Protein AF-A0A1C6L8G4-F1 (afdb_monomer)

Mean predicted aligned error: 12.44 Å

Sequence (377 aa):
MELLYQTTKTDSKGRNVTTYCNRLTLEVVLDPCINYPIGYAVGTHETPELIAEALRDAAKHSEELFGVMLRANQIQCDHYGIKAMTPLYNVMGDKLTPARVKNAKAKVVEPYFGYLNKTYCKLFNNWSGFGITTDPSKQPNSEALNMLRHSFPDEAGVREQIDRIMQMERQRKVEQFRKLMENLPAERRLPLSREQYLLNFGAETGHKNAIEGSGLRPTLLGVKRDYDCFDVRFRQYAGKRWTVKYDPDNLHEVLAVSEDGTLRFMLTEKYVQPMALADRKEGDAAALQQVQDFNRHLEQHVTERLTLAYEKAQPVIAQDNILNRLLICDSRGQHKLPKAQKRLKAIDVEAVEVKTVEVPLIPQGAAASDKDDYSIF

Nearest PDB structures (foldseek):
  5m7n-assembly1_A  TM=3.535E-01  e=2.031E+00  Brucella abortus str. 2308 A
  6zhi-assembly2_A  TM=2.310E-01  e=2.151E+00  Plasmodium falciparum 3D7
  4r5g-assembly2_B-2  TM=2.504E-01  e=4.814E+00  Escherichia coli K-12
  7n1r-assembly2_B  TM=2.225E-01  e=4.290E+00  Homo sapiens
  7kzi-assembly2_B  TM=1.608E-01  e=3.038E+00  Escherichia coli K-12

Foldseek 3Di:
DQFWAWDWDQDPVRDIDIDTHADKDKDFDFDLPPRQRLFIFIGRDDDLVRNLRRLLSSQVSCCVQPVFGFAAQEDEDEPPVCVVCVVVNVLRYVYYDYDPPPDPVSCSPVVVVVVLCVPQVVVDLRGQFDDPPDDPVRGDDPVSSVVCSVVGHHPVVVVVSVVVSSVVSCVVCVVVVSVVVVVDDPVRGGGRDPQNSLVRNFDWPPDWFAQDPQGTWDQDPNRTFGWHDLDPVSVVVRVFTWIWGHDPVDRQWIWTATPVRPDIDIIGTDDDADPDPVPGDPCNVVSVVVVVVSVVVVVVVVVVVVVVVCVVCVVVVVPDDPLVVVVDADPVRHSCVVVVVVVVVVVVVVVVPPDDDPDDDDDPDDDDDDDDDDPDD

Secondary structure (DSSP, 8-state):
--BEEEEEEE-TTS-EEEEEEEE-EEEEEEETTTTEEEEEEEESS--HHHHHHHHHHHHHHHHHHHSS-EEEEEE---STTHHHHHHHHHHHEEEE-PPPTT-GGG-THHHHHHHHHHHTGGGSTTB--S-TTS-GGGSPPHHHHHHHGGG---HHHHHHHHHHHHHHHHHHHHHHHHHHHHTS-GGG-EE--HHHHHHHH-EEEEEEEEEETTEE--EETTEE--EE-S-HHHHHTTTSEEEEEEETTEEEEEEEEETTS--EEEEEEPP---SSGGGPPTTHHHHHHHHHHHHHHHHHHHHHHHHHHHHHHHHHHS---HHHHH----TTS-SSHHHHHHHHHHHHHHTT------PPPPPS-------------

pLDDT: mean 83.86, std 15.5, range [34.78, 97.0]

Structure (mmCIF, N/CA/C/O backbone):
data_AF-A0A1C6L8G4-F1
#
_entry.id   AF-A0A1C6L8G4-F1
#
loop_
_atom_site.group_PDB
_atom_site.id
_atom_site.type_symbol
_atom_site.label_atom_id
_atom_site.label_alt_id
_atom_site.label_comp_id
_atom_site.label_asym_id
_atom_site.label_entity_id
_atom_site.label_seq_id
_atom_site.pdbx_PDB_ins_code
_atom_site.Cartn_x
_atom_site.Cartn_y
_atom_site.Cartn_z
_atom_site.occupancy
_atom_site.B_iso_or_equiv
_atom_site.auth_seq_id
_atom_site.auth_comp_id
_atom_site.auth_asym_id
_atom_site.auth_atom_id
_atom_site.pdbx_PDB_model_num
ATOM 1 N N . MET A 1 1 ? 14.941 1.603 -16.640 1.00 78.44 1 MET A N 1
ATOM 2 C CA . MET A 1 1 ? 15.177 0.661 -17.765 1.00 78.44 1 MET A CA 1
ATOM 3 C C . MET A 1 1 ? 15.395 1.459 -19.041 1.00 78.44 1 MET A C 1
ATOM 5 O O . MET A 1 1 ? 14.912 2.578 -19.117 1.00 78.44 1 MET A O 1
ATOM 9 N N . GLU A 1 2 ? 16.097 0.909 -20.031 1.00 87.81 2 GLU A N 1
ATOM 10 C CA . GLU A 1 2 ? 16.505 1.656 -21.234 1.00 87.81 2 GLU A CA 1
ATOM 11 C C . GLU A 1 2 ? 15.572 1.432 -22.442 1.00 87.81 2 GLU A C 1
ATOM 13 O O . GLU A 1 2 ? 16.021 1.069 -23.526 1.00 87.81 2 GLU A O 1
ATOM 18 N N . LEU A 1 3 ? 14.257 1.590 -22.249 1.00 91.56 3 LEU A N 1
ATOM 19 C CA . LEU A 1 3 ? 13.237 1.415 -23.295 1.00 91.56 3 LEU A CA 1
ATOM 20 C C . LEU A 1 3 ? 12.575 2.754 -23.642 1.00 91.56 3 LEU A C 1
ATOM 22 O O . LEU A 1 3 ? 12.171 3.499 -22.747 1.00 91.56 3 LEU A O 1
ATOM 26 N N . LEU A 1 4 ? 12.466 3.044 -24.939 1.00 93.50 4 LEU A N 1
ATOM 27 C CA . LEU A 1 4 ? 11.882 4.272 -25.478 1.00 93.50 4 LEU A CA 1
ATOM 28 C C . LEU A 1 4 ? 10.390 4.119 -25.763 1.00 93.50 4 LEU A C 1
ATOM 30 O O . LEU A 1 4 ? 9.950 3.069 -26.231 1.00 93.50 4 LEU A O 1
ATOM 34 N N . TYR A 1 5 ? 9.630 5.193 -25.563 1.00 94.62 5 TYR A N 1
ATOM 35 C CA . TYR A 1 5 ? 8.232 5.273 -25.985 1.00 94.62 5 TYR A CA 1
ATOM 36 C C . TYR A 1 5 ? 7.925 6.551 -26.760 1.00 94.62 5 TYR A C 1
ATOM 38 O O . TYR A 1 5 ? 8.559 7.601 -26.571 1.00 94.62 5 TYR A O 1
ATOM 46 N N . GLN A 1 6 ? 6.910 6.457 -27.617 1.00 94.31 6 GLN A N 1
ATOM 47 C CA . GLN A 1 6 ? 6.362 7.605 -28.320 1.00 94.31 6 GLN A CA 1
ATOM 48 C C . GLN A 1 6 ? 5.243 8.284 -27.525 1.00 94.31 6 GLN A C 1
ATOM 50 O O . GLN A 1 6 ? 4.411 7.629 -26.903 1.00 94.31 6 GLN A O 1
ATOM 55 N N . THR A 1 7 ? 5.201 9.613 -27.5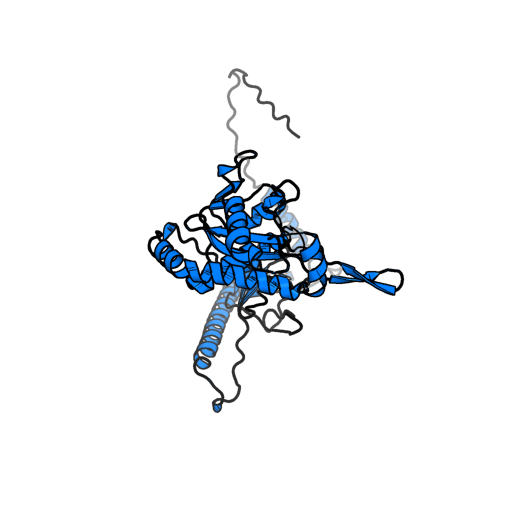54 1.00 93.38 7 THR A N 1
ATOM 56 C CA . THR A 1 7 ? 4.068 10.387 -27.031 1.00 93.38 7 THR A CA 1
ATOM 57 C C . THR A 1 7 ? 3.762 11.540 -27.970 1.00 93.38 7 THR A C 1
ATOM 59 O O . THR A 1 7 ? 4.677 12.193 -28.476 1.00 93.38 7 THR A O 1
ATOM 62 N N . THR A 1 8 ? 2.479 11.795 -28.208 1.00 92.12 8 THR A N 1
ATOM 63 C CA . THR A 1 8 ? 2.015 12.913 -29.031 1.00 92.12 8 THR A CA 1
ATOM 64 C C . THR A 1 8 ? 1.363 13.947 -28.131 1.00 92.12 8 THR A C 1
ATOM 66 O O . THR A 1 8 ? 0.426 13.638 -27.399 1.00 92.12 8 THR A O 1
ATOM 69 N N . LYS A 1 9 ? 1.853 15.185 -28.190 1.00 90.25 9 LYS A N 1
ATOM 70 C CA . LYS A 1 9 ? 1.290 16.316 -27.447 1.00 90.25 9 LYS A CA 1
ATOM 71 C C . LYS A 1 9 ? 0.899 17.428 -28.407 1.00 90.25 9 LYS A C 1
ATOM 73 O O . LYS A 1 9 ? 1.603 17.688 -29.383 1.00 90.25 9 LYS A O 1
ATOM 78 N N . THR A 1 10 ? -0.211 18.095 -28.118 1.00 90.50 10 THR A N 1
ATOM 79 C CA . THR A 1 10 ? -0.619 19.303 -28.835 1.00 90.50 10 THR A CA 1
ATOM 80 C C . THR A 1 10 ? 0.138 20.492 -28.257 1.00 90.50 10 THR A C 1
ATOM 82 O O . THR A 1 10 ? 0.025 20.788 -27.069 1.00 90.50 10 THR A O 1
ATOM 85 N N . ASP A 1 11 ? 0.931 21.166 -29.082 1.00 87.56 11 ASP A N 1
ATOM 86 C CA . ASP A 1 11 ? 1.607 22.403 -28.696 1.00 87.56 11 ASP A CA 1
ATOM 87 C C . ASP A 1 11 ? 0.585 23.547 -28.533 1.00 87.56 11 ASP A C 1
ATOM 89 O O . ASP A 1 11 ? -0.504 23.528 -29.106 1.00 87.56 11 ASP A O 1
ATOM 93 N N . SER A 1 12 ? 0.982 24.593 -27.813 1.00 83.44 12 SER A N 1
ATOM 94 C CA . SER A 1 12 ? 0.310 25.891 -27.655 1.00 83.44 12 SER A CA 1
ATOM 95 C C . SER A 1 12 ? -0.222 26.505 -28.961 1.00 83.44 12 SER A C 1
ATOM 97 O O . SER A 1 12 ? -1.163 27.293 -28.942 1.00 83.44 12 SER A O 1
ATOM 99 N N . LYS A 1 13 ? 0.355 26.125 -30.107 1.00 85.88 13 LYS A N 1
ATOM 100 C CA . LYS A 1 13 ? -0.037 26.555 -31.460 1.00 85.88 13 LYS A CA 1
ATOM 101 C C . LYS A 1 13 ? -1.019 25.604 -32.164 1.00 85.88 13 LYS A C 1
ATOM 103 O O . LYS A 1 13 ? -1.215 25.733 -33.369 1.00 85.88 13 LYS A O 1
ATOM 108 N N . GLY A 1 14 ? -1.582 24.620 -31.459 1.00 86.00 14 GLY A N 1
ATOM 109 C CA . GLY A 1 14 ? -2.542 23.649 -31.999 1.00 86.00 14 GLY A CA 1
ATOM 110 C C . GLY A 1 14 ? -1.933 22.569 -32.903 1.00 86.00 14 GLY A C 1
ATOM 111 O O . GLY A 1 14 ? -2.664 21.890 -33.618 1.00 86.00 14 GLY A O 1
ATOM 112 N N . ARG A 1 15 ? -0.602 22.409 -32.913 1.00 87.81 15 ARG A N 1
ATOM 113 C CA . ARG A 1 15 ? 0.093 21.393 -33.723 1.00 87.81 15 ARG A CA 1
ATOM 114 C C . ARG A 1 15 ? 0.384 20.154 -32.891 1.00 87.81 15 ARG A C 1
ATOM 116 O O . ARG A 1 15 ? 0.888 20.277 -31.779 1.00 87.81 15 ARG A O 1
ATOM 123 N N . ASN A 1 16 ? 0.151 18.978 -33.460 1.00 89.19 16 ASN A N 1
ATOM 124 C CA . ASN A 1 16 ? 0.532 17.714 -32.838 1.00 89.19 16 ASN A CA 1
ATOM 125 C C . ASN A 1 16 ? 2.029 17.461 -33.051 1.00 89.19 16 ASN A C 1
ATOM 127 O O . ASN A 1 16 ? 2.496 17.405 -34.189 1.00 89.19 16 ASN A O 1
ATOM 131 N N . VAL A 1 17 ? 2.773 17.307 -31.959 1.00 89.44 17 VAL A N 1
ATOM 132 C CA . VAL A 1 17 ? 4.204 16.993 -31.959 1.00 89.44 17 VAL A CA 1
ATOM 133 C C . VAL A 1 17 ? 4.398 15.639 -31.285 1.00 89.44 17 VAL A C 1
ATOM 135 O O . VAL A 1 17 ? 4.039 15.472 -30.120 1.00 89.44 17 VAL A O 1
ATOM 138 N N . THR A 1 18 ? 4.971 14.680 -32.015 1.00 90.69 18 THR A N 1
ATOM 139 C CA . THR A 1 18 ? 5.320 13.356 -31.478 1.00 90.69 18 THR A CA 1
ATOM 140 C C . THR A 1 18 ? 6.797 13.308 -31.109 1.00 90.69 18 THR A C 1
ATOM 142 O O . THR A 1 18 ? 7.655 13.577 -31.952 1.00 90.69 18 THR A O 1
ATOM 145 N N . THR A 1 19 ? 7.104 12.942 -29.865 1.00 92.00 19 THR A N 1
ATOM 146 C CA . THR A 1 19 ? 8.472 12.665 -29.409 1.00 92.00 19 THR A CA 1
ATOM 147 C C . THR A 1 19 ? 8.667 11.163 -29.229 1.00 92.00 19 THR A C 1
ATOM 149 O O . THR A 1 19 ? 7.775 10.484 -28.735 1.00 92.00 19 THR A O 1
ATOM 152 N N . TYR A 1 20 ? 9.840 10.652 -29.615 1.00 91.56 20 TYR A N 1
ATOM 153 C CA . TYR A 1 20 ? 10.195 9.218 -29.587 1.00 91.56 20 TYR A CA 1
ATOM 154 C C . TYR A 1 20 ? 11.324 8.898 -28.594 1.00 91.56 20 TYR A C 1
ATOM 156 O O . TYR A 1 20 ? 11.838 7.786 -28.559 1.00 91.56 20 TYR A O 1
ATOM 164 N N . CYS A 1 21 ? 11.772 9.897 -27.832 1.00 89.50 21 CYS A N 1
ATOM 165 C CA . CYS A 1 21 ? 12.944 9.823 -26.959 1.00 89.50 21 CYS A CA 1
ATOM 166 C C . CYS A 1 21 ? 12.587 9.697 -25.469 1.00 89.50 21 CYS A C 1
ATOM 168 O O . CYS A 1 21 ? 13.460 9.832 -24.611 1.00 89.50 21 CYS A O 1
ATOM 170 N N . ASN A 1 22 ? 11.311 9.481 -25.147 1.00 92.00 22 ASN A N 1
ATOM 171 C CA . ASN A 1 22 ? 10.854 9.436 -23.764 1.00 92.00 22 ASN A CA 1
ATOM 172 C C . ASN A 1 22 ? 11.192 8.078 -23.142 1.00 92.00 22 ASN A C 1
ATOM 174 O O . ASN A 1 22 ? 11.131 7.052 -23.818 1.00 92.00 22 ASN A O 1
ATOM 178 N N . ARG A 1 23 ? 11.522 8.076 -21.849 1.00 91.88 23 ARG A N 1
ATOM 179 C CA . ARG A 1 23 ? 11.804 6.868 -21.064 1.00 91.88 23 ARG A CA 1
ATOM 180 C C . ARG A 1 23 ? 10.987 6.879 -19.786 1.00 91.88 23 ARG A C 1
ATOM 182 O O . ARG A 1 23 ? 10.637 7.947 -19.286 1.00 91.88 23 ARG A O 1
ATOM 189 N N . LEU A 1 24 ? 10.697 5.686 -19.288 1.00 93.88 24 LEU A N 1
ATOM 190 C CA . LEU A 1 24 ? 10.081 5.496 -17.984 1.00 93.88 24 LEU A CA 1
ATOM 191 C C . LEU A 1 24 ? 11.145 5.158 -16.941 1.00 93.88 24 LEU A C 1
ATOM 193 O O . LEU A 1 24 ? 12.123 4.448 -17.205 1.00 93.88 24 LEU A O 1
ATOM 197 N N . THR A 1 25 ? 10.914 5.661 -15.741 1.00 92.56 25 THR A N 1
ATOM 198 C CA . THR A 1 25 ? 11.625 5.283 -14.530 1.00 92.56 25 THR A CA 1
ATOM 199 C C . THR A 1 25 ? 10.985 4.025 -13.963 1.00 92.56 25 THR A C 1
ATOM 201 O O . THR A 1 25 ? 9.766 3.882 -13.937 1.00 92.56 25 THR A O 1
ATOM 204 N N . LEU A 1 26 ? 11.827 3.106 -13.509 1.00 93.12 26 LEU A N 1
ATOM 205 C CA . LEU A 1 26 ? 11.418 1.868 -12.868 1.00 93.12 26 LEU A CA 1
ATOM 206 C C . LEU A 1 26 ? 12.084 1.830 -11.498 1.00 93.12 26 LEU A C 1
ATOM 208 O O . LEU A 1 26 ? 13.313 1.772 -11.430 1.00 93.12 26 LEU A O 1
ATOM 212 N N . GLU A 1 27 ? 11.270 1.812 -10.453 1.00 93.44 27 GLU A N 1
ATOM 213 C CA . GLU A 1 27 ? 11.716 1.617 -9.080 1.00 93.44 27 GLU A CA 1
ATOM 214 C C . GLU A 1 27 ? 11.530 0.145 -8.706 1.00 93.44 27 GLU A C 1
ATOM 216 O O . GLU A 1 27 ? 10.497 -0.445 -9.023 1.00 93.44 27 GLU A O 1
ATOM 221 N N . VAL A 1 28 ? 12.525 -0.471 -8.063 1.00 93.81 28 VAL A N 1
ATOM 222 C CA . VAL A 1 28 ? 12.480 -1.898 -7.704 1.00 93.81 28 VAL A CA 1
ATOM 223 C C . VAL A 1 28 ? 12.899 -2.091 -6.256 1.00 93.81 28 VAL A C 1
ATOM 225 O O . VAL A 1 28 ? 13.998 -1.710 -5.856 1.00 93.81 28 VAL A O 1
ATOM 228 N N . VAL A 1 29 ? 12.054 -2.780 -5.497 1.00 94.25 29 VAL A N 1
ATOM 229 C CA . VAL A 1 29 ? 12.396 -3.386 -4.213 1.00 94.25 29 VAL A CA 1
ATOM 230 C C . VAL A 1 29 ? 12.932 -4.784 -4.503 1.00 94.25 29 VAL A C 1
ATOM 232 O O . VAL A 1 29 ? 12.213 -5.662 -4.983 1.00 94.25 29 VAL A O 1
ATOM 235 N N . LEU A 1 30 ? 14.225 -4.978 -4.256 1.00 94.50 30 LEU A N 1
ATOM 236 C CA . LEU A 1 30 ? 14.950 -6.192 -4.615 1.00 94.50 30 LEU A CA 1
ATOM 237 C C . LEU A 1 30 ? 15.352 -6.969 -3.360 1.00 94.50 30 LEU A C 1
ATOM 239 O O . LEU A 1 30 ? 15.999 -6.412 -2.475 1.00 94.50 30 LEU A O 1
ATOM 243 N N . ASP A 1 31 ? 15.055 -8.266 -3.324 1.00 93.69 31 ASP A N 1
ATOM 244 C CA . ASP A 1 31 ? 15.698 -9.187 -2.391 1.00 93.69 31 ASP A CA 1
ATOM 245 C C . ASP A 1 31 ? 17.072 -9.598 -2.956 1.00 93.69 31 ASP A C 1
ATOM 247 O O . ASP A 1 31 ? 17.142 -10.253 -4.007 1.00 93.69 31 ASP A O 1
ATOM 251 N N . PRO A 1 32 ? 18.182 -9.227 -2.295 1.00 90.44 32 PRO A N 1
ATOM 252 C CA . PRO A 1 32 ? 19.522 -9.451 -2.820 1.00 90.44 32 PRO A CA 1
ATOM 253 C C . PRO A 1 32 ? 19.988 -10.912 -2.726 1.00 90.44 32 PRO A C 1
ATOM 255 O O . PRO A 1 32 ? 21.003 -11.242 -3.334 1.00 90.44 32 PRO A O 1
ATOM 258 N N . CYS A 1 33 ? 19.292 -11.797 -1.999 1.00 89.88 33 CYS A N 1
ATOM 259 C CA . CYS A 1 33 ? 19.707 -13.194 -1.833 1.00 89.88 33 CYS A CA 1
ATOM 260 C C . CYS A 1 33 ? 19.746 -13.931 -3.178 1.00 89.88 33 CYS A C 1
ATOM 262 O O . CYS A 1 33 ? 20.684 -14.678 -3.455 1.00 89.88 33 CYS A O 1
ATOM 264 N N . ILE A 1 34 ? 18.752 -13.673 -4.035 1.00 91.69 34 ILE A N 1
ATOM 265 C CA . ILE A 1 34 ? 18.661 -14.248 -5.389 1.00 91.69 34 ILE A CA 1
ATOM 266 C C . ILE A 1 34 ? 18.327 -13.206 -6.466 1.00 91.69 34 ILE A C 1
ATOM 268 O O . ILE A 1 34 ? 17.974 -13.558 -7.594 1.00 91.69 34 ILE A O 1
ATOM 272 N N . ASN A 1 35 ? 18.431 -11.917 -6.130 1.00 93.81 35 ASN A N 1
ATOM 273 C CA . ASN A 1 35 ? 17.952 -10.807 -6.953 1.00 93.81 35 ASN A CA 1
ATOM 274 C C . ASN A 1 35 ? 16.470 -10.991 -7.333 1.00 93.81 35 ASN A C 1
ATOM 276 O O . ASN A 1 35 ? 16.128 -10.952 -8.518 1.00 93.81 35 ASN A O 1
ATOM 280 N N . TYR A 1 36 ? 15.608 -11.275 -6.350 1.00 95.81 36 TYR A N 1
ATOM 281 C CA . TYR A 1 36 ? 14.164 -11.417 -6.569 1.00 95.81 36 TYR A CA 1
ATOM 282 C C . TYR A 1 36 ? 13.491 -10.040 -6.501 1.00 95.81 36 TYR A C 1
ATOM 284 O O . TYR A 1 36 ? 13.591 -9.387 -5.460 1.00 95.81 36 TYR A O 1
ATOM 292 N N . PRO A 1 37 ? 12.815 -9.564 -7.561 1.00 96.44 37 PRO A N 1
ATOM 293 C CA . PRO A 1 37 ? 12.081 -8.302 -7.510 1.00 96.44 37 PRO A CA 1
ATOM 294 C C . PRO A 1 37 ? 10.781 -8.485 -6.714 1.00 96.44 37 PRO A C 1
ATOM 296 O O . PRO A 1 37 ? 9.729 -8.800 -7.277 1.00 96.44 37 PRO A O 1
ATOM 299 N N . ILE A 1 38 ? 10.856 -8.318 -5.389 1.00 96.25 38 ILE A N 1
ATOM 300 C CA . ILE A 1 38 ? 9.705 -8.495 -4.495 1.00 96.25 38 ILE A CA 1
ATOM 301 C C . ILE A 1 38 ? 8.640 -7.427 -4.745 1.00 96.25 38 ILE A C 1
ATOM 303 O O . ILE A 1 38 ? 7.464 -7.760 -4.737 1.00 96.25 38 ILE A O 1
ATOM 307 N N . GLY A 1 39 ? 9.037 -6.197 -5.077 1.00 96.56 39 GLY A N 1
ATOM 308 C CA . GLY A 1 39 ? 8.127 -5.109 -5.443 1.00 96.56 39 GLY A CA 1
ATOM 309 C C . GLY A 1 39 ? 8.702 -4.233 -6.545 1.00 96.56 39 GLY A C 1
ATOM 310 O O . GLY A 1 39 ? 9.924 -4.118 -6.659 1.00 96.56 39 GLY A O 1
ATOM 311 N N . TYR A 1 40 ? 7.856 -3.614 -7.359 1.00 96.81 40 TYR A N 1
ATOM 312 C CA . TYR A 1 40 ? 8.297 -2.615 -8.328 1.00 96.81 40 TYR A CA 1
ATOM 313 C C . TYR A 1 40 ? 7.189 -1.614 -8.667 1.00 96.81 40 TYR A C 1
ATOM 315 O O . TYR A 1 40 ? 6.013 -1.875 -8.438 1.00 96.81 40 TYR A O 1
ATOM 323 N N . ALA A 1 41 ? 7.571 -0.467 -9.225 1.00 96.38 41 ALA A N 1
ATOM 324 C CA . ALA A 1 41 ? 6.636 0.504 -9.782 1.00 96.38 41 ALA A CA 1
ATOM 325 C C . ALA A 1 41 ? 7.244 1.223 -10.988 1.00 96.38 41 ALA A C 1
ATOM 327 O O . ALA A 1 41 ? 8.464 1.397 -11.086 1.00 96.38 41 ALA A O 1
ATOM 328 N N . VAL A 1 42 ? 6.389 1.650 -11.919 1.00 95.88 42 VAL A N 1
ATOM 329 C CA . VAL A 1 42 ? 6.801 2.326 -13.156 1.00 95.88 42 VAL A CA 1
ATOM 330 C C . VAL A 1 42 ? 6.225 3.736 -13.190 1.00 95.88 42 VAL A C 1
ATOM 332 O O . VAL A 1 42 ? 5.016 3.935 -13.092 1.00 95.88 42 VAL A O 1
ATOM 335 N N . GLY A 1 43 ? 7.086 4.730 -13.372 1.00 93.69 43 GLY A N 1
ATOM 336 C CA . GLY A 1 43 ? 6.726 6.143 -13.374 1.00 93.69 43 GLY A CA 1
ATOM 337 C C . GLY A 1 43 ? 7.431 6.913 -14.479 1.00 93.69 43 GLY A C 1
ATOM 338 O O . GLY A 1 43 ? 8.297 6.395 -15.178 1.00 93.69 43 GLY A O 1
ATOM 339 N N . THR A 1 44 ? 7.069 8.180 -14.654 1.00 89.75 44 THR A N 1
ATOM 340 C CA . THR A 1 44 ? 7.730 9.053 -15.639 1.00 89.75 44 THR A CA 1
ATOM 341 C C . THR A 1 44 ? 9.052 9.622 -15.126 1.00 89.75 44 THR A C 1
ATOM 343 O O . THR A 1 44 ? 9.929 9.940 -15.923 1.00 89.75 44 THR A O 1
ATOM 346 N N . HIS A 1 45 ? 9.195 9.758 -13.808 1.00 88.00 45 HIS A N 1
ATOM 347 C CA . HIS A 1 45 ? 10.392 10.239 -13.128 1.00 88.00 45 HIS A CA 1
ATOM 348 C C . HIS A 1 45 ? 10.449 9.670 -11.704 1.00 88.00 45 HIS A C 1
ATOM 350 O O . HIS A 1 45 ? 9.442 9.194 -11.176 1.00 88.00 45 HIS A O 1
ATOM 356 N N . GLU A 1 46 ? 11.633 9.710 -11.094 1.00 85.12 46 GLU A N 1
ATOM 357 C CA . GLU A 1 46 ? 11.840 9.295 -9.703 1.00 85.12 46 GLU A CA 1
ATOM 358 C C . GLU A 1 46 ? 11.098 10.258 -8.770 1.00 85.12 46 GLU A C 1
ATOM 360 O O . GLU A 1 46 ? 11.330 11.467 -8.798 1.00 85.12 46 GLU A O 1
ATOM 365 N N . THR A 1 47 ? 10.179 9.719 -7.970 1.00 89.88 47 THR A N 1
ATOM 366 C CA . THR A 1 47 ? 9.377 10.469 -6.996 1.00 89.88 47 THR A CA 1
ATOM 367 C C . THR A 1 47 ? 9.202 9.645 -5.719 1.00 89.88 47 THR A C 1
ATOM 369 O O . THR A 1 47 ? 9.213 8.413 -5.789 1.00 89.88 47 THR A O 1
ATOM 372 N N . PRO A 1 48 ? 9.036 10.283 -4.544 1.00 89.50 48 PRO A N 1
ATOM 373 C CA . PRO A 1 48 ? 8.686 9.581 -3.307 1.00 89.50 48 PRO A CA 1
ATOM 374 C C . PRO A 1 48 ? 7.448 8.685 -3.455 1.00 89.50 48 PRO A C 1
ATOM 376 O O . PRO A 1 48 ? 7.422 7.572 -2.933 1.00 89.50 48 PRO A O 1
ATOM 379 N N . GLU A 1 49 ? 6.450 9.140 -4.213 1.00 90.12 49 GLU A N 1
ATOM 380 C CA . GLU A 1 49 ? 5.214 8.412 -4.491 1.00 90.12 49 GLU A CA 1
ATOM 381 C C . GLU A 1 49 ? 5.484 7.119 -5.269 1.00 90.12 49 GLU A C 1
ATOM 383 O O . GLU A 1 49 ? 4.940 6.075 -4.916 1.00 90.12 49 GLU A O 1
ATOM 388 N N . LEU A 1 50 ? 6.378 7.158 -6.264 1.00 92.31 50 LEU A N 1
ATOM 389 C CA . LEU A 1 50 ? 6.770 5.971 -7.028 1.00 92.31 50 LEU A CA 1
ATOM 390 C C . LEU A 1 50 ? 7.473 4.928 -6.147 1.00 92.31 50 LEU A C 1
ATOM 392 O O . LEU A 1 50 ? 7.230 3.729 -6.274 1.00 92.31 50 LEU A O 1
ATOM 396 N N . ILE A 1 51 ? 8.322 5.373 -5.217 1.00 91.44 51 ILE A N 1
ATOM 397 C CA . ILE A 1 51 ? 8.979 4.470 -4.262 1.00 91.44 51 ILE A CA 1
ATOM 398 C C . ILE A 1 51 ? 7.950 3.870 -3.297 1.00 91.44 51 ILE A C 1
ATOM 400 O O . ILE A 1 51 ? 8.002 2.676 -2.991 1.00 91.44 51 ILE A O 1
ATOM 404 N N . ALA A 1 52 ? 6.999 4.679 -2.824 1.00 92.75 52 ALA A N 1
ATOM 405 C CA . ALA A 1 52 ? 5.912 4.203 -1.978 1.00 92.75 52 ALA A CA 1
ATOM 406 C C . ALA A 1 52 ? 5.046 3.160 -2.701 1.00 92.75 52 ALA A C 1
ATOM 408 O O . ALA A 1 52 ? 4.673 2.158 -2.095 1.00 92.75 52 ALA A O 1
ATOM 409 N N . GLU A 1 53 ? 4.785 3.348 -3.994 1.00 94.00 53 GLU A N 1
ATOM 410 C CA . GLU A 1 53 ? 4.080 2.381 -4.835 1.00 94.00 53 GLU A CA 1
ATOM 411 C C . GLU A 1 53 ? 4.860 1.064 -4.968 1.00 94.00 53 GLU A C 1
ATOM 413 O O . GLU A 1 53 ? 4.284 -0.002 -4.766 1.00 94.00 53 GLU A O 1
ATOM 418 N N . ALA A 1 54 ? 6.179 1.114 -5.183 1.00 95.06 54 ALA A N 1
ATOM 419 C CA . ALA A 1 54 ? 7.009 -0.091 -5.259 1.00 95.06 54 ALA A CA 1
ATOM 420 C C . ALA A 1 54 ? 7.058 -0.865 -3.926 1.00 95.06 54 ALA A C 1
ATOM 422 O O . ALA A 1 54 ? 7.053 -2.098 -3.909 1.00 95.06 54 ALA A O 1
ATOM 423 N N . LEU A 1 55 ? 7.081 -0.156 -2.792 1.00 95.38 55 LEU A N 1
ATOM 424 C CA . LEU A 1 55 ? 6.985 -0.762 -1.458 1.00 95.38 55 LEU A CA 1
ATOM 425 C C . LEU A 1 55 ? 5.593 -1.346 -1.188 1.00 95.38 55 LEU A C 1
ATOM 427 O O . LEU A 1 55 ? 5.486 -2.407 -0.571 1.00 95.38 55 LEU A O 1
ATOM 431 N N . ARG A 1 56 ? 4.535 -0.680 -1.662 1.00 95.12 56 ARG A N 1
ATOM 432 C CA . ARG A 1 56 ? 3.159 -1.183 -1.588 1.00 95.12 56 ARG A CA 1
ATOM 433 C C . ARG A 1 56 ? 3.014 -2.476 -2.391 1.00 95.12 56 ARG A C 1
ATOM 435 O O . ARG A 1 56 ? 2.452 -3.434 -1.868 1.00 95.12 56 ARG A O 1
ATOM 442 N N . ASP A 1 57 ? 3.555 -2.518 -3.609 1.00 96.31 57 ASP A N 1
ATOM 443 C CA . ASP A 1 57 ? 3.601 -3.726 -4.440 1.00 96.31 57 ASP A CA 1
ATOM 444 C C . ASP A 1 57 ? 4.380 -4.851 -3.742 1.00 96.31 57 ASP A C 1
ATOM 446 O O . ASP A 1 57 ? 3.903 -5.979 -3.693 1.00 96.31 57 ASP A O 1
ATOM 450 N N . ALA A 1 58 ? 5.507 -4.549 -3.082 1.00 96.50 58 ALA A N 1
ATOM 451 C CA . ALA A 1 58 ? 6.245 -5.543 -2.294 1.00 96.50 58 ALA A CA 1
ATOM 452 C C . ALA A 1 58 ? 5.397 -6.159 -1.166 1.00 96.50 58 ALA A C 1
ATOM 454 O O . ALA A 1 58 ? 5.405 -7.379 -0.976 1.00 96.50 58 ALA A O 1
ATOM 455 N N . ALA A 1 59 ? 4.655 -5.328 -0.424 1.00 95.94 59 ALA A N 1
ATOM 456 C CA . ALA A 1 59 ? 3.765 -5.796 0.635 1.00 95.94 59 ALA A CA 1
ATOM 457 C C . ALA A 1 59 ? 2.660 -6.701 0.068 1.00 95.94 59 ALA A C 1
ATOM 459 O O . ALA A 1 59 ? 2.482 -7.821 0.549 1.00 95.94 59 ALA A O 1
ATOM 460 N N . LYS A 1 60 ? 1.971 -6.265 -0.992 1.00 95.31 60 LYS A N 1
ATOM 461 C CA . LYS A 1 60 ? 0.915 -7.054 -1.646 1.00 95.31 60 LYS A CA 1
ATOM 462 C C . LYS A 1 60 ? 1.436 -8.360 -2.219 1.00 95.31 60 LYS A C 1
ATOM 464 O O . L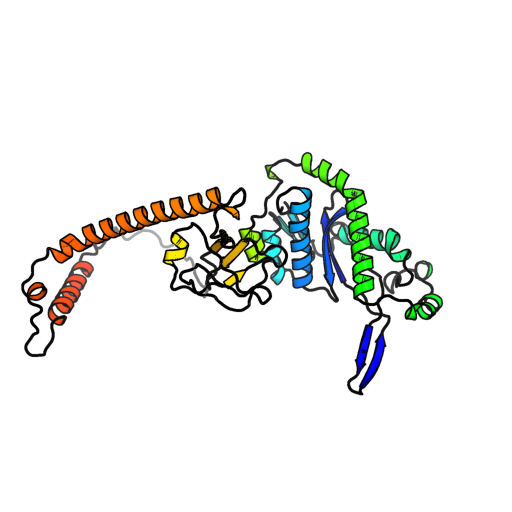YS A 1 60 ? 0.874 -9.417 -1.962 1.00 95.31 60 LYS A O 1
ATOM 469 N N . HIS A 1 61 ? 2.556 -8.312 -2.926 1.00 96.44 61 HIS A N 1
ATOM 470 C CA . HIS A 1 61 ? 3.123 -9.500 -3.536 1.00 96.44 61 HIS A CA 1
ATOM 471 C C . HIS A 1 61 ? 3.563 -10.529 -2.484 1.00 96.44 61 HIS A C 1
ATOM 473 O O . HIS A 1 61 ? 3.438 -11.734 -2.689 1.00 96.44 61 HIS A O 1
ATOM 479 N N . SER A 1 62 ? 4.018 -10.085 -1.308 1.00 96.00 62 SER A N 1
ATOM 480 C CA . SER A 1 62 ? 4.284 -11.005 -0.197 1.00 96.00 62 SER A CA 1
ATOM 481 C C . SER A 1 62 ? 3.014 -11.681 0.344 1.00 96.00 62 SER A C 1
ATOM 483 O O . SER A 1 62 ? 3.051 -12.873 0.651 1.00 96.00 62 SER A O 1
ATOM 485 N N . GLU A 1 63 ? 1.882 -10.972 0.371 1.00 95.62 63 GLU A N 1
ATOM 486 C CA . GLU A 1 63 ? 0.577 -11.542 0.724 1.00 95.62 63 GLU A CA 1
ATOM 487 C C . GLU A 1 63 ? 0.112 -12.568 -0.314 1.00 95.62 63 GLU A C 1
ATOM 489 O O . GLU A 1 63 ? -0.298 -13.664 0.056 1.00 95.62 63 GLU A O 1
ATOM 494 N N . GLU A 1 64 ? 0.274 -12.284 -1.606 1.00 94.81 64 GLU A N 1
ATOM 495 C CA . GLU A 1 64 ? -0.023 -13.237 -2.685 1.00 94.81 64 GLU A CA 1
ATOM 496 C C . GLU A 1 64 ? 0.814 -14.521 -2.584 1.00 94.81 64 GLU A C 1
ATOM 498 O O . GLU A 1 64 ? 0.335 -15.620 -2.872 1.00 94.81 64 GLU A O 1
ATOM 503 N N . LEU A 1 65 ? 2.088 -14.398 -2.198 1.00 95.06 65 LEU A N 1
ATOM 504 C CA . LEU A 1 65 ? 3.008 -15.530 -2.131 1.00 95.06 65 LEU A CA 1
ATOM 505 C C . LEU A 1 65 ? 2.868 -16.359 -0.853 1.00 95.06 65 LEU A C 1
ATOM 507 O O . LEU A 1 65 ? 3.067 -17.574 -0.917 1.00 95.06 65 LEU A O 1
ATOM 511 N N . PHE A 1 66 ? 2.587 -15.716 0.283 1.00 94.38 66 PHE A N 1
ATOM 512 C CA . PHE A 1 66 ? 2.696 -16.323 1.615 1.00 94.38 66 PHE A CA 1
ATOM 513 C C . PHE A 1 66 ? 1.430 -16.192 2.475 1.00 94.38 66 PHE A C 1
ATOM 515 O O . PHE A 1 66 ? 1.412 -16.682 3.602 1.00 94.38 66 PHE A O 1
ATOM 522 N N . GLY A 1 67 ? 0.381 -15.539 1.972 1.00 94.06 67 GLY A N 1
ATOM 523 C CA . GLY A 1 67 ? -0.892 -15.319 2.667 1.00 94.06 67 GLY A CA 1
ATOM 524 C C . GLY A 1 67 ? -0.882 -14.181 3.691 1.00 94.06 67 GLY A C 1
ATOM 525 O O . GLY A 1 67 ? -1.904 -13.926 4.320 1.00 94.06 67 GLY A O 1
ATOM 526 N N . VAL A 1 68 ? 0.256 -13.507 3.885 1.00 94.88 68 VAL A N 1
ATOM 527 C CA . VAL A 1 68 ? 0.402 -12.370 4.802 1.00 94.88 68 VAL A CA 1
ATOM 528 C C . VAL A 1 68 ? 1.322 -11.315 4.201 1.00 94.88 68 VAL A C 1
ATOM 530 O O . VAL A 1 68 ? 2.338 -11.650 3.594 1.00 94.88 68 VAL A O 1
ATOM 533 N N . MET A 1 69 ? 0.999 -10.039 4.409 1.00 96.06 69 MET A N 1
ATOM 534 C CA . MET A 1 69 ? 1.920 -8.953 4.079 1.00 96.06 69 MET A CA 1
ATOM 535 C C . MET A 1 69 ? 3.138 -9.006 5.004 1.00 96.06 69 MET A C 1
ATOM 537 O O . MET A 1 69 ? 3.005 -9.145 6.223 1.00 96.06 69 MET A O 1
ATOM 541 N N . LEU A 1 70 ? 4.329 -8.862 4.436 1.00 95.31 70 LEU A N 1
ATOM 542 C CA . LEU A 1 70 ? 5.595 -8.933 5.151 1.00 95.31 70 LEU A CA 1
ATOM 543 C C . LEU A 1 70 ? 6.383 -7.635 5.020 1.00 95.31 70 LEU A C 1
ATOM 545 O O . LEU A 1 70 ? 6.342 -6.943 4.003 1.00 95.31 70 LEU A O 1
ATOM 549 N N . ARG A 1 71 ? 7.153 -7.346 6.065 1.00 94.25 71 ARG A N 1
ATOM 550 C CA . ARG A 1 71 ? 8.182 -6.307 6.081 1.00 94.25 71 ARG A CA 1
ATOM 551 C C . ARG A 1 71 ? 9.568 -6.957 6.097 1.00 94.25 71 ARG A C 1
ATOM 553 O O . ARG A 1 71 ? 9.723 -8.121 6.469 1.00 94.25 71 ARG A O 1
ATOM 560 N N . ALA A 1 72 ? 10.589 -6.204 5.715 1.00 93.44 72 ALA A N 1
ATOM 561 C CA . ALA A 1 72 ? 11.963 -6.683 5.695 1.00 93.44 72 ALA A CA 1
ATOM 562 C C . ALA A 1 72 ? 12.635 -6.563 7.074 1.00 93.44 72 ALA A C 1
ATOM 564 O O . ALA A 1 72 ? 12.322 -5.687 7.877 1.00 93.44 72 ALA A O 1
ATOM 565 N N . ASN A 1 73 ? 13.644 -7.396 7.328 1.00 92.44 73 ASN A N 1
ATOM 566 C CA . ASN A 1 73 ? 14.515 -7.227 8.501 1.00 92.44 73 ASN A CA 1
ATOM 567 C C . ASN A 1 73 ? 15.427 -6.000 8.361 1.00 92.44 73 ASN A C 1
ATOM 569 O O . ASN A 1 73 ? 15.860 -5.405 9.343 1.00 92.44 73 ASN A O 1
ATOM 573 N N . GLN A 1 74 ? 15.753 -5.635 7.123 1.00 91.06 74 GLN A N 1
ATOM 574 C CA . GLN A 1 74 ? 16.610 -4.505 6.818 1.00 91.06 74 GLN A CA 1
ATOM 575 C C . GLN A 1 74 ? 16.209 -3.917 5.470 1.00 91.06 74 GLN A C 1
ATOM 577 O O . GLN A 1 74 ? 16.092 -4.648 4.488 1.00 91.06 74 GLN A O 1
ATOM 582 N N . ILE A 1 75 ? 16.050 -2.598 5.424 1.00 91.12 75 ILE A N 1
ATOM 583 C CA . ILE A 1 75 ? 15.935 -1.842 4.183 1.00 91.12 75 ILE A CA 1
ATOM 584 C C . ILE A 1 75 ? 17.223 -1.063 3.974 1.00 91.12 75 ILE A C 1
ATOM 586 O O . ILE A 1 75 ? 17.674 -0.299 4.832 1.00 91.12 75 ILE A O 1
ATOM 590 N N . GLN A 1 76 ? 17.798 -1.253 2.793 1.00 88.00 76 GLN A N 1
ATOM 591 C CA . GLN A 1 76 ? 18.872 -0.423 2.290 1.00 88.00 76 GLN A CA 1
ATOM 592 C C . GLN A 1 76 ? 18.329 0.441 1.156 1.00 88.00 76 GLN A C 1
ATOM 594 O O . GLN A 1 76 ? 17.836 -0.075 0.159 1.00 88.00 76 GLN A O 1
ATOM 599 N N . CYS A 1 77 ? 18.448 1.755 1.310 1.00 83.50 77 CYS A N 1
ATOM 600 C CA . CYS A 1 77 ? 18.010 2.732 0.321 1.00 83.50 77 CYS A CA 1
ATOM 601 C C . CYS A 1 77 ? 19.169 3.656 -0.074 1.00 83.50 77 CYS A C 1
ATOM 603 O O . CYS A 1 77 ? 20.153 3.802 0.667 1.00 83.50 77 CYS A O 1
ATOM 605 N N . ASP A 1 78 ? 19.057 4.289 -1.243 1.00 73.62 78 ASP A N 1
ATOM 606 C CA . ASP A 1 78 ? 19.921 5.423 -1.576 1.00 73.62 78 ASP A CA 1
ATOM 607 C C . ASP A 1 78 ? 19.466 6.682 -0.805 1.00 73.62 78 ASP A C 1
ATOM 609 O O . ASP A 1 78 ? 18.435 6.698 -0.131 1.00 73.62 78 ASP A O 1
ATOM 613 N N . HIS A 1 79 ? 20.257 7.748 -0.869 1.00 71.44 79 HIS A N 1
ATOM 614 C CA . HIS A 1 79 ? 20.000 9.010 -0.173 1.00 71.44 79 HIS A CA 1
ATOM 615 C C . HIS A 1 79 ? 18.902 9.867 -0.829 1.00 71.44 79 HIS A C 1
ATOM 617 O O . HIS A 1 79 ? 18.546 10.921 -0.292 1.00 71.44 79 HIS A O 1
ATOM 623 N N . TYR A 1 80 ? 18.362 9.447 -1.976 1.00 70.50 80 TYR A N 1
ATOM 624 C CA . TYR A 1 80 ? 17.306 10.175 -2.671 1.00 70.50 80 TYR A CA 1
ATOM 625 C C . TYR A 1 80 ? 16.026 10.227 -1.827 1.00 70.50 80 TYR A C 1
ATOM 627 O O . TYR A 1 80 ? 15.545 9.207 -1.338 1.00 70.50 80 TYR A O 1
ATOM 635 N N . GLY A 1 81 ? 15.493 11.434 -1.609 1.00 66.31 81 GLY A N 1
ATOM 636 C CA . GLY A 1 81 ? 14.237 11.630 -0.878 1.00 66.31 81 GLY A CA 1
ATOM 637 C C . GLY A 1 81 ? 14.239 11.123 0.573 1.00 66.31 81 GLY A C 1
ATOM 638 O O . GLY A 1 81 ? 13.169 10.991 1.164 1.00 66.31 81 GLY A O 1
ATOM 639 N N . ILE A 1 82 ? 15.412 10.855 1.170 1.00 76.75 82 ILE A N 1
ATOM 640 C CA . ILE A 1 82 ? 15.526 10.090 2.423 1.00 76.75 82 ILE A CA 1
ATOM 641 C C . ILE A 1 82 ? 14.674 10.662 3.558 1.00 76.75 82 ILE A C 1
ATOM 643 O O . ILE A 1 82 ? 14.022 9.906 4.265 1.00 76.75 82 ILE A O 1
ATOM 647 N N . LYS A 1 83 ? 14.597 11.991 3.704 1.00 80.19 83 LYS A N 1
ATOM 648 C CA . LYS A 1 83 ? 13.800 12.640 4.760 1.00 80.19 83 LYS A CA 1
ATOM 649 C C . LYS A 1 83 ? 12.302 12.351 4.633 1.00 80.19 83 LYS A C 1
ATOM 651 O O . LYS A 1 83 ? 11.665 12.067 5.639 1.00 80.19 83 LYS A O 1
ATOM 656 N N . ALA A 1 84 ? 11.764 12.412 3.416 1.00 82.38 84 ALA A N 1
ATOM 657 C CA . ALA A 1 84 ? 10.353 12.136 3.154 1.00 82.38 84 ALA A CA 1
ATOM 658 C C . ALA A 1 84 ? 10.039 10.639 3.294 1.00 82.38 84 ALA A C 1
ATOM 660 O O . ALA A 1 84 ? 8.983 10.275 3.799 1.00 82.38 84 ALA A O 1
ATOM 661 N N . MET A 1 85 ? 10.983 9.777 2.904 1.00 85.69 85 MET A N 1
ATOM 662 C CA . MET A 1 85 ? 10.773 8.329 2.838 1.00 85.69 85 MET A CA 1
ATOM 663 C C . MET A 1 85 ? 11.145 7.567 4.114 1.00 85.69 85 MET A C 1
ATOM 665 O O . MET A 1 85 ? 10.688 6.443 4.301 1.00 85.69 85 MET A O 1
ATOM 669 N N . THR A 1 86 ? 11.936 8.157 5.017 1.00 86.19 86 THR A N 1
ATOM 670 C CA . THR A 1 86 ? 12.380 7.508 6.269 1.00 86.19 86 THR A CA 1
ATOM 671 C C . THR A 1 86 ? 11.218 6.932 7.088 1.00 86.19 86 THR A C 1
ATOM 673 O O . THR A 1 86 ? 11.339 5.784 7.517 1.00 86.19 86 THR A O 1
ATOM 676 N N . PRO A 1 87 ? 10.080 7.636 7.283 1.00 89.75 87 PRO A N 1
ATOM 677 C CA . PRO A 1 87 ? 8.939 7.065 7.995 1.00 89.75 87 PRO A CA 1
ATOM 678 C C . PRO A 1 87 ? 8.421 5.783 7.335 1.00 89.75 87 PRO A C 1
ATOM 680 O O . PRO A 1 87 ? 8.185 4.794 8.022 1.00 89.75 87 PRO A O 1
ATOM 683 N N . LEU A 1 88 ? 8.316 5.773 6.004 1.00 89.81 88 LEU A N 1
ATOM 684 C CA . LEU A 1 88 ? 7.808 4.629 5.254 1.00 89.81 88 LEU A CA 1
ATOM 685 C C . LEU A 1 88 ? 8.788 3.450 5.276 1.00 89.81 88 LEU A C 1
ATOM 687 O O . LEU A 1 88 ? 8.381 2.305 5.466 1.00 89.81 88 LEU A O 1
ATOM 691 N N . TYR A 1 89 ? 10.088 3.724 5.159 1.00 91.38 89 TYR A N 1
ATOM 692 C CA . TYR A 1 89 ? 11.115 2.692 5.276 1.00 91.38 89 TYR A CA 1
ATOM 693 C C . TYR A 1 89 ? 11.156 2.065 6.670 1.00 91.38 89 TYR A C 1
ATOM 695 O O . TYR A 1 89 ? 11.319 0.856 6.772 1.00 91.38 89 TYR A O 1
ATOM 703 N N . ASN A 1 90 ? 10.953 2.843 7.735 1.00 91.06 90 ASN A N 1
ATOM 704 C CA . ASN A 1 90 ? 10.888 2.309 9.100 1.00 91.06 90 ASN A CA 1
ATOM 705 C C . ASN A 1 90 ? 9.644 1.436 9.339 1.00 91.06 90 ASN A C 1
ATOM 707 O O . ASN A 1 90 ? 9.643 0.581 10.219 1.00 91.06 90 ASN A O 1
ATOM 711 N N . VAL A 1 91 ? 8.569 1.641 8.574 1.00 91.94 91 VAL A N 1
ATOM 712 C CA . VAL A 1 91 ? 7.397 0.752 8.614 1.00 91.94 91 VAL A CA 1
ATOM 713 C C . VAL A 1 91 ? 7.697 -0.556 7.882 1.00 91.94 91 VAL A C 1
ATOM 715 O O . VAL A 1 91 ? 7.377 -1.635 8.383 1.00 91.94 91 VAL A O 1
ATOM 718 N N . MET A 1 92 ? 8.334 -0.460 6.714 1.00 93.25 92 MET A N 1
ATOM 719 C CA . MET A 1 92 ? 8.639 -1.599 5.845 1.00 93.25 92 MET A CA 1
ATOM 720 C C . MET A 1 92 ? 9.915 -2.361 6.224 1.00 93.25 92 MET A C 1
ATOM 722 O O . MET A 1 92 ? 10.180 -3.416 5.650 1.00 93.25 92 MET A O 1
ATOM 726 N N . GLY A 1 93 ? 10.703 -1.865 7.176 1.00 91.50 93 GLY A N 1
ATOM 727 C CA . GLY A 1 93 ? 11.963 -2.458 7.603 1.00 91.50 93 GLY A CA 1
ATOM 728 C C . GLY A 1 93 ? 12.167 -2.340 9.109 1.00 91.50 93 GLY A C 1
ATOM 729 O O . GLY A 1 93 ? 11.992 -1.259 9.657 1.00 91.50 93 GLY A O 1
ATOM 730 N N . ASP A 1 94 ? 12.597 -3.418 9.771 1.00 90.31 94 ASP A N 1
ATOM 731 C CA . ASP A 1 94 ? 13.020 -3.355 11.185 1.00 90.31 94 ASP A CA 1
ATOM 732 C C . ASP A 1 94 ? 14.249 -2.449 11.365 1.00 90.31 94 ASP A C 1
ATOM 734 O O . ASP A 1 94 ? 14.348 -1.669 12.311 1.00 90.31 94 ASP A O 1
ATOM 738 N N . LYS A 1 95 ? 15.180 -2.503 10.405 1.00 89.25 95 LYS A N 1
ATOM 739 C CA . LYS A 1 95 ? 16.381 -1.663 10.381 1.00 89.25 95 LYS A CA 1
ATOM 740 C C . LYS A 1 95 ? 16.473 -0.879 9.086 1.00 89.25 95 LYS A C 1
ATOM 742 O O . LYS A 1 95 ? 16.412 -1.452 8.000 1.00 89.25 95 LYS A O 1
ATOM 747 N N . LEU A 1 96 ? 16.724 0.420 9.199 1.00 86.38 96 LEU A N 1
ATOM 748 C CA . LEU A 1 96 ? 17.058 1.271 8.065 1.00 86.38 96 LEU A CA 1
ATOM 749 C C . LEU A 1 96 ? 18.567 1.505 8.022 1.00 86.38 96 LEU A C 1
ATOM 751 O O . LEU A 1 96 ? 19.152 2.064 8.948 1.00 86.38 96 LEU A O 1
ATOM 755 N N . THR A 1 97 ? 19.202 1.104 6.925 1.00 82.06 97 THR A N 1
ATOM 756 C CA . THR A 1 97 ? 20.629 1.346 6.695 1.00 82.06 97 THR A CA 1
ATOM 757 C C . THR A 1 97 ? 20.822 2.099 5.385 1.00 82.06 97 THR A C 1
ATOM 759 O O . THR A 1 97 ? 20.848 1.476 4.322 1.00 82.06 97 THR A O 1
ATOM 762 N N . PRO A 1 98 ? 20.973 3.431 5.422 1.00 75.69 98 PRO A N 1
ATOM 763 C CA . PRO A 1 98 ? 21.272 4.205 4.224 1.00 75.69 98 PRO A CA 1
ATOM 764 C C . PRO A 1 98 ? 22.610 3.764 3.620 1.00 75.69 98 PRO A C 1
ATOM 766 O O . PRO A 1 98 ? 23.598 3.577 4.338 1.00 75.69 98 PRO A O 1
ATOM 769 N N . ALA A 1 99 ? 22.667 3.592 2.299 1.00 68.06 99 ALA A N 1
ATOM 770 C CA . ALA A 1 99 ? 23.896 3.174 1.629 1.00 68.06 99 ALA A CA 1
ATOM 771 C C . ALA A 1 99 ? 24.999 4.229 1.817 1.00 68.06 99 ALA A C 1
ATOM 773 O O . ALA A 1 99 ? 24.824 5.384 1.435 1.00 68.06 99 ALA A O 1
ATOM 774 N N . ARG A 1 100 ? 26.158 3.855 2.380 1.00 63.59 100 ARG A N 1
ATOM 775 C CA . ARG A 1 100 ? 27.259 4.807 2.612 1.00 63.59 100 ARG A CA 1
ATOM 776 C C . ARG A 1 100 ? 27.672 5.479 1.299 1.00 63.59 100 ARG A C 1
ATOM 778 O O . ARG A 1 100 ? 28.007 4.796 0.327 1.00 63.59 100 ARG A O 1
ATOM 785 N N . VAL A 1 101 ? 27.709 6.813 1.300 1.00 54.84 101 VAL A N 1
ATOM 786 C CA . VAL A 1 101 ? 28.180 7.613 0.161 1.00 54.84 101 VAL A CA 1
ATOM 787 C C . VAL A 1 101 ? 29.576 7.110 -0.248 1.00 54.84 101 VAL A C 1
ATOM 789 O O . VAL A 1 101 ? 30.460 6.996 0.600 1.00 54.84 101 VAL A O 1
ATOM 792 N N . LYS A 1 102 ? 29.763 6.791 -1.538 1.00 54.75 102 LYS A N 1
ATOM 793 C CA . LYS A 1 102 ? 30.985 6.218 -2.158 1.00 54.75 102 LYS A CA 1
ATOM 794 C C . LYS A 1 102 ? 31.246 4.708 -1.978 1.00 54.75 102 LYS A C 1
ATOM 796 O O . LYS A 1 102 ? 32.315 4.252 -2.376 1.00 54.75 102 LYS A O 1
ATOM 801 N N . ASN A 1 103 ? 30.310 3.899 -1.467 1.00 56.62 103 ASN A N 1
ATOM 802 C CA . ASN A 1 103 ? 30.463 2.434 -1.471 1.00 56.62 103 ASN A CA 1
ATOM 803 C C . ASN A 1 103 ? 29.712 1.767 -2.640 1.00 56.62 103 ASN A C 1
ATOM 805 O O . ASN A 1 103 ? 28.569 1.342 -2.492 1.00 56.62 103 ASN A O 1
ATOM 809 N N . ALA A 1 104 ? 30.370 1.633 -3.796 1.00 51.56 104 ALA A N 1
ATOM 810 C CA . ALA A 1 104 ? 29.776 1.025 -4.994 1.00 51.56 104 ALA A CA 1
ATOM 811 C C . ALA A 1 104 ? 29.360 -0.449 -4.798 1.00 51.56 104 ALA A C 1
ATOM 813 O O . ALA A 1 104 ? 28.370 -0.887 -5.373 1.00 51.56 104 ALA A O 1
ATOM 814 N N . LYS A 1 105 ? 30.050 -1.210 -3.930 1.00 50.34 105 LYS A N 1
ATOM 815 C CA . LYS A 1 105 ? 29.685 -2.610 -3.627 1.00 50.34 105 LYS A CA 1
ATOM 816 C C . LYS A 1 105 ? 28.377 -2.738 -2.844 1.00 50.34 105 LYS A C 1
ATOM 818 O O . LYS A 1 105 ? 27.786 -3.809 -2.837 1.00 50.34 105 LYS A O 1
ATOM 823 N N . ALA A 1 106 ? 27.935 -1.667 -2.184 1.00 56.09 106 ALA A N 1
ATOM 824 C CA . ALA A 1 106 ? 26.682 -1.668 -1.441 1.00 56.09 106 ALA A CA 1
ATOM 825 C C . ALA A 1 106 ? 25.457 -1.581 -2.372 1.00 56.09 106 ALA A C 1
ATOM 827 O O . ALA A 1 106 ? 24.353 -1.911 -1.952 1.00 56.09 106 ALA A O 1
ATOM 828 N N . LYS A 1 107 ? 25.623 -1.152 -3.630 1.00 68.44 107 LYS A N 1
ATOM 829 C CA . LYS A 1 107 ? 24.519 -0.915 -4.568 1.00 68.44 107 LYS A CA 1
ATOM 830 C C . LYS A 1 107 ? 24.225 -2.152 -5.423 1.00 68.44 107 LYS A C 1
ATOM 832 O O . LYS A 1 107 ? 24.517 -2.177 -6.612 1.00 68.44 107 LYS A O 1
ATOM 837 N N . VAL A 1 108 ? 23.618 -3.181 -4.823 1.00 79.81 108 VAL A N 1
ATOM 838 C CA . VAL A 1 108 ? 23.227 -4.439 -5.510 1.00 79.81 108 VAL A CA 1
ATOM 839 C C . VAL A 1 108 ? 22.269 -4.194 -6.691 1.00 79.81 108 VAL A C 1
ATOM 841 O O . VAL A 1 108 ? 22.256 -4.942 -7.668 1.00 79.81 108 VAL A O 1
ATOM 844 N N . VAL A 1 109 ? 21.515 -3.096 -6.634 1.00 81.81 109 VAL A N 1
ATOM 845 C CA . VAL A 1 109 ? 20.514 -2.702 -7.633 1.00 81.81 109 VAL A CA 1
ATOM 846 C C . VAL A 1 109 ? 21.135 -2.305 -8.986 1.00 81.81 109 VAL A C 1
ATOM 848 O O . VAL A 1 109 ? 20.572 -2.617 -10.035 1.00 81.81 109 VAL A O 1
ATOM 851 N N . GLU A 1 110 ? 22.316 -1.676 -9.010 1.00 81.75 110 GLU A N 1
ATOM 852 C CA . GLU A 1 110 ? 22.954 -1.235 -10.265 1.00 81.75 110 GLU A CA 1
ATOM 853 C C . GLU A 1 110 ? 23.344 -2.423 -11.180 1.00 81.75 110 GLU A C 1
ATOM 855 O O . GLU A 1 110 ? 22.943 -2.435 -12.353 1.00 81.75 110 GLU A O 1
ATOM 860 N N . PRO A 1 111 ? 24.043 -3.474 -10.687 1.00 87.94 111 PRO A N 1
ATOM 861 C CA . PRO A 1 111 ? 24.257 -4.705 -11.449 1.00 87.94 111 PRO A CA 1
ATOM 862 C C . PRO A 1 111 ? 22.962 -5.367 -11.926 1.00 87.94 111 PRO A C 1
ATOM 864 O O . PRO A 1 111 ? 22.929 -5.897 -13.039 1.00 87.94 111 PRO A O 1
ATOM 867 N N . TYR A 1 112 ? 21.899 -5.319 -11.117 1.00 90.81 112 TYR A N 1
ATOM 868 C CA . TYR A 1 112 ? 20.603 -5.898 -11.463 1.00 90.81 112 TYR A CA 1
ATOM 869 C C . TYR A 1 112 ? 19.967 -5.198 -12.673 1.00 90.81 112 TYR A C 1
ATOM 871 O O . TYR A 1 112 ? 19.597 -5.863 -13.641 1.00 90.81 112 TYR A O 1
ATOM 879 N N . PHE A 1 113 ? 19.943 -3.862 -12.715 1.00 90.00 113 PHE A N 1
ATOM 880 C CA . PHE A 1 113 ? 19.484 -3.140 -13.909 1.00 90.00 113 PHE A CA 1
ATOM 881 C C . PHE A 1 113 ? 20.371 -3.399 -15.133 1.00 90.00 113 PHE A C 1
ATOM 883 O O . PHE A 1 113 ? 19.874 -3.510 -16.258 1.00 90.00 113 PHE A O 1
ATOM 890 N N . GLY A 1 114 ? 21.682 -3.559 -14.935 1.00 89.56 114 GLY A N 1
ATOM 891 C CA . GLY A 1 114 ? 22.598 -3.990 -15.991 1.00 89.56 114 GLY A CA 1
ATOM 892 C C . GLY A 1 114 ? 22.244 -5.370 -16.563 1.00 89.56 114 GLY A C 1
ATOM 893 O O . GLY A 1 114 ? 22.275 -5.555 -17.783 1.00 89.56 114 GLY A O 1
ATOM 894 N N . TYR A 1 115 ? 21.881 -6.324 -15.701 1.00 91.81 115 TYR A N 1
ATOM 895 C CA . TYR A 1 115 ? 21.403 -7.653 -16.086 1.00 91.81 115 TYR A CA 1
ATOM 896 C C . TYR A 1 115 ? 20.085 -7.583 -16.864 1.00 91.81 115 TYR A C 1
ATOM 898 O O . TYR A 1 115 ? 19.991 -8.170 -17.944 1.00 91.81 115 TYR A O 1
ATOM 906 N N . LEU A 1 116 ? 19.109 -6.817 -16.371 1.00 92.50 116 LEU A N 1
ATOM 907 C CA . LEU A 1 116 ? 17.812 -6.648 -17.025 1.00 92.50 116 LEU A CA 1
ATOM 908 C C . LEU A 1 116 ? 17.956 -6.069 -18.435 1.00 92.50 116 LEU A C 1
ATOM 910 O O . LEU A 1 116 ? 17.389 -6.599 -19.391 1.00 92.50 116 LEU A O 1
ATOM 914 N N . ASN A 1 117 ? 18.786 -5.033 -18.583 1.00 90.00 117 ASN A N 1
ATOM 915 C CA . ASN A 1 117 ? 19.038 -4.424 -19.883 1.00 90.00 117 ASN A CA 1
ATOM 916 C C . ASN A 1 117 ? 19.685 -5.408 -20.866 1.00 90.00 117 ASN A C 1
ATOM 918 O O . ASN A 1 117 ? 19.280 -5.470 -22.023 1.00 90.00 117 ASN A O 1
ATOM 922 N N . LYS A 1 118 ? 20.673 -6.194 -20.419 1.00 90.75 118 LYS A N 1
ATOM 923 C CA . LYS A 1 118 ? 21.384 -7.157 -21.277 1.00 90.75 118 LYS A CA 1
ATOM 924 C C . LYS A 1 118 ? 20.533 -8.361 -21.671 1.00 90.75 118 LYS A C 1
ATOM 926 O O . LYS A 1 118 ? 20.684 -8.836 -22.791 1.00 90.75 118 LYS A O 1
ATOM 931 N N . THR A 1 119 ? 19.704 -8.850 -20.755 1.00 91.94 119 THR A N 1
ATOM 932 C CA . THR A 1 119 ? 18.948 -10.098 -20.921 1.00 91.94 119 THR A CA 1
ATOM 933 C C . THR A 1 119 ? 17.622 -9.868 -21.632 1.00 91.94 119 THR A C 1
ATOM 935 O O . THR A 1 119 ? 17.234 -10.684 -22.461 1.00 91.94 119 THR A O 1
ATOM 938 N N . TYR A 1 120 ? 16.942 -8.759 -21.322 1.00 92.81 120 TYR A N 1
ATOM 939 C CA . TYR A 1 120 ? 15.592 -8.491 -21.808 1.00 92.81 120 TYR A CA 1
ATOM 940 C C . TYR A 1 120 ? 15.533 -7.269 -22.717 1.00 92.81 120 TYR A C 1
ATOM 942 O O . TYR A 1 120 ? 15.129 -7.402 -23.867 1.00 92.81 120 TYR A O 1
ATOM 950 N N . CYS A 1 121 ? 15.960 -6.090 -22.243 1.00 89.94 121 CYS A N 1
ATOM 951 C CA . CYS A 1 121 ? 15.717 -4.841 -22.978 1.00 89.94 121 CYS A CA 1
ATOM 952 C C . CYS A 1 121 ? 16.331 -4.857 -24.383 1.00 89.94 121 CYS A C 1
ATOM 954 O O . CYS A 1 121 ? 15.679 -4.441 -25.329 1.00 89.94 121 CYS A O 1
ATOM 956 N N . LYS A 1 122 ? 17.539 -5.417 -24.536 1.00 88.94 122 LYS A N 1
ATOM 957 C CA . LYS A 1 122 ? 18.228 -5.565 -25.831 1.00 88.94 122 LYS A CA 1
ATOM 958 C C . LYS A 1 122 ? 17.444 -6.310 -26.914 1.00 88.94 122 LYS A C 1
ATOM 960 O O . LYS A 1 122 ? 17.792 -6.182 -28.082 1.00 88.94 122 LYS A O 1
ATOM 965 N N . LEU A 1 123 ? 16.448 -7.111 -26.539 1.00 89.56 123 LEU A N 1
ATOM 966 C CA . LEU A 1 123 ? 15.626 -7.876 -27.478 1.00 89.56 123 LEU A CA 1
ATOM 967 C C . LEU A 1 123 ? 14.504 -7.033 -28.098 1.00 89.56 123 LEU A C 1
ATOM 969 O O . LEU A 1 123 ? 13.881 -7.470 -29.062 1.00 89.56 123 LEU A O 1
ATOM 973 N N . PHE A 1 124 ? 14.232 -5.845 -27.555 1.00 91.00 124 PHE A N 1
ATOM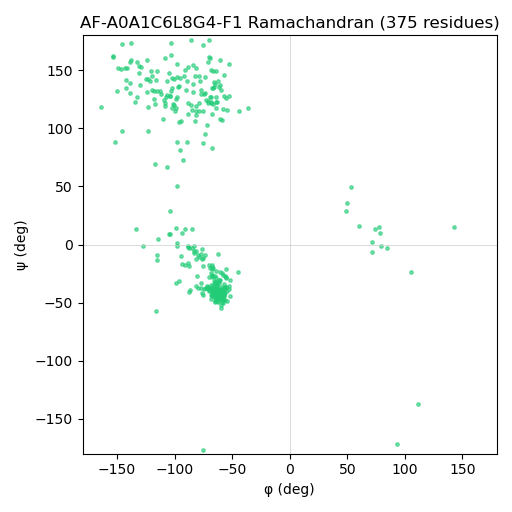 974 C CA . PHE A 1 124 ? 13.170 -4.975 -28.038 1.00 91.00 124 PHE A CA 1
ATOM 975 C C . PHE A 1 124 ? 13.691 -3.921 -29.021 1.00 91.00 124 PHE A C 1
ATOM 977 O O . PHE A 1 124 ? 14.754 -3.329 -28.835 1.00 91.00 124 PHE A O 1
ATOM 984 N N . ASN A 1 125 ? 12.881 -3.624 -30.039 1.00 89.88 125 ASN A N 1
ATOM 985 C CA . ASN A 1 125 ? 13.216 -2.666 -31.101 1.00 89.88 125 ASN A CA 1
ATOM 986 C C . ASN A 1 125 ? 13.301 -1.206 -30.619 1.00 89.88 125 ASN A C 1
ATOM 988 O O . ASN A 1 125 ? 13.863 -0.363 -31.313 1.00 89.88 125 ASN A O 1
ATOM 992 N N . ASN A 1 126 ? 12.741 -0.902 -29.446 1.00 92.75 126 ASN A N 1
ATOM 993 C CA . ASN A 1 126 ? 12.745 0.417 -28.812 1.00 92.75 126 ASN A CA 1
ATOM 994 C C . ASN A 1 126 ? 13.830 0.570 -27.731 1.00 92.75 126 ASN A C 1
ATOM 996 O O . ASN A 1 126 ? 13.775 1.504 -26.933 1.00 92.75 126 ASN A O 1
ATOM 1000 N N . TRP A 1 127 ? 14.813 -0.330 -27.668 1.00 92.19 127 TRP A N 1
ATOM 1001 C CA . TRP A 1 127 ? 15.925 -0.212 -26.726 1.00 92.19 127 TRP A CA 1
ATOM 1002 C C . TRP A 1 127 ? 16.870 0.934 -27.108 1.00 92.19 127 TRP A C 1
ATOM 1004 O O . TRP A 1 127 ? 17.426 0.947 -28.204 1.00 92.19 127 TRP A O 1
ATOM 1014 N N . SER A 1 128 ? 17.092 1.887 -26.197 1.00 86.31 128 SER A N 1
ATOM 1015 C CA . SER A 1 128 ? 17.927 3.074 -26.457 1.00 86.31 128 SER A CA 1
ATOM 1016 C C . SER A 1 128 ? 19.428 2.827 -26.379 1.00 86.31 128 SER A C 1
ATOM 1018 O O . SER A 1 128 ? 20.204 3.711 -26.735 1.00 86.31 128 SER A O 1
ATOM 1020 N N . GLY A 1 129 ? 19.852 1.662 -25.889 1.00 83.81 129 GLY A N 1
ATOM 1021 C CA . GLY A 1 129 ? 21.248 1.435 -25.541 1.00 83.81 129 GLY A CA 1
ATOM 1022 C C . GLY A 1 129 ? 21.562 1.734 -24.080 1.00 83.81 129 GLY A C 1
ATOM 1023 O O . GLY A 1 129 ? 20.671 1.945 -23.262 1.00 83.81 129 GLY A O 1
ATOM 1024 N N . PHE A 1 130 ? 22.845 1.708 -23.735 1.00 81.56 130 PHE A N 1
ATOM 1025 C CA . PHE A 1 130 ? 23.322 2.132 -22.416 1.00 81.56 130 PHE A CA 1
ATOM 1026 C C . PHE A 1 130 ? 23.555 3.653 -22.397 1.00 81.56 130 PHE A C 1
ATOM 1028 O O . PHE A 1 130 ? 23.457 4.315 -23.427 1.00 81.56 130 PHE A O 1
ATOM 1035 N N . GLY A 1 131 ? 23.916 4.225 -21.243 1.00 71.56 131 GLY A N 1
ATOM 1036 C CA . GLY A 1 131 ? 24.193 5.663 -21.121 1.00 71.56 131 GLY A CA 1
ATOM 1037 C C . GLY A 1 131 ? 25.218 6.192 -22.139 1.00 71.56 131 GLY A C 1
ATOM 1038 O O . GLY A 1 131 ? 26.074 5.445 -22.613 1.00 71.56 131 GLY A O 1
ATOM 1039 N N . ILE A 1 132 ? 25.151 7.495 -22.437 1.00 62.50 132 ILE A N 1
ATOM 1040 C CA . ILE A 1 132 ? 25.899 8.188 -23.513 1.00 62.50 132 ILE A CA 1
ATOM 1041 C C . ILE A 1 132 ? 27.427 8.006 -23.400 1.00 62.50 132 ILE A C 1
ATOM 1043 O O . ILE A 1 132 ? 28.134 8.021 -24.401 1.00 62.50 132 ILE A O 1
ATOM 1047 N N . THR A 1 133 ? 27.943 7.794 -22.189 1.00 62.06 133 THR A N 1
ATOM 1048 C CA . THR A 1 133 ? 29.370 7.569 -21.902 1.00 62.06 133 THR A CA 1
ATOM 1049 C C . THR A 1 133 ? 29.828 6.119 -22.095 1.00 62.06 133 THR A C 1
ATOM 1051 O O . THR A 1 133 ? 31.001 5.812 -21.887 1.00 62.06 133 THR A O 1
ATOM 1054 N N . THR A 1 134 ? 28.925 5.210 -22.467 1.00 71.19 134 THR A N 1
ATOM 1055 C CA . THR A 1 134 ? 29.238 3.791 -22.677 1.00 71.19 134 THR A CA 1
ATOM 1056 C C . THR A 1 134 ? 29.836 3.573 -24.065 1.00 71.19 134 THR A C 1
ATOM 1058 O O . THR A 1 134 ? 29.416 4.208 -25.027 1.00 71.19 134 THR A O 1
ATOM 1061 N N . ASP A 1 135 ? 30.779 2.632 -24.152 1.00 73.25 135 ASP A N 1
ATOM 1062 C CA . ASP A 1 135 ? 31.439 2.168 -25.378 1.00 73.25 135 ASP A CA 1
ATOM 1063 C C . ASP A 1 135 ? 30.487 2.124 -26.599 1.00 73.25 135 ASP A C 1
ATOM 1065 O O . ASP A 1 135 ? 29.521 1.347 -26.579 1.00 73.25 135 ASP A O 1
ATOM 1069 N N . PRO A 1 136 ? 30.756 2.919 -27.658 1.00 72.88 136 PRO A N 1
ATOM 1070 C CA . PRO A 1 136 ? 29.907 3.018 -28.845 1.00 72.88 136 PRO A CA 1
ATOM 1071 C C . PRO A 1 136 ? 29.621 1.678 -29.528 1.00 72.88 136 PRO A C 1
ATOM 1073 O O . PRO A 1 136 ? 28.554 1.504 -30.107 1.00 72.88 136 PRO A O 1
ATOM 1076 N N . SER A 1 137 ? 30.529 0.702 -29.423 1.00 72.12 137 SER A N 1
ATOM 1077 C CA . SER A 1 137 ? 30.346 -0.630 -30.019 1.00 72.12 137 SER A CA 1
ATOM 1078 C C . SER A 1 137 ? 29.228 -1.451 -29.364 1.00 72.12 137 SER A C 1
ATOM 1080 O O . SER A 1 137 ? 28.722 -2.407 -29.950 1.00 72.12 137 SER A O 1
ATOM 1082 N N . LYS A 1 138 ? 28.832 -1.093 -28.136 1.00 75.12 138 LYS A N 1
ATOM 1083 C CA . LYS A 1 138 ? 27.785 -1.772 -27.354 1.00 75.12 138 LYS A CA 1
ATOM 1084 C C . LYS A 1 138 ? 26.430 -1.074 -27.452 1.00 75.12 138 LYS A C 1
ATOM 1086 O O . LYS A 1 138 ? 25.487 -1.521 -26.792 1.00 75.12 138 LYS A O 1
ATOM 1091 N N . GLN A 1 139 ? 26.355 0.005 -28.227 1.00 79.06 139 GLN A N 1
ATOM 1092 C CA . GLN A 1 139 ? 25.154 0.798 -28.446 1.00 79.06 139 GLN A CA 1
ATOM 1093 C C . GLN A 1 139 ? 24.376 0.288 -29.667 1.00 79.06 139 GLN A C 1
ATOM 1095 O O . GLN A 1 139 ? 24.974 -0.259 -30.596 1.00 79.06 139 GLN A O 1
ATOM 1100 N N . PRO A 1 140 ? 23.043 0.444 -29.691 1.00 81.06 140 PRO A N 1
ATOM 1101 C CA . PRO A 1 140 ? 22.262 0.192 -30.890 1.00 81.06 140 PRO A CA 1
ATOM 1102 C C . PRO A 1 140 ? 22.655 1.183 -31.992 1.00 81.06 140 PRO A C 1
ATOM 1104 O O . PRO A 1 140 ? 23.021 2.328 -31.719 1.00 81.06 140 PRO A O 1
ATOM 1107 N N . ASN A 1 141 ? 22.555 0.753 -33.251 1.00 84.56 141 ASN A N 1
ATOM 1108 C CA . ASN A 1 141 ? 22.783 1.639 -34.390 1.00 84.56 141 ASN A CA 1
ATOM 1109 C C . ASN A 1 141 ? 21.716 2.750 -34.394 1.00 84.56 141 ASN A C 1
ATOM 1111 O O . ASN A 1 141 ? 20.524 2.471 -34.539 1.00 84.56 141 ASN A O 1
ATOM 1115 N N . SER A 1 142 ? 22.153 4.002 -34.252 1.00 84.44 142 SER A N 1
ATOM 1116 C CA . SER A 1 142 ? 21.282 5.176 -34.167 1.00 84.44 142 SER A CA 1
ATOM 1117 C C . SER 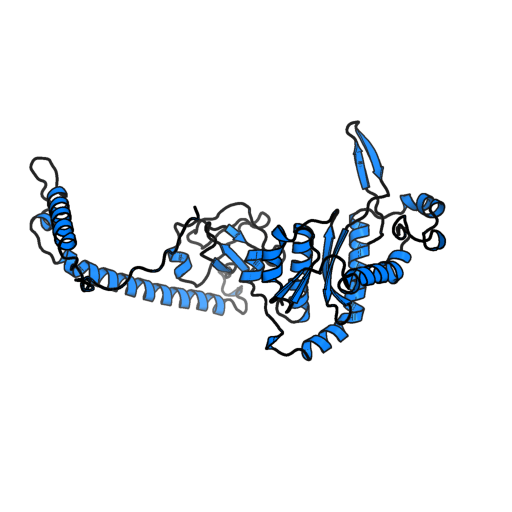A 1 142 ? 20.473 5.425 -35.442 1.00 84.44 142 SER A C 1
ATOM 1119 O O . SER A 1 142 ? 19.325 5.857 -35.347 1.00 84.44 142 SER A O 1
ATOM 1121 N N . GLU A 1 143 ? 21.012 5.116 -36.626 1.00 86.62 143 GLU A N 1
ATOM 1122 C CA . GLU A 1 143 ? 20.285 5.247 -37.894 1.00 86.62 143 GLU A CA 1
ATOM 1123 C C . GLU A 1 143 ? 19.145 4.230 -37.981 1.00 86.62 143 GLU A C 1
ATOM 1125 O O . GLU A 1 143 ? 18.004 4.597 -38.270 1.00 86.62 143 GLU A O 1
ATOM 1130 N N . ALA A 1 144 ? 19.428 2.968 -37.643 1.00 85.81 144 ALA A N 1
ATOM 1131 C CA . ALA A 1 144 ? 18.424 1.906 -37.611 1.00 85.81 144 ALA A CA 1
ATOM 1132 C C . ALA A 1 144 ? 17.334 2.193 -36.564 1.00 85.81 144 ALA A C 1
ATOM 1134 O O . ALA A 1 144 ? 16.143 2.063 -36.850 1.00 85.81 144 ALA A O 1
ATOM 1135 N N . LEU A 1 145 ? 17.730 2.657 -35.374 1.00 87.88 145 LEU A N 1
ATOM 1136 C CA . LEU A 1 145 ? 16.813 3.063 -34.311 1.00 87.88 145 LEU A CA 1
ATOM 1137 C C . LEU A 1 145 ? 15.898 4.212 -34.773 1.00 87.88 145 LEU A C 1
ATOM 1139 O O . LEU A 1 145 ? 14.686 4.178 -34.562 1.00 87.88 145 LEU A O 1
ATOM 1143 N N . ASN A 1 146 ? 16.460 5.211 -35.461 1.00 88.44 146 ASN A N 1
ATOM 1144 C CA . ASN A 1 146 ? 15.693 6.328 -36.001 1.00 88.44 146 ASN A CA 1
ATOM 1145 C C . ASN A 1 146 ? 14.717 5.870 -37.097 1.00 88.44 146 ASN A C 1
ATOM 1147 O O . ASN A 1 146 ? 13.587 6.352 -37.133 1.00 88.44 146 ASN A O 1
ATOM 1151 N N . MET A 1 147 ? 15.093 4.923 -37.963 1.00 90.25 147 MET A N 1
ATOM 1152 C CA . MET A 1 147 ? 14.173 4.335 -38.949 1.00 90.25 147 MET A CA 1
ATOM 1153 C C . MET A 1 147 ? 12.994 3.612 -38.282 1.00 90.25 147 MET A C 1
ATOM 1155 O O . MET A 1 147 ? 11.860 3.745 -38.739 1.00 90.25 147 MET A O 1
ATOM 1159 N N . LEU A 1 148 ? 13.246 2.906 -37.176 1.00 89.69 148 LEU A N 1
ATOM 1160 C CA . LEU A 1 148 ? 12.238 2.147 -36.429 1.00 89.69 148 LEU A CA 1
ATOM 1161 C C . LEU A 1 148 ? 11.382 2.994 -35.476 1.00 89.69 148 LEU A C 1
ATOM 1163 O O . LEU A 1 148 ? 10.421 2.466 -34.920 1.00 89.69 148 LEU A O 1
ATOM 1167 N N . ARG A 1 149 ? 11.665 4.293 -35.300 1.00 91.06 149 ARG A N 1
ATOM 1168 C CA . ARG A 1 149 ? 11.003 5.150 -34.294 1.00 91.06 149 ARG A CA 1
ATOM 1169 C C . ARG A 1 149 ? 9.472 5.129 -34.345 1.00 91.06 149 ARG A C 1
ATOM 1171 O O . ARG A 1 149 ? 8.823 5.157 -33.310 1.00 91.06 149 ARG A O 1
ATOM 1178 N N . HIS A 1 150 ? 8.890 5.025 -35.541 1.00 91.19 150 HIS A N 1
ATOM 1179 C CA . HIS A 1 150 ? 7.432 4.995 -35.735 1.00 91.19 150 HIS A CA 1
ATOM 1180 C C . HIS A 1 150 ? 6.787 3.696 -35.240 1.00 91.19 150 HIS A C 1
ATOM 1182 O O . HIS A 1 150 ? 5.582 3.655 -35.027 1.00 91.19 150 HIS A O 1
ATOM 1188 N N . SER A 1 151 ? 7.586 2.642 -35.051 1.00 91.50 151 SER A N 1
ATOM 1189 C CA . SER A 1 151 ? 7.147 1.369 -34.471 1.00 91.50 151 SER A CA 1
ATOM 1190 C C . SER A 1 151 ? 7.252 1.335 -32.945 1.00 91.50 151 SER A C 1
ATOM 1192 O O . SER A 1 151 ? 6.911 0.320 -32.338 1.00 91.50 151 SER A O 1
ATOM 1194 N N . PHE A 1 152 ? 7.752 2.404 -32.312 1.00 93.62 152 PHE A N 1
ATOM 1195 C CA . PHE A 1 152 ? 7.879 2.423 -30.861 1.00 93.62 152 PHE A CA 1
ATOM 1196 C C . PHE A 1 152 ? 6.497 2.362 -30.208 1.00 93.62 152 PHE A C 1
ATOM 1198 O O . PHE A 1 152 ? 5.576 3.039 -30.663 1.00 93.62 152 PHE A O 1
ATOM 1205 N N . PRO A 1 153 ? 6.334 1.573 -29.142 1.00 95.19 153 PRO A N 1
ATOM 1206 C CA . PRO A 1 153 ? 5.110 1.594 -28.351 1.00 95.19 153 PRO A CA 1
ATOM 1207 C C . PRO A 1 153 ? 4.862 2.978 -27.735 1.00 95.19 153 PRO A C 1
ATOM 1209 O O . PRO A 1 153 ? 5.777 3.795 -27.586 1.00 95.19 153 PRO A O 1
ATOM 1212 N N . ASP A 1 154 ? 3.610 3.235 -27.375 1.00 95.19 154 ASP A N 1
ATOM 1213 C CA . ASP A 1 154 ? 3.227 4.368 -26.538 1.00 95.19 154 ASP A CA 1
ATOM 1214 C C . ASP A 1 154 ? 3.588 4.113 -25.059 1.00 95.19 154 ASP A C 1
ATOM 1216 O O . ASP A 1 154 ? 4.217 3.108 -24.712 1.00 95.19 154 ASP A O 1
ATOM 1220 N N . GLU A 1 155 ? 3.232 5.045 -24.169 1.00 94.31 155 GLU A N 1
ATOM 1221 C CA . GLU A 1 155 ? 3.546 4.911 -22.740 1.00 94.31 155 GLU A CA 1
ATOM 1222 C C . GLU A 1 155 ? 2.966 3.616 -22.144 1.00 94.31 155 GLU A C 1
ATOM 1224 O O . GLU A 1 155 ? 3.667 2.902 -21.425 1.00 94.31 155 GLU A O 1
ATOM 1229 N N . ALA A 1 156 ? 1.711 3.291 -22.469 1.00 95.00 156 ALA A N 1
ATOM 1230 C CA . ALA A 1 156 ? 1.045 2.086 -21.984 1.00 95.00 156 ALA A CA 1
ATOM 1231 C C . ALA A 1 156 ? 1.739 0.815 -22.495 1.00 95.00 156 ALA A C 1
ATOM 1233 O O . ALA A 1 156 ? 1.994 -0.102 -21.715 1.00 95.00 156 ALA A O 1
ATOM 1234 N N . GLY A 1 157 ? 2.127 0.785 -23.772 1.00 95.12 157 GLY A N 1
ATOM 1235 C CA . GLY A 1 157 ? 2.848 -0.341 -24.354 1.00 95.12 157 GLY A CA 1
ATOM 1236 C C . GLY A 1 157 ? 4.223 -0.571 -23.721 1.00 95.12 157 GLY A C 1
ATOM 1237 O O . GLY A 1 157 ? 4.597 -1.719 -23.488 1.00 95.12 157 GLY A O 1
ATOM 1238 N N . VAL A 1 158 ? 4.978 0.483 -23.379 1.00 95.06 158 VAL A N 1
ATOM 1239 C CA . VAL A 1 158 ? 6.255 0.302 -22.652 1.00 95.06 158 VAL A CA 1
ATOM 1240 C C . VAL A 1 158 ? 6.040 -0.139 -21.212 1.00 95.06 158 VAL A C 1
ATOM 1242 O O . VAL A 1 158 ? 6.811 -0.968 -20.730 1.00 95.06 158 VAL A O 1
ATOM 1245 N N . ARG A 1 159 ? 5.002 0.354 -20.525 1.00 96.00 159 ARG A N 1
ATOM 1246 C CA . ARG A 1 159 ? 4.639 -0.153 -19.190 1.00 96.00 159 ARG A CA 1
ATOM 1247 C C . ARG A 1 159 ? 4.389 -1.655 -19.237 1.00 96.00 159 ARG A C 1
ATOM 1249 O O . ARG A 1 159 ? 5.025 -2.391 -18.491 1.00 96.00 159 ARG A O 1
ATOM 1256 N N . GLU A 1 160 ? 3.605 -2.113 -20.209 1.00 95.88 160 GLU A N 1
ATOM 1257 C CA . GLU A 1 160 ? 3.338 -3.538 -20.399 1.00 95.88 160 GLU A CA 1
ATOM 1258 C C . GLU A 1 160 ? 4.615 -4.339 -20.716 1.00 95.88 160 GLU A C 1
ATOM 1260 O O . GLU A 1 160 ? 4.808 -5.441 -20.201 1.00 95.88 160 GLU A O 1
ATOM 1265 N N . GLN A 1 161 ? 5.529 -3.798 -21.532 1.00 95.44 161 GLN A N 1
ATOM 1266 C CA . GLN A 1 161 ? 6.835 -4.428 -21.768 1.00 95.44 161 GLN A CA 1
ATOM 1267 C C . GLN A 1 161 ? 7.625 -4.598 -20.463 1.00 95.44 161 GLN A C 1
ATOM 1269 O O . GLN A 1 161 ? 8.174 -5.674 -20.223 1.00 95.44 161 GLN A O 1
ATOM 1274 N N . ILE A 1 162 ? 7.680 -3.564 -19.619 1.00 95.56 162 ILE A N 1
ATOM 1275 C CA . ILE A 1 162 ? 8.383 -3.603 -18.330 1.00 95.56 162 ILE A CA 1
ATOM 1276 C C . ILE A 1 162 ? 7.717 -4.610 -17.383 1.00 95.56 162 ILE A C 1
ATOM 1278 O O . ILE A 1 162 ? 8.421 -5.433 -16.791 1.00 95.56 162 ILE A O 1
ATOM 1282 N N . ASP A 1 163 ? 6.386 -4.605 -17.296 1.00 95.75 163 ASP A N 1
ATOM 1283 C CA . ASP A 1 163 ? 5.612 -5.545 -16.480 1.00 95.75 163 ASP A CA 1
ATOM 1284 C C . ASP A 1 163 ? 5.883 -6.992 -16.886 1.00 95.75 163 ASP A C 1
ATOM 1286 O O . ASP A 1 163 ? 6.180 -7.837 -16.040 1.00 95.75 163 ASP A O 1
ATOM 1290 N N . ARG A 1 164 ? 5.882 -7.282 -18.192 1.00 95.81 164 ARG A N 1
ATOM 1291 C CA . ARG A 1 164 ? 6.222 -8.613 -18.712 1.00 95.81 164 ARG A CA 1
ATOM 1292 C C . ARG A 1 164 ? 7.630 -9.036 -18.298 1.00 95.81 164 ARG A C 1
ATOM 1294 O O . ARG A 1 164 ? 7.828 -10.190 -17.922 1.00 95.81 164 ARG A O 1
ATOM 1301 N N . ILE A 1 165 ? 8.610 -8.129 -18.335 1.00 95.81 165 ILE A N 1
ATOM 1302 C CA . ILE A 1 165 ? 9.978 -8.437 -17.889 1.00 95.81 165 ILE A CA 1
ATOM 1303 C C . ILE A 1 165 ? 10.002 -8.777 -16.394 1.00 95.81 165 ILE A C 1
ATOM 1305 O O . ILE A 1 165 ? 10.609 -9.778 -16.011 1.00 95.81 165 ILE A O 1
ATOM 1309 N N . MET A 1 166 ? 9.322 -7.991 -15.555 1.00 96.44 166 MET A N 1
ATOM 1310 C CA . MET A 1 166 ? 9.262 -8.241 -14.110 1.00 96.44 166 MET A CA 1
ATOM 1311 C C . MET A 1 166 ? 8.559 -9.552 -13.776 1.00 96.44 166 MET A C 1
ATOM 1313 O O . MET A 1 166 ? 9.050 -10.323 -12.953 1.00 96.44 166 MET A O 1
ATOM 1317 N N . GLN A 1 167 ? 7.452 -9.851 -14.452 1.00 95.69 167 GLN A N 1
ATOM 1318 C CA . GLN A 1 167 ? 6.739 -11.112 -14.281 1.00 95.69 167 GLN A CA 1
ATOM 1319 C C . GLN A 1 167 ? 7.602 -12.308 -14.688 1.00 95.69 167 GLN A C 1
ATOM 1321 O O . GLN A 1 167 ? 7.660 -13.283 -13.943 1.00 95.69 167 GLN A O 1
ATOM 1326 N N . MET A 1 168 ? 8.329 -12.231 -15.810 1.00 95.56 168 MET A N 1
ATOM 1327 C CA . MET A 1 168 ? 9.269 -13.285 -16.210 1.00 95.56 168 MET A CA 1
ATOM 1328 C C . MET A 1 168 ? 10.373 -13.496 -15.164 1.00 95.56 168 MET A C 1
ATOM 1330 O O . MET A 1 168 ? 10.707 -14.638 -14.847 1.00 95.56 168 MET A O 1
ATOM 1334 N N . GLU A 1 169 ? 10.924 -12.419 -14.596 1.00 95.94 169 GLU A N 1
ATOM 1335 C CA . GLU A 1 169 ? 11.915 -12.506 -13.517 1.00 95.94 169 GLU A CA 1
ATOM 1336 C C . GLU A 1 169 ? 11.350 -13.162 -12.255 1.00 95.94 169 GLU A C 1
ATOM 1338 O O . GLU A 1 169 ? 11.986 -14.063 -11.698 1.00 95.94 169 GLU A O 1
ATOM 1343 N N . ARG A 1 170 ? 10.149 -12.752 -11.825 1.00 96.69 170 ARG A N 1
ATOM 1344 C CA . ARG A 1 170 ? 9.449 -13.357 -10.684 1.00 96.69 170 ARG A CA 1
ATOM 1345 C C . ARG A 1 170 ? 9.202 -14.841 -10.939 1.00 96.69 170 ARG A C 1
ATOM 1347 O O . ARG A 1 170 ? 9.629 -15.670 -10.143 1.00 96.69 170 ARG A O 1
ATOM 1354 N N . GLN A 1 171 ? 8.610 -15.198 -12.077 1.00 96.31 171 GLN A N 1
ATOM 1355 C CA . GLN A 1 171 ? 8.297 -16.584 -12.443 1.00 96.31 171 GLN A CA 1
ATOM 1356 C C . GLN A 1 171 ? 9.530 -17.493 -12.437 1.00 96.31 171 GLN A C 1
ATOM 1358 O O . GLN A 1 171 ? 9.468 -18.604 -11.921 1.00 96.31 171 GLN A O 1
ATOM 1363 N N . ARG A 1 172 ? 10.673 -17.020 -12.949 1.00 95.94 172 ARG A N 1
ATOM 1364 C CA . ARG A 1 172 ? 11.920 -17.805 -12.972 1.00 95.94 172 ARG A CA 1
ATOM 1365 C C . ARG A 1 172 ? 12.479 -18.106 -11.581 1.00 95.94 172 ARG A C 1
ATOM 1367 O O . ARG A 1 172 ? 13.208 -19.081 -11.425 1.00 95.94 172 ARG A O 1
ATOM 1374 N N . LYS A 1 173 ? 12.192 -17.259 -10.592 1.00 96.56 173 LYS A N 1
ATOM 1375 C CA . LYS A 1 173 ? 12.835 -17.286 -9.269 1.00 96.56 173 LYS A CA 1
ATOM 1376 C C . LYS A 1 173 ? 11.878 -17.615 -8.121 1.00 96.56 173 LYS A C 1
ATOM 1378 O O . LYS A 1 173 ? 12.352 -17.929 -7.032 1.00 96.56 173 LYS A O 1
ATOM 1383 N N . VAL A 1 174 ? 10.562 -17.572 -8.337 1.00 95.94 174 VAL A N 1
ATOM 1384 C CA . VAL A 1 174 ? 9.541 -17.687 -7.278 1.00 95.94 174 VAL A CA 1
ATOM 1385 C C . VAL A 1 174 ? 9.645 -18.995 -6.497 1.00 95.94 174 VAL A C 1
ATOM 1387 O O . VAL A 1 174 ? 9.534 -18.988 -5.275 1.00 95.94 174 VAL A O 1
ATOM 1390 N N . GLU A 1 175 ? 9.927 -20.115 -7.162 1.00 96.19 175 GLU A N 1
ATOM 1391 C CA . GLU A 1 175 ? 10.076 -21.409 -6.486 1.00 96.19 175 GLU A CA 1
ATOM 1392 C C . GLU A 1 175 ? 11.289 -21.429 -5.554 1.00 96.19 175 GLU A C 1
ATOM 1394 O O . GLU A 1 175 ? 11.211 -21.908 -4.422 1.00 96.19 175 GLU A O 1
ATOM 1399 N N . GLN A 1 176 ? 12.416 -20.881 -6.013 1.00 96.31 176 GLN A N 1
ATOM 1400 C CA . GLN A 1 176 ? 13.619 -20.753 -5.197 1.00 96.31 176 GLN A CA 1
ATOM 1401 C C . GLN A 1 176 ? 13.387 -19.781 -4.036 1.00 96.31 176 GLN A C 1
ATOM 1403 O O . GLN A 1 176 ? 13.800 -20.061 -2.912 1.00 96.31 176 GLN A O 1
ATOM 1408 N N . PHE A 1 177 ? 12.692 -18.671 -4.292 1.00 95.69 177 PHE A N 1
ATOM 1409 C CA . PHE A 1 177 ? 12.345 -17.684 -3.277 1.00 95.69 177 PHE A CA 1
ATOM 1410 C C . PHE A 1 177 ? 11.471 -18.286 -2.170 1.00 95.69 177 PHE A C 1
ATOM 1412 O O . PHE A 1 177 ? 11.785 -18.136 -0.991 1.00 95.69 177 PHE A O 1
ATOM 1419 N N . ARG A 1 178 ? 10.434 -19.054 -2.534 1.00 95.38 178 ARG A N 1
ATOM 1420 C CA . ARG A 1 178 ? 9.571 -19.766 -1.576 1.00 95.38 178 ARG A CA 1
ATOM 1421 C C . ARG A 1 178 ? 10.363 -20.728 -0.691 1.00 95.38 178 ARG A C 1
ATOM 1423 O O . ARG A 1 178 ? 10.228 -20.670 0.526 1.00 95.38 178 ARG A O 1
ATOM 1430 N N . LYS A 1 179 ? 11.264 -21.527 -1.274 1.00 95.25 179 LYS A N 1
ATOM 1431 C CA . LYS A 1 179 ? 12.142 -22.440 -0.513 1.00 95.25 179 LYS A CA 1
ATOM 1432 C C . LYS A 1 179 ? 13.048 -21.699 0.474 1.00 95.25 179 LYS A C 1
ATOM 1434 O O . LYS A 1 179 ? 13.251 -22.153 1.597 1.00 95.25 179 LYS A O 1
ATOM 1439 N N . LEU A 1 180 ? 13.613 -20.560 0.072 1.00 93.50 180 LEU A N 1
ATOM 1440 C CA . LEU A 1 180 ? 14.428 -19.735 0.971 1.00 93.50 180 LEU A CA 1
ATOM 1441 C C . LEU A 1 180 ? 13.592 -19.162 2.119 1.00 93.50 180 LEU A C 1
ATOM 1443 O O . LEU A 1 180 ? 14.057 -19.133 3.257 1.00 93.50 180 LEU A O 1
ATOM 1447 N N . MET A 1 181 ? 12.351 -18.770 1.833 1.00 91.69 181 MET A N 1
ATOM 1448 C CA . MET A 1 181 ? 11.428 -18.250 2.834 1.00 91.69 181 MET A CA 1
ATOM 1449 C C . MET A 1 181 ? 10.999 -19.318 3.849 1.00 91.69 181 MET A C 1
ATOM 1451 O O . MET A 1 181 ? 10.942 -19.044 5.048 1.00 91.69 181 MET A O 1
ATOM 1455 N N . GLU A 1 182 ? 10.761 -20.553 3.403 1.00 91.88 182 GLU A N 1
ATOM 1456 C CA . GLU A 1 182 ? 10.461 -21.694 4.280 1.00 91.88 182 GLU A CA 1
ATOM 1457 C C . GLU A 1 182 ? 11.598 -21.984 5.268 1.00 91.88 182 GLU A C 1
ATOM 1459 O O . GLU A 1 182 ? 11.340 -22.272 6.437 1.00 91.88 182 GLU A O 1
ATOM 1464 N N . ASN A 1 183 ? 12.850 -21.822 4.834 1.00 91.88 183 ASN A N 1
ATOM 1465 C CA . ASN A 1 183 ? 14.032 -21.993 5.683 1.00 91.88 183 ASN A CA 1
ATOM 1466 C C . ASN A 1 183 ? 14.283 -20.809 6.634 1.00 91.88 183 ASN A C 1
ATOM 1468 O O . ASN A 1 183 ? 15.112 -20.909 7.541 1.00 91.88 183 ASN A O 1
ATOM 1472 N N . LEU A 1 184 ? 13.604 -19.675 6.439 1.00 91.44 184 LEU A N 1
ATOM 1473 C CA . LEU A 1 184 ? 13.787 -18.494 7.275 1.00 91.44 184 LEU A CA 1
ATOM 1474 C C . LEU A 1 184 ? 13.111 -18.698 8.646 1.00 91.44 184 LEU A C 1
ATOM 1476 O O . LEU A 1 184 ? 11.920 -19.027 8.672 1.00 91.44 184 LEU A O 1
ATOM 1480 N N . PRO A 1 185 ? 13.806 -18.456 9.778 1.00 92.94 185 PRO A N 1
ATOM 1481 C CA . PRO A 1 185 ? 13.214 -18.551 11.113 1.00 92.94 185 PRO A CA 1
ATOM 1482 C C . PRO A 1 185 ? 11.991 -17.643 11.279 1.00 92.94 185 PRO A C 1
ATOM 1484 O O . PRO A 1 185 ? 11.976 -16.529 10.756 1.00 92.94 185 PRO A O 1
ATOM 1487 N N . ALA A 1 186 ? 11.000 -18.084 12.060 1.00 90.12 186 ALA A N 1
ATOM 1488 C CA . ALA A 1 186 ? 9.749 -17.347 12.269 1.00 90.12 186 ALA A CA 1
ATOM 1489 C C . ALA A 1 186 ? 9.967 -15.924 12.819 1.00 90.12 186 ALA A C 1
ATOM 1491 O O . ALA A 1 186 ? 9.308 -14.992 12.375 1.00 90.12 186 ALA A O 1
ATOM 1492 N N . GLU A 1 187 ? 10.955 -15.735 13.697 1.00 91.06 187 GLU A N 1
ATOM 1493 C CA . GLU A 1 187 ? 11.336 -14.426 14.260 1.00 91.06 187 GLU A CA 1
ATOM 1494 C C . GLU A 1 187 ? 11.753 -13.398 13.197 1.00 91.06 187 GLU A C 1
ATOM 1496 O O . GLU A 1 187 ? 11.674 -12.196 13.420 1.00 91.06 187 GLU A O 1
ATOM 1501 N N . ARG A 1 188 ? 12.207 -13.872 12.031 1.00 90.38 188 ARG A N 1
ATOM 1502 C CA . ARG A 1 188 ? 12.644 -13.045 10.900 1.00 90.38 188 ARG A CA 1
ATOM 1503 C C . ARG A 1 188 ? 11.562 -12.868 9.837 1.00 90.38 188 ARG A C 1
ATOM 1505 O O . ARG A 1 188 ? 11.812 -12.203 8.833 1.00 90.38 188 ARG A O 1
ATOM 1512 N N . ARG A 1 189 ? 10.386 -13.476 10.025 1.00 91.94 189 ARG A N 1
ATOM 1513 C CA . ARG A 1 189 ? 9.205 -13.305 9.171 1.00 91.94 189 ARG A CA 1
ATOM 1514 C C . ARG A 1 189 ? 8.329 -12.237 9.797 1.00 91.94 189 ARG A C 1
ATOM 1516 O O . ARG A 1 189 ? 7.397 -12.537 10.531 1.00 91.94 189 ARG A O 1
ATOM 1523 N N . LEU A 1 190 ? 8.682 -10.985 9.556 1.00 94.56 190 LEU A N 1
ATOM 1524 C CA . LEU A 1 190 ? 8.035 -9.856 10.204 1.00 94.56 190 LEU A CA 1
ATOM 1525 C C . LEU A 1 190 ? 6.713 -9.528 9.485 1.00 94.56 190 LEU A C 1
ATOM 1527 O O . LEU A 1 190 ? 6.757 -9.045 8.351 1.00 94.56 190 LEU A O 1
ATOM 1531 N N . PRO A 1 191 ? 5.534 -9.752 10.096 1.00 95.56 191 PRO A N 1
ATOM 1532 C CA . PRO A 1 191 ? 4.269 -9.415 9.460 1.00 95.56 191 PRO A CA 1
ATOM 1533 C C . PRO A 1 191 ? 4.049 -7.898 9.448 1.00 95.56 191 PRO A C 1
ATOM 1535 O O . PRO A 1 191 ? 4.401 -7.178 10.392 1.00 95.56 191 PRO A O 1
ATOM 1538 N N . LEU A 1 192 ? 3.435 -7.402 8.381 1.00 95.62 192 LEU A N 1
ATOM 1539 C CA . LEU A 1 192 ? 2.883 -6.058 8.286 1.00 95.62 192 LEU A CA 1
ATOM 1540 C C . LEU A 1 192 ? 1.375 -6.153 8.527 1.00 95.62 192 LEU A C 1
ATOM 1542 O O . LEU A 1 192 ? 0.656 -6.782 7.754 1.00 95.62 192 LEU A O 1
ATOM 1546 N N . SER A 1 193 ? 0.885 -5.555 9.616 1.00 94.88 193 SER A N 1
ATOM 1547 C CA . SER A 1 193 ? -0.549 -5.604 9.909 1.00 94.88 193 SER A CA 1
ATOM 1548 C C . SER A 1 193 ? -1.339 -4.787 8.890 1.00 94.88 193 SER A C 1
ATOM 1550 O O . SER A 1 193 ? -0.863 -3.764 8.390 1.00 94.88 193 SER A O 1
ATOM 1552 N N . ARG A 1 194 ? -2.585 -5.196 8.624 1.00 94.31 194 ARG A N 1
ATOM 1553 C CA . ARG A 1 194 ? -3.481 -4.470 7.715 1.00 94.31 194 ARG A CA 1
ATOM 1554 C C . ARG A 1 194 ? -3.682 -3.014 8.133 1.00 94.31 194 ARG A C 1
ATOM 1556 O O . ARG A 1 194 ? -3.678 -2.132 7.282 1.00 94.31 194 ARG A O 1
ATOM 1563 N N . GLU A 1 195 ? -3.780 -2.756 9.437 1.00 95.00 195 GLU A N 1
ATOM 1564 C CA . GLU A 1 195 ? -3.852 -1.399 9.985 1.00 95.00 195 GLU A CA 1
ATOM 1565 C C . GLU A 1 195 ? -2.617 -0.569 9.606 1.00 95.00 195 GLU A C 1
ATOM 1567 O O . GLU A 1 195 ? -2.754 0.540 9.093 1.00 95.00 195 GLU A O 1
ATOM 1572 N N . GLN A 1 196 ? -1.406 -1.101 9.815 1.00 94.38 196 GLN A N 1
ATOM 1573 C CA . GLN A 1 196 ? -0.168 -0.403 9.456 1.00 94.38 196 GLN A CA 1
ATOM 1574 C C . GLN A 1 196 ? -0.065 -0.194 7.947 1.00 94.38 196 GLN A C 1
ATOM 1576 O O . GLN A 1 196 ? 0.347 0.877 7.506 1.00 94.38 196 GLN A O 1
ATOM 1581 N N . TYR A 1 197 ? -0.471 -1.183 7.157 1.00 95.56 197 TYR A N 1
ATOM 1582 C CA . TYR A 1 197 ? -0.522 -1.062 5.711 1.00 95.56 197 TYR A CA 1
ATOM 1583 C C . TYR A 1 197 ? -1.464 0.072 5.273 1.00 95.56 197 TYR A C 1
ATOM 1585 O O . TYR A 1 197 ? -1.025 0.996 4.592 1.00 95.56 197 TYR A O 1
ATOM 1593 N N . LEU A 1 198 ? -2.725 0.073 5.720 1.00 95.62 198 LEU A N 1
ATOM 1594 C CA . LEU A 1 198 ? -3.699 1.107 5.353 1.00 95.62 198 LEU A CA 1
ATOM 1595 C C . LEU A 1 198 ? -3.285 2.489 5.856 1.00 95.62 198 LEU A C 1
ATOM 1597 O O . LEU A 1 198 ? -3.480 3.473 5.152 1.00 95.62 198 LEU A O 1
ATOM 1601 N N . LEU A 1 199 ? -2.680 2.581 7.041 1.00 94.75 199 LEU A N 1
ATOM 1602 C CA . LEU A 1 199 ? -2.210 3.850 7.589 1.00 94.75 199 LEU A CA 1
ATOM 1603 C C . LEU A 1 199 ? -1.191 4.540 6.673 1.00 94.75 199 LEU A C 1
ATOM 1605 O O . LEU A 1 199 ? -1.250 5.761 6.508 1.00 94.75 199 LEU A O 1
ATOM 1609 N N . ASN A 1 200 ? -0.273 3.762 6.098 1.00 92.88 200 ASN A N 1
ATOM 1610 C CA . ASN A 1 200 ? 0.874 4.281 5.356 1.00 92.88 200 ASN A CA 1
ATOM 1611 C C . ASN A 1 200 ? 0.676 4.277 3.833 1.00 92.88 200 ASN A C 1
ATOM 1613 O O . ASN A 1 200 ? 1.173 5.176 3.165 1.00 92.88 200 ASN A O 1
ATOM 1617 N N . PHE A 1 201 ? -0.061 3.303 3.293 1.00 93.38 201 PHE A N 1
ATOM 1618 C CA . PHE A 1 201 ? -0.269 3.113 1.851 1.00 93.38 201 PHE A CA 1
ATOM 1619 C C . PHE A 1 201 ? -1.721 3.305 1.400 1.00 93.38 201 PHE A C 1
ATOM 1621 O O . PHE A 1 201 ? -1.993 3.295 0.199 1.00 93.38 201 PHE A O 1
ATOM 1628 N N . GLY A 1 202 ? -2.665 3.434 2.335 1.00 93.31 202 GLY A N 1
ATOM 1629 C CA . GLY A 1 202 ? -4.077 3.587 2.012 1.00 93.31 202 GLY A CA 1
ATOM 1630 C C . GLY A 1 202 ? -4.357 4.906 1.298 1.00 93.31 202 GLY A C 1
ATOM 1631 O O . GLY A 1 202 ? -3.889 5.967 1.713 1.00 93.31 202 GLY A O 1
ATOM 1632 N N . ALA A 1 203 ? -5.160 4.829 0.241 1.00 93.00 203 ALA A N 1
ATOM 1633 C CA . ALA A 1 203 ? -5.703 5.992 -0.436 1.00 93.00 203 ALA A CA 1
ATOM 1634 C C . ALA A 1 203 ? -6.683 6.728 0.485 1.00 93.00 203 ALA A C 1
ATOM 1636 O O . ALA A 1 203 ? -7.370 6.118 1.307 1.00 93.00 203 ALA A O 1
ATOM 1637 N N . GLU A 1 204 ? -6.773 8.044 0.317 1.00 92.50 204 GLU A N 1
ATOM 1638 C CA . GLU A 1 204 ? -7.665 8.899 1.093 1.00 92.50 204 GLU A CA 1
ATOM 1639 C C . GLU A 1 204 ? -8.732 9.523 0.196 1.00 92.50 204 GLU A C 1
ATOM 1641 O O . GLU A 1 204 ? -8.511 9.806 -0.979 1.00 92.50 204 GLU A O 1
ATOM 1646 N N . THR A 1 205 ? -9.910 9.775 0.763 1.00 84.06 205 THR A N 1
ATOM 1647 C CA . THR A 1 205 ? -10.999 10.479 0.069 1.00 84.06 205 THR A CA 1
ATOM 1648 C C . THR A 1 205 ? -10.822 12.000 0.056 1.00 84.06 205 THR A C 1
ATOM 1650 O O . THR A 1 205 ? -11.625 12.694 -0.555 1.00 84.06 205 THR A O 1
ATOM 1653 N N . GLY A 1 206 ? -9.849 12.545 0.799 1.00 85.88 206 GLY A N 1
ATOM 1654 C CA . GLY A 1 206 ? -9.638 13.993 0.968 1.00 85.88 206 GLY A CA 1
ATOM 1655 C C . GLY A 1 206 ? -10.693 14.711 1.828 1.00 85.88 206 GLY A C 1
ATOM 1656 O O . GLY A 1 206 ? -10.549 15.888 2.156 1.00 85.88 206 GLY A O 1
ATOM 1657 N N . HIS A 1 207 ? -11.752 14.011 2.234 1.00 87.56 207 HIS A N 1
ATOM 1658 C CA . HIS A 1 207 ? -12.822 14.532 3.082 1.00 87.56 207 HIS A CA 1
ATOM 1659 C C . HIS A 1 207 ? -12.930 13.750 4.387 1.00 87.56 207 HIS A C 1
ATOM 1661 O O . HIS A 1 207 ? -12.757 12.532 4.411 1.00 87.56 207 HIS A O 1
ATOM 1667 N N . LYS A 1 208 ? -13.277 14.459 5.466 1.00 92.00 208 LYS A N 1
ATOM 1668 C CA . LYS A 1 208 ? -13.516 13.856 6.779 1.00 92.00 208 LYS A CA 1
ATOM 1669 C C . LYS A 1 208 ? -14.983 13.463 6.945 1.00 92.00 208 LYS A C 1
ATOM 1671 O O . LYS A 1 208 ? -15.869 14.298 6.734 1.00 92.00 208 LYS A O 1
ATOM 1676 N N . ASN A 1 209 ? -15.221 12.251 7.427 1.00 92.88 209 ASN A N 1
ATOM 1677 C CA . ASN A 1 209 ? -16.545 11.674 7.651 1.00 92.88 209 ASN A CA 1
ATOM 1678 C C . ASN A 1 209 ? -16.904 11.715 9.143 1.00 92.88 209 ASN A C 1
ATOM 1680 O O . ASN A 1 209 ? -16.034 11.562 9.998 1.00 92.88 209 ASN A O 1
ATOM 1684 N N . ALA A 1 210 ? -18.172 11.956 9.463 1.00 92.88 210 ALA A N 1
ATOM 1685 C CA . ALA A 1 210 ? -18.687 11.841 10.826 1.00 92.88 210 ALA A CA 1
ATOM 1686 C C . ALA A 1 210 ? -19.361 10.476 11.001 1.00 92.88 210 ALA A C 1
ATOM 1688 O O . ALA A 1 210 ? -19.804 9.881 10.018 1.00 92.88 210 ALA A O 1
ATOM 1689 N N . ILE A 1 211 ? -19.428 9.986 12.238 1.00 92.81 211 ILE A N 1
ATOM 1690 C CA . ILE A 1 211 ? -20.170 8.759 12.539 1.00 92.81 211 ILE A CA 1
ATOM 1691 C C . ILE A 1 211 ? -21.671 9.045 12.377 1.00 92.81 211 ILE A C 1
ATOM 1693 O O . ILE A 1 211 ? -22.200 9.996 12.952 1.00 92.81 211 ILE A O 1
ATOM 1697 N N . GLU A 1 212 ? -22.341 8.216 11.586 1.00 89.38 212 GLU A N 1
ATOM 1698 C CA . GLU A 1 212 ? -23.789 8.172 11.388 1.00 89.38 212 GLU A CA 1
ATOM 1699 C C . GLU A 1 212 ? -24.395 6.991 12.169 1.00 89.38 212 GLU A C 1
ATOM 1701 O O . GLU A 1 212 ? -23.690 6.134 12.703 1.00 89.38 212 GLU A O 1
ATOM 1706 N N . GLY A 1 213 ? -25.729 6.893 12.208 1.00 83.25 213 GLY A N 1
ATOM 1707 C CA . GLY A 1 213 ? -26.412 5.768 12.862 1.00 83.25 213 GLY A CA 1
ATOM 1708 C C . GLY A 1 213 ? -26.082 4.394 12.259 1.00 83.25 213 GLY A C 1
ATOM 1709 O O . GLY A 1 213 ? -26.202 3.385 12.949 1.00 83.25 213 GLY A O 1
ATOM 1710 N N . SER A 1 214 ? -25.649 4.337 10.993 1.00 83.31 214 SER A N 1
ATOM 1711 C CA . SER A 1 214 ? -25.213 3.102 10.328 1.00 83.31 214 SER A CA 1
ATOM 1712 C C . SER A 1 214 ? -23.730 2.767 10.521 1.00 83.31 214 SER A C 1
ATOM 1714 O O . SER A 1 214 ? -23.319 1.710 10.047 1.00 83.31 214 SER A O 1
ATOM 1716 N N . GLY A 1 215 ? -22.958 3.620 11.203 1.00 89.81 215 GLY A N 1
ATOM 1717 C CA . GLY A 1 215 ? -21.501 3.537 11.289 1.00 89.81 215 GLY A CA 1
ATOM 1718 C C . GLY A 1 215 ? -20.840 4.695 10.541 1.00 89.81 215 GLY A C 1
ATOM 1719 O O . GLY A 1 215 ? -21.269 5.841 10.648 1.00 89.81 215 GLY A O 1
ATOM 1720 N N . LEU A 1 216 ? -19.785 4.420 9.782 1.00 93.69 216 LEU A N 1
ATOM 1721 C CA . LEU A 1 216 ? -19.101 5.402 8.946 1.00 93.69 216 LEU A CA 1
ATOM 1722 C C . LEU A 1 216 ? -19.474 5.190 7.475 1.00 93.69 216 LEU A C 1
ATOM 1724 O O . LEU A 1 216 ? -19.309 4.090 6.952 1.00 93.69 216 LEU A O 1
ATOM 1728 N N . ARG A 1 217 ? -19.927 6.249 6.793 1.00 94.25 217 ARG A N 1
ATOM 1729 C CA . ARG A 1 217 ? -20.388 6.180 5.395 1.00 94.25 217 ARG A CA 1
ATOM 1730 C C . ARG A 1 217 ? -19.547 7.032 4.426 1.00 94.25 217 ARG A C 1
ATOM 1732 O O . ARG A 1 217 ? -20.018 8.058 3.930 1.00 94.25 217 ARG A O 1
ATOM 1739 N N . PRO A 1 218 ? -18.286 6.659 4.149 1.00 93.88 218 PRO A N 1
ATOM 1740 C CA . PRO A 1 218 ? -17.463 7.349 3.165 1.00 93.88 218 PRO A CA 1
ATOM 1741 C C . PRO A 1 218 ? -17.938 7.090 1.726 1.00 93.88 218 PRO A C 1
ATOM 1743 O O . PRO A 1 218 ? -18.568 6.079 1.413 1.00 93.88 218 PRO A O 1
ATOM 1746 N N . THR A 1 219 ? -17.586 8.009 0.824 1.00 93.81 219 THR A N 1
ATOM 1747 C CA . THR A 1 219 ? -17.721 7.811 -0.629 1.00 93.81 219 THR A CA 1
ATOM 1748 C C . THR A 1 219 ? -16.380 7.340 -1.180 1.00 93.81 219 THR A C 1
ATOM 1750 O O . THR A 1 219 ? -15.449 8.136 -1.277 1.00 93.81 219 THR A O 1
ATOM 1753 N N . LEU A 1 220 ? -16.270 6.053 -1.508 1.00 91.88 220 LEU A N 1
ATOM 1754 C CA . LEU A 1 220 ? -15.051 5.438 -2.040 1.00 91.88 220 LEU A CA 1
ATOM 1755 C C . LEU A 1 220 ? -15.242 5.157 -3.529 1.00 91.88 220 LEU A C 1
ATOM 1757 O O . LEU A 1 220 ? -16.240 4.548 -3.909 1.00 91.88 220 LEU A O 1
ATOM 1761 N N . LEU A 1 221 ? -14.306 5.604 -4.371 1.00 90.19 221 LEU A N 1
ATOM 1762 C CA . LEU A 1 221 ? -14.357 5.401 -5.830 1.00 90.19 221 LEU A CA 1
ATOM 1763 C C . LEU A 1 221 ? -15.713 5.803 -6.462 1.00 90.19 221 LEU A C 1
ATOM 1765 O O . LEU A 1 221 ? -16.208 5.153 -7.376 1.00 90.19 221 LEU A 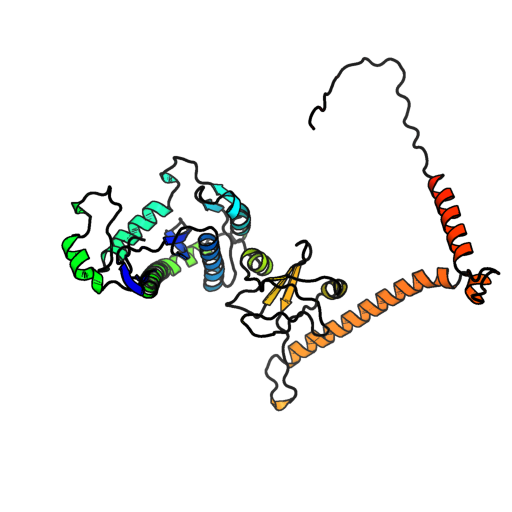O 1
ATOM 1769 N N . GLY A 1 222 ? -16.346 6.861 -5.939 1.00 89.75 222 GLY A N 1
ATOM 1770 C CA . GLY A 1 222 ? -17.648 7.362 -6.405 1.00 89.75 222 GLY A CA 1
ATOM 1771 C C . GLY A 1 222 ? -18.883 6.663 -5.817 1.00 89.75 222 GLY A C 1
ATOM 1772 O O . GLY A 1 222 ? -20.000 7.100 -6.086 1.00 89.75 222 GLY A O 1
ATOM 1773 N N . VAL A 1 223 ? -18.716 5.633 -4.981 1.00 93.00 223 VAL A N 1
ATOM 1774 C CA . VAL A 1 223 ? -19.818 4.862 -4.381 1.00 93.00 223 VAL A CA 1
ATOM 1775 C C . VAL A 1 223 ? -19.835 5.036 -2.862 1.00 93.00 223 VAL A C 1
ATOM 1777 O O . VAL A 1 223 ? -18.809 4.911 -2.193 1.00 93.00 223 VAL A O 1
ATOM 1780 N N . LYS A 1 224 ? -21.013 5.319 -2.292 1.00 92.75 224 LYS A N 1
ATOM 1781 C CA . LYS A 1 224 ? -21.206 5.348 -0.834 1.00 92.75 224 LYS A CA 1
ATOM 1782 C C . LYS A 1 224 ? -21.298 3.929 -0.292 1.00 92.75 224 LYS A C 1
ATOM 1784 O O . LYS A 1 224 ? -22.092 3.138 -0.794 1.00 92.75 224 LYS A O 1
ATOM 1789 N N . ARG A 1 225 ? -20.517 3.635 0.742 1.00 93.62 225 ARG A N 1
ATOM 1790 C CA . ARG A 1 225 ? -20.477 2.327 1.409 1.00 93.62 225 ARG A CA 1
ATOM 1791 C C . ARG A 1 225 ? -20.579 2.512 2.915 1.00 93.62 225 ARG A C 1
ATOM 1793 O O . ARG A 1 225 ? -20.121 3.528 3.428 1.00 93.62 225 ARG A O 1
ATOM 1800 N N . ASP A 1 226 ? -21.198 1.556 3.594 1.00 94.44 226 ASP A N 1
ATOM 1801 C CA . ASP A 1 226 ? -21.372 1.560 5.047 1.00 94.44 226 ASP A CA 1
ATOM 1802 C C . ASP A 1 226 ? -20.302 0.687 5.704 1.00 94.44 226 ASP A C 1
ATOM 1804 O O . ASP A 1 226 ? -20.170 -0.486 5.360 1.00 94.44 226 ASP A O 1
ATOM 1808 N N . TYR A 1 227 ? -19.576 1.244 6.670 1.00 95.19 227 TYR A N 1
ATOM 1809 C CA . TYR A 1 227 ? -18.556 0.541 7.445 1.00 95.19 227 TYR A CA 1
ATOM 1810 C C . TYR A 1 227 ? -18.836 0.653 8.937 1.00 95.19 227 TYR A C 1
ATOM 1812 O O . TYR A 1 227 ? -19.237 1.713 9.418 1.00 95.19 227 TYR A O 1
ATOM 1820 N N . ASP A 1 228 ? -18.576 -0.410 9.690 1.00 93.06 228 ASP A N 1
ATOM 1821 C CA . ASP A 1 228 ? -18.693 -0.390 11.148 1.00 93.06 228 ASP A CA 1
ATOM 1822 C C . ASP A 1 228 ? -17.626 -1.281 11.797 1.00 93.06 228 ASP A C 1
ATOM 1824 O O . ASP A 1 228 ? -16.880 -1.994 11.126 1.00 93.06 228 ASP A O 1
ATOM 1828 N N . CYS A 1 229 ? -17.532 -1.219 13.121 1.00 92.06 229 CYS A N 1
ATOM 1829 C CA . CYS A 1 229 ? -16.762 -2.161 13.913 1.00 92.06 229 CYS A CA 1
ATOM 1830 C C . CYS A 1 229 ? -17.517 -2.556 15.185 1.00 92.06 229 CYS A C 1
ATOM 1832 O O . CYS A 1 229 ? -18.360 -1.823 15.716 1.00 92.06 229 CYS A O 1
ATOM 1834 N N . PHE A 1 230 ? -17.152 -3.720 15.713 1.00 89.81 230 PHE A N 1
ATOM 1835 C CA . PHE A 1 230 ? -17.648 -4.224 16.991 1.00 89.81 230 PHE A CA 1
ATOM 1836 C C . PHE A 1 230 ? -16.852 -3.681 18.195 1.00 89.81 230 PHE A C 1
ATOM 1838 O O . PHE A 1 230 ? -16.991 -4.180 19.307 1.00 89.81 230 PHE A O 1
ATOM 1845 N N . ASP A 1 231 ? -16.020 -2.648 18.012 1.00 89.75 231 ASP A N 1
ATOM 1846 C CA . ASP A 1 231 ? -15.375 -1.957 19.131 1.00 89.75 231 ASP A CA 1
ATOM 1847 C C . ASP A 1 231 ? -16.309 -0.870 19.689 1.00 89.75 231 ASP A C 1
ATOM 1849 O O . ASP A 1 231 ? -16.632 0.125 19.034 1.00 89.75 231 ASP A O 1
ATOM 1853 N N . VAL A 1 232 ? -16.735 -1.040 20.942 1.00 86.81 232 VAL A N 1
ATOM 1854 C CA . VAL A 1 232 ? -17.614 -0.089 21.641 1.00 86.81 232 VAL A CA 1
ATOM 1855 C C . VAL A 1 232 ? -16.965 1.296 21.764 1.00 86.81 232 VAL A C 1
ATOM 1857 O O . VAL A 1 232 ? -17.669 2.309 21.740 1.00 86.81 232 VAL A O 1
ATOM 1860 N N . ARG A 1 233 ? -15.629 1.373 21.846 1.00 89.69 233 ARG A N 1
ATOM 1861 C CA . ARG A 1 233 ? -14.893 2.641 21.970 1.00 89.69 233 ARG A CA 1
ATOM 1862 C C . ARG A 1 233 ? -15.118 3.542 20.766 1.00 89.69 233 ARG A C 1
ATOM 1864 O O . ARG A 1 233 ? -15.203 4.753 20.944 1.00 89.69 233 ARG A O 1
ATOM 1871 N N . PHE A 1 234 ? -15.290 2.982 19.568 1.00 91.31 234 PHE A N 1
ATOM 1872 C CA . PHE A 1 234 ? -15.540 3.772 18.362 1.00 91.31 234 PHE A CA 1
ATOM 1873 C C . PHE A 1 234 ? -16.784 4.664 18.516 1.00 91.31 234 PHE A C 1
ATOM 1875 O O . PHE A 1 234 ? -16.742 5.861 18.229 1.00 91.31 234 PHE A O 1
ATOM 1882 N N . ARG A 1 235 ? -17.858 4.123 19.111 1.00 87.56 235 ARG A N 1
ATOM 1883 C CA . ARG A 1 235 ? -19.116 4.846 19.381 1.00 87.56 235 ARG A CA 1
ATOM 1884 C C . ARG A 1 235 ? -18.962 5.954 20.427 1.00 87.56 235 ARG A C 1
ATOM 1886 O O . ARG A 1 235 ? -19.695 6.939 20.387 1.00 87.56 235 ARG A O 1
ATOM 1893 N N . GLN A 1 236 ? -17.994 5.840 21.338 1.00 87.88 236 GLN A N 1
ATOM 1894 C CA . GLN A 1 236 ? -17.719 6.878 22.341 1.00 87.88 236 GLN A CA 1
ATOM 1895 C C . GLN A 1 236 ? -17.163 8.164 21.709 1.00 87.88 236 GLN A C 1
ATOM 1897 O O . GLN A 1 236 ? -17.287 9.240 22.292 1.00 87.88 236 GLN A O 1
ATOM 1902 N N . TYR A 1 237 ? -16.602 8.070 20.500 1.00 90.44 237 TYR A N 1
ATOM 1903 C CA . TYR A 1 237 ? -16.021 9.186 19.759 1.00 90.44 237 TYR A CA 1
ATOM 1904 C C . TYR A 1 237 ? -16.917 9.681 18.609 1.00 90.44 237 TYR A C 1
ATOM 1906 O O . TYR A 1 237 ? -16.415 10.241 17.636 1.00 90.44 237 TYR A O 1
ATOM 1914 N N . ALA A 1 238 ? -18.244 9.544 18.729 1.00 85.94 238 ALA A N 1
ATOM 1915 C CA . ALA A 1 238 ? -19.217 9.993 17.720 1.00 85.94 238 ALA A CA 1
ATOM 1916 C C . ALA A 1 238 ? -19.106 11.483 17.339 1.00 85.94 238 ALA A C 1
ATOM 1918 O O . ALA A 1 238 ? -19.411 11.855 16.211 1.00 85.94 238 ALA A O 1
ATOM 1919 N N . GLY A 1 239 ? -18.626 12.336 18.252 1.00 87.19 239 GLY A N 1
ATOM 1920 C CA . GLY A 1 239 ? -18.397 13.760 17.981 1.00 87.19 239 GLY A CA 1
ATOM 1921 C C . GLY A 1 239 ? -17.136 14.074 17.164 1.00 87.19 239 GLY A C 1
ATOM 1922 O O . GLY A 1 239 ? -16.938 15.228 16.787 1.00 87.19 239 GLY A O 1
ATOM 1923 N N . LYS A 1 240 ? -16.260 13.091 16.904 1.00 92.06 240 LYS A N 1
ATOM 1924 C CA . LYS A 1 240 ? -15.040 13.281 16.106 1.00 92.06 240 LYS A CA 1
ATOM 1925 C C . LYS A 1 240 ? -15.307 13.064 14.615 1.00 92.06 240 LYS A C 1
ATOM 1927 O O . LYS A 1 240 ? -16.187 12.303 14.218 1.00 92.06 240 LYS A O 1
ATOM 1932 N N . ARG A 1 241 ? -14.493 13.722 13.785 1.00 93.38 241 ARG A N 1
ATOM 1933 C CA . ARG A 1 241 ? -14.442 13.494 12.337 1.00 93.38 241 ARG A CA 1
ATOM 1934 C C . ARG A 1 241 ? -13.245 12.613 11.990 1.00 93.38 241 ARG A C 1
ATOM 1936 O O . ARG A 1 241 ? -12.171 12.773 12.569 1.00 93.38 241 ARG A O 1
ATOM 1943 N N . TRP A 1 242 ? -13.441 11.726 11.025 1.00 95.19 242 TRP A N 1
ATOM 1944 C CA . TRP A 1 242 ? -12.518 10.653 10.672 1.00 95.19 242 TRP A CA 1
ATOM 1945 C C . TRP A 1 242 ? -12.049 10.784 9.228 1.00 95.19 242 TRP A C 1
ATOM 1947 O O . TRP A 1 242 ? -12.862 10.954 8.315 1.00 95.19 242 TRP A O 1
ATOM 1957 N N . THR A 1 243 ? -10.744 10.665 9.018 1.00 95.94 243 THR A N 1
ATOM 1958 C CA . THR A 1 243 ? -10.163 10.420 7.697 1.00 95.94 243 THR A CA 1
ATOM 1959 C C . THR A 1 243 ? -10.213 8.922 7.430 1.00 95.94 243 THR A C 1
ATOM 1961 O O . THR A 1 243 ? -9.825 8.129 8.287 1.00 95.94 243 THR A O 1
ATOM 1964 N N . VAL A 1 244 ? -10.709 8.531 6.257 1.00 95.81 244 VAL A N 1
ATOM 1965 C CA . VAL A 1 244 ? -10.800 7.121 5.861 1.00 95.81 244 VAL A CA 1
ATOM 1966 C C . VAL A 1 244 ? -9.657 6.796 4.918 1.00 95.81 244 VAL A C 1
ATOM 1968 O O . VAL A 1 244 ? -9.547 7.406 3.854 1.00 95.81 244 VAL A O 1
ATOM 1971 N N . LYS A 1 245 ? -8.839 5.822 5.317 1.00 96.06 245 LYS A N 1
ATOM 1972 C CA . LYS A 1 245 ? -7.787 5.230 4.495 1.00 96.06 245 LYS A CA 1
ATOM 1973 C C . LYS A 1 245 ? -8.245 3.862 4.001 1.00 96.06 245 LYS A C 1
ATOM 1975 O O . LYS A 1 245 ? -8.674 3.032 4.803 1.00 96.06 245 LYS A O 1
ATOM 1980 N N . TYR A 1 246 ? -8.174 3.631 2.696 1.00 95.56 246 TYR A N 1
ATOM 1981 C CA . TYR A 1 246 ? -8.670 2.409 2.055 1.00 95.56 246 TYR A CA 1
ATOM 1982 C C . TYR A 1 246 ? -7.697 1.894 0.992 1.00 95.56 246 TYR A C 1
ATOM 1984 O O . TYR A 1 246 ? -6.869 2.643 0.479 1.00 95.56 246 TYR A O 1
ATOM 1992 N N . ASP A 1 247 ? -7.796 0.612 0.649 1.00 94.00 247 ASP A N 1
ATOM 1993 C CA . ASP A 1 247 ? -7.057 0.030 -0.471 1.00 94.00 247 ASP A CA 1
ATOM 1994 C C . ASP A 1 247 ? -7.979 -0.038 -1.697 1.00 94.00 247 ASP A C 1
ATOM 1996 O O . ASP A 1 247 ? -8.990 -0.735 -1.634 1.00 94.00 247 ASP A O 1
ATOM 2000 N N . PRO A 1 248 ? -7.676 0.656 -2.809 1.00 92.00 248 PRO A N 1
ATOM 2001 C CA . PRO A 1 248 ? -8.478 0.589 -4.032 1.00 92.00 248 PRO A CA 1
ATOM 2002 C C . PRO A 1 248 ? -8.759 -0.831 -4.540 1.00 92.00 248 PRO A C 1
ATOM 2004 O O . PRO A 1 248 ? -9.821 -1.062 -5.112 1.00 92.00 248 PRO A O 1
ATOM 2007 N N . ASP A 1 249 ? -7.847 -1.774 -4.289 1.00 90.12 249 ASP A N 1
ATOM 2008 C CA . ASP A 1 249 ? -7.972 -3.160 -4.756 1.00 90.12 249 ASP A CA 1
ATOM 2009 C C . ASP A 1 249 ? -8.741 -4.054 -3.767 1.00 90.12 249 ASP A C 1
ATOM 2011 O O . ASP A 1 249 ? -9.193 -5.139 -4.123 1.00 90.12 249 ASP A O 1
ATOM 2015 N N . ASN A 1 250 ? -8.915 -3.605 -2.519 1.00 91.25 250 ASN A N 1
ATOM 2016 C CA . ASN A 1 250 ? -9.684 -4.312 -1.499 1.00 91.25 250 ASN A CA 1
ATOM 2017 C C . ASN A 1 250 ? -10.407 -3.316 -0.582 1.00 91.25 250 ASN A C 1
ATOM 2019 O O . ASN A 1 250 ? -9.8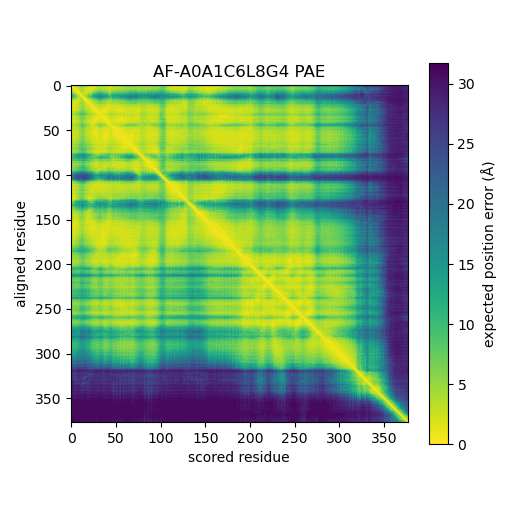42 -2.807 0.390 1.00 91.25 250 ASN A O 1
ATOM 2023 N N . LEU A 1 251 ? -11.686 -3.094 -0.890 1.00 93.44 251 LEU A N 1
ATOM 2024 C CA . LEU A 1 251 ? -12.573 -2.182 -0.167 1.00 93.44 251 LEU A CA 1
ATOM 2025 C C . LEU A 1 251 ? -13.244 -2.820 1.056 1.00 93.44 251 LEU A C 1
ATOM 2027 O O . LEU A 1 251 ? -13.976 -2.136 1.753 1.00 93.44 251 LEU A O 1
ATOM 2031 N N . HIS A 1 252 ? -13.030 -4.108 1.328 1.00 92.75 252 HIS A N 1
ATOM 2032 C CA . HIS A 1 252 ? -13.761 -4.815 2.383 1.00 92.75 252 HIS A CA 1
ATOM 2033 C C . HIS A 1 252 ? -13.411 -4.300 3.791 1.00 92.75 252 HIS A C 1
ATOM 2035 O O . HIS A 1 252 ? -14.217 -4.381 4.720 1.00 92.75 252 HIS A O 1
ATOM 2041 N N . GLU A 1 253 ? -12.203 -3.764 3.952 1.00 94.69 253 GLU A N 1
ATOM 2042 C CA . GLU A 1 253 ? -11.705 -3.205 5.203 1.00 94.69 253 GLU A CA 1
ATOM 2043 C C . GLU A 1 253 ? -11.123 -1.817 4.970 1.00 94.69 253 GLU A C 1
ATOM 2045 O O . GLU A 1 253 ? -10.367 -1.586 4.020 1.00 94.69 253 GLU A O 1
ATOM 2050 N N . VAL A 1 254 ? -11.433 -0.900 5.881 1.00 96.12 254 VAL A N 1
ATOM 2051 C CA . VAL A 1 254 ? -10.928 0.472 5.866 1.00 96.12 254 VAL A CA 1
ATOM 2052 C C . VAL A 1 254 ? -10.420 0.870 7.241 1.00 96.12 254 VAL A C 1
ATOM 2054 O O . VAL A 1 254 ? -10.833 0.330 8.265 1.00 96.12 254 VAL A O 1
ATOM 2057 N N . LEU A 1 255 ? -9.531 1.855 7.270 1.00 97.00 255 LEU A N 1
ATOM 2058 C CA . LEU A 1 255 ? -8.995 2.411 8.501 1.00 97.00 255 LEU A CA 1
ATOM 2059 C C . LEU A 1 255 ? -9.561 3.813 8.722 1.00 97.00 255 LEU A C 1
ATOM 2061 O O . LEU A 1 255 ? -9.328 4.722 7.924 1.00 97.00 255 LEU A O 1
ATOM 2065 N N . ALA A 1 256 ? -10.271 4.000 9.832 1.00 96.00 256 ALA A N 1
ATOM 2066 C CA . ALA A 1 256 ? -10.680 5.313 10.306 1.00 96.00 256 ALA A CA 1
ATOM 2067 C C . ALA A 1 256 ? -9.588 5.900 11.208 1.00 96.00 256 ALA A C 1
ATOM 2069 O O . ALA A 1 256 ? -9.238 5.315 12.233 1.00 96.00 256 ALA A O 1
ATOM 2070 N N . VAL A 1 257 ? -9.068 7.070 10.838 1.00 96.25 257 VAL A N 1
ATOM 2071 C CA . VAL A 1 257 ? -8.013 7.787 11.567 1.00 96.25 257 VAL A CA 1
ATOM 2072 C C . VAL A 1 257 ? -8.549 9.131 12.048 1.00 96.25 257 VAL A C 1
ATOM 2074 O O . VAL A 1 257 ? -9.184 9.861 11.282 1.00 96.25 257 VAL A O 1
ATOM 2077 N N . SER A 1 258 ? -8.330 9.461 13.322 1.00 94.38 258 SER A N 1
ATOM 2078 C CA . SER A 1 258 ? -8.712 10.770 13.853 1.00 94.38 258 SER A CA 1
ATOM 2079 C C . SER A 1 258 ? -7.832 11.886 13.288 1.00 94.38 258 SER A C 1
ATOM 2081 O O . SER A 1 258 ? -6.735 11.646 12.794 1.00 94.38 258 SER A O 1
ATOM 2083 N N . GLU A 1 259 ? -8.298 13.129 13.382 1.00 88.94 259 GLU A N 1
ATOM 2084 C CA . GLU A 1 259 ? -7.558 14.306 12.902 1.00 88.94 259 GLU A CA 1
ATOM 2085 C C . GLU A 1 259 ? -6.150 14.444 13.500 1.00 88.94 259 GLU A C 1
ATOM 2087 O O . GLU A 1 259 ? -5.212 14.824 12.811 1.00 88.94 259 GLU A O 1
ATOM 2092 N N . ASP A 1 260 ? -6.008 14.090 14.771 1.00 87.69 260 ASP A N 1
ATOM 2093 C CA . ASP A 1 260 ? -4.761 14.072 15.527 1.00 87.69 260 ASP A CA 1
ATOM 2094 C C . ASP A 1 260 ? -3.927 12.791 15.311 1.00 87.69 260 ASP A C 1
ATOM 2096 O O . ASP A 1 260 ? -2.813 12.685 15.816 1.00 87.69 260 ASP A O 1
ATOM 2100 N N . GLY A 1 261 ? -4.446 11.799 14.578 1.00 86.25 261 GLY A N 1
ATOM 2101 C CA . GLY A 1 261 ? -3.752 10.544 14.259 1.00 86.25 261 GLY A CA 1
ATOM 2102 C C . GLY A 1 261 ? -3.567 9.569 15.431 1.00 86.25 261 GLY A C 1
ATOM 2103 O O . GLY A 1 261 ? -2.962 8.504 15.247 1.00 86.25 261 GLY A O 1
ATOM 2104 N N . THR A 1 262 ? -4.081 9.926 16.613 1.00 90.50 262 THR A N 1
ATOM 2105 C CA . THR A 1 262 ? -3.959 9.181 17.876 1.00 90.50 262 THR A CA 1
ATOM 2106 C C . THR A 1 262 ? -4.932 8.011 17.958 1.00 90.50 262 THR A C 1
ATOM 2108 O O . THR A 1 262 ? -4.577 6.951 18.469 1.00 90.50 262 THR A O 1
ATOM 2111 N N . LEU A 1 263 ? -6.151 8.187 17.440 1.00 94.06 263 LEU A N 1
ATOM 2112 C CA . LEU A 1 263 ? -7.188 7.165 17.439 1.00 94.06 263 LEU A CA 1
ATOM 2113 C C . LEU A 1 263 ? -7.292 6.542 16.055 1.00 94.06 263 LEU A C 1
ATOM 2115 O O . LEU A 1 263 ? -7.362 7.241 15.039 1.00 94.06 263 LEU A O 1
ATOM 2119 N N . ARG A 1 264 ? -7.316 5.212 16.041 1.00 95.50 264 ARG A N 1
ATOM 2120 C CA . ARG A 1 264 ? -7.355 4.388 14.839 1.00 95.50 264 ARG A CA 1
ATOM 2121 C C . ARG A 1 264 ? -8.311 3.235 15.076 1.00 95.50 264 ARG A C 1
ATOM 2123 O O . ARG A 1 264 ? -8.223 2.571 16.106 1.00 95.50 264 ARG A O 1
ATOM 2130 N N . PHE A 1 265 ? -9.225 3.028 14.139 1.00 95.88 265 PHE A N 1
ATOM 2131 C CA . PHE A 1 265 ? -10.191 1.939 14.192 1.00 95.88 265 PHE A CA 1
ATOM 2132 C C . PHE A 1 265 ? -10.266 1.260 12.829 1.00 95.88 265 PHE A C 1
ATOM 2134 O O . PHE A 1 265 ? -10.550 1.911 11.821 1.00 95.88 265 PHE A O 1
ATOM 2141 N N . MET A 1 266 ? -10.006 -0.046 12.811 1.00 96.69 266 MET A N 1
ATOM 2142 C CA . MET A 1 266 ? -10.281 -0.892 11.654 1.00 96.69 266 MET A CA 1
ATOM 2143 C C . MET A 1 266 ? -11.789 -1.098 11.548 1.00 96.69 266 MET A C 1
ATOM 2145 O O . MET A 1 266 ? -12.420 -1.544 12.508 1.00 96.69 266 MET A O 1
ATOM 2149 N N . LEU A 1 267 ? -12.357 -0.754 10.397 1.00 95.50 267 LEU A N 1
ATOM 2150 C CA . LEU A 1 267 ? -13.773 -0.918 10.100 1.00 95.50 267 LEU A CA 1
ATOM 2151 C C . LEU A 1 267 ? -13.939 -1.911 8.952 1.00 95.50 267 LEU A C 1
ATOM 2153 O O . LEU A 1 267 ? -13.173 -1.893 7.987 1.00 95.50 267 LEU A O 1
ATOM 2157 N N . THR A 1 268 ? -14.965 -2.744 9.043 1.00 95.00 268 THR A N 1
ATOM 2158 C CA . THR A 1 268 ? -15.336 -3.708 8.007 1.00 95.00 268 THR A CA 1
ATOM 2159 C C . THR A 1 268 ? -16.574 -3.224 7.268 1.00 95.00 268 THR A C 1
ATOM 2161 O O . THR A 1 268 ? -17.428 -2.536 7.837 1.00 95.00 268 THR A O 1
ATOM 2164 N N . GLU A 1 269 ? -16.660 -3.540 5.975 1.00 94.44 269 GLU A N 1
ATOM 2165 C CA . GLU A 1 269 ? -17.860 -3.258 5.193 1.00 94.44 269 GLU A CA 1
ATOM 2166 C C . GLU A 1 269 ? -19.053 -3.981 5.820 1.00 94.44 269 GLU A C 1
ATOM 2168 O O . GLU A 1 269 ? -18.991 -5.160 6.185 1.00 94.44 269 GLU A O 1
ATOM 2173 N N . LYS A 1 270 ? -20.154 -3.251 5.981 1.00 90.50 270 LYS A N 1
ATOM 2174 C CA . LYS A 1 270 ? -21.349 -3.781 6.614 1.00 90.50 270 LYS A CA 1
ATOM 2175 C C . LYS A 1 270 ? -21.977 -4.848 5.727 1.00 90.50 270 LYS A C 1
ATOM 2177 O O . LYS A 1 270 ? -22.408 -4.576 4.608 1.00 90.50 270 LYS A O 1
ATOM 2182 N N . TYR A 1 271 ? -22.116 -6.046 6.282 1.00 87.19 271 TYR A N 1
ATOM 2183 C CA . TYR A 1 271 ? -22.789 -7.138 5.599 1.00 87.19 271 TYR A CA 1
ATOM 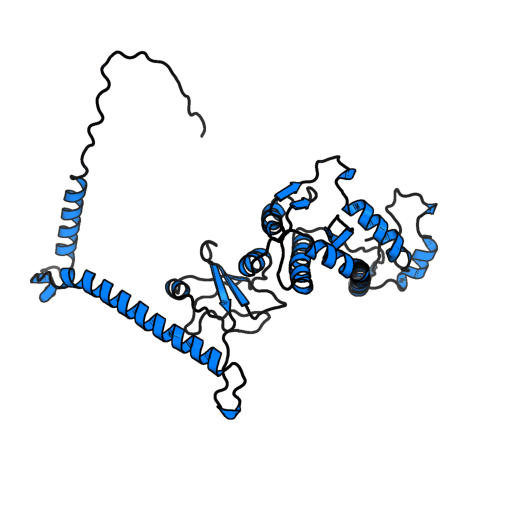2184 C C . TYR A 1 271 ? -24.293 -6.861 5.450 1.00 87.19 271 TYR A C 1
ATOM 2186 O O . TYR A 1 271 ? -25.004 -6.650 6.439 1.00 87.19 271 TYR A O 1
ATOM 2194 N N . VAL A 1 272 ? -24.786 -6.868 4.210 1.00 85.62 272 VAL A N 1
ATOM 2195 C CA . VAL A 1 272 ? -26.206 -6.674 3.893 1.00 85.62 272 VAL A CA 1
ATOM 2196 C C . VAL A 1 272 ? -26.868 -8.038 3.763 1.00 85.62 272 VAL A C 1
ATOM 2198 O O . VAL A 1 272 ? -26.672 -8.743 2.777 1.00 85.62 272 VAL A O 1
ATOM 2201 N N . GLN A 1 273 ? -27.669 -8.404 4.761 1.00 83.56 273 GLN A N 1
ATOM 2202 C CA . GLN A 1 273 ? -28.413 -9.660 4.732 1.00 83.56 273 GLN A CA 1
ATOM 2203 C C . GLN A 1 273 ? -29.646 -9.553 3.830 1.00 83.56 273 GLN A C 1
ATOM 2205 O O . GLN A 1 273 ? -30.348 -8.533 3.872 1.00 83.56 273 GLN A O 1
ATOM 2210 N N . PRO A 1 274 ? -29.966 -10.608 3.063 1.00 85.75 274 PRO A N 1
ATOM 2211 C CA . PRO A 1 274 ? -31.216 -10.665 2.331 1.00 85.75 274 PRO A CA 1
ATOM 2212 C C . PRO A 1 274 ? -32.396 -10.728 3.306 1.00 85.75 274 PRO A C 1
ATOM 2214 O O . PRO A 1 274 ? -32.366 -11.412 4.333 1.00 85.75 274 PRO A O 1
ATOM 2217 N N . MET A 1 275 ? -33.463 -10.005 2.967 1.00 85.94 275 MET A N 1
ATOM 2218 C CA . MET A 1 275 ? -34.686 -9.988 3.769 1.00 85.94 275 MET A CA 1
ATOM 2219 C C . MET A 1 275 ? -35.432 -11.326 3.686 1.00 85.94 275 MET A C 1
ATOM 2221 O O . MET A 1 275 ? -35.976 -11.797 4.684 1.00 85.94 275 MET A O 1
ATOM 2225 N N . ALA A 1 276 ? -35.458 -11.942 2.502 1.00 87.81 276 ALA A N 1
ATOM 2226 C CA . ALA A 1 276 ? -36.116 -13.220 2.293 1.00 87.81 276 ALA A CA 1
ATOM 2227 C C . ALA A 1 276 ? -35.260 -14.366 2.843 1.00 87.81 276 ALA A C 1
ATOM 2229 O O . ALA A 1 276 ? -34.072 -14.474 2.545 1.00 87.81 276 ALA A O 1
ATOM 2230 N N . LEU A 1 277 ? -35.885 -15.271 3.602 1.00 86.19 277 LEU A N 1
ATOM 2231 C CA . LEU A 1 277 ? -35.218 -16.477 4.105 1.00 86.19 277 LEU A CA 1
ATOM 2232 C C . LEU A 1 277 ? -34.729 -17.387 2.972 1.00 86.19 277 LEU A C 1
ATOM 2234 O O . LEU A 1 277 ? -33.715 -18.054 3.135 1.00 86.19 277 LEU A O 1
ATOM 2238 N N . ALA A 1 278 ? -35.443 -17.400 1.842 1.00 88.62 278 ALA A N 1
ATOM 2239 C CA . ALA A 1 278 ? -35.108 -18.210 0.674 1.00 88.62 278 ALA A CA 1
ATOM 2240 C C . ALA A 1 278 ? -33.815 -17.759 -0.024 1.00 88.62 278 ALA A C 1
ATOM 2242 O O . ALA A 1 278 ? -33.122 -18.586 -0.605 1.00 88.62 278 ALA A O 1
ATOM 2243 N N . ASP A 1 279 ? -33.478 -16.471 0.074 1.00 89.75 279 ASP A N 1
ATOM 2244 C CA . ASP A 1 279 ? -32.282 -15.899 -0.552 1.00 89.75 279 ASP A CA 1
ATOM 2245 C C . ASP A 1 279 ? -31.049 -15.990 0.358 1.00 89.75 279 ASP A C 1
ATOM 2247 O O . ASP A 1 279 ? -29.962 -15.548 -0.026 1.00 89.75 279 ASP A O 1
ATOM 2251 N N . ARG A 1 280 ? -31.207 -16.538 1.574 1.00 87.25 280 ARG A N 1
ATOM 2252 C CA . ARG A 1 280 ? -30.111 -16.647 2.532 1.00 87.25 280 ARG A CA 1
ATOM 2253 C C . ARG A 1 280 ? -29.043 -17.606 2.041 1.00 87.25 280 ARG A C 1
ATOM 2255 O O . ARG A 1 280 ? -29.328 -18.725 1.618 1.00 87.25 280 ARG A O 1
ATOM 2262 N N . LYS A 1 281 ? -27.798 -17.169 2.169 1.00 88.88 281 LYS A N 1
ATOM 2263 C CA . LYS A 1 281 ? -26.611 -17.954 1.852 1.00 88.88 281 LYS A CA 1
ATOM 2264 C C . LYS A 1 281 ? -25.952 -18.472 3.120 1.00 88.88 281 LYS A C 1
ATOM 2266 O O . LYS A 1 281 ? -26.194 -18.003 4.236 1.00 88.88 281 LYS A O 1
ATOM 2271 N N . GLU A 1 282 ? -25.099 -19.467 2.928 1.00 84.81 282 GLU A N 1
ATOM 2272 C CA . GLU A 1 282 ? -24.208 -19.946 3.973 1.00 84.81 282 GLU A CA 1
ATOM 2273 C C . GLU A 1 282 ? -23.361 -18.773 4.503 1.00 84.81 282 GLU A C 1
ATOM 2275 O O . GLU A 1 282 ? -22.760 -18.036 3.726 1.00 84.81 282 GLU A O 1
ATOM 2280 N N . GLY A 1 283 ? -23.383 -18.557 5.822 1.00 85.44 283 GLY A N 1
ATOM 2281 C CA . GLY A 1 283 ? -22.733 -17.417 6.485 1.00 85.44 283 GLY A CA 1
ATOM 2282 C C . GLY A 1 283 ? -23.678 -16.308 6.967 1.00 85.44 283 GLY A C 1
ATOM 2283 O O . GLY A 1 283 ? -23.359 -15.645 7.955 1.00 85.44 283 GLY A O 1
ATOM 2284 N N . ASP A 1 284 ? -24.879 -16.161 6.393 1.00 87.88 284 ASP A N 1
ATOM 2285 C CA . ASP A 1 284 ? -25.826 -15.096 6.783 1.00 87.88 284 ASP A CA 1
ATOM 2286 C C . ASP A 1 284 ? -26.256 -15.201 8.247 1.00 87.88 284 ASP A C 1
ATOM 2288 O O . ASP A 1 284 ? -26.295 -14.212 8.981 1.00 87.88 284 ASP A O 1
ATOM 2292 N N . ALA A 1 285 ? -26.555 -16.426 8.685 1.00 86.88 285 ALA A N 1
ATOM 2293 C CA . ALA A 1 285 ? -26.939 -16.699 10.063 1.00 86.88 285 ALA A CA 1
ATOM 2294 C C . ALA A 1 285 ? -25.800 -16.378 11.044 1.00 86.88 285 ALA A C 1
ATOM 2296 O O . ALA A 1 285 ? -26.055 -15.831 12.114 1.00 86.88 285 ALA A O 1
ATOM 2297 N N . ALA A 1 286 ? -24.549 -16.658 10.665 1.00 88.31 286 ALA A N 1
ATOM 2298 C CA . ALA A 1 286 ? -23.383 -16.358 11.490 1.00 88.31 286 ALA A CA 1
ATOM 2299 C C . ALA A 1 286 ? -23.149 -14.843 11.600 1.00 88.31 286 ALA A C 1
ATOM 2301 O O . ALA A 1 286 ? -22.935 -14.336 12.699 1.00 88.31 286 ALA A O 1
ATOM 2302 N N . ALA A 1 287 ? -23.270 -14.104 10.492 1.00 86.94 287 ALA A N 1
ATOM 2303 C CA . ALA A 1 287 ? -23.179 -12.644 10.497 1.00 86.94 287 ALA A CA 1
ATOM 2304 C C . ALA A 1 287 ? -24.287 -12.007 11.356 1.00 86.94 287 ALA A C 1
ATOM 2306 O O . ALA A 1 287 ? -24.032 -11.077 12.121 1.00 86.94 287 ALA A O 1
ATOM 2307 N N . LEU A 1 288 ? -25.517 -12.529 11.280 1.00 88.12 288 LEU A N 1
ATOM 2308 C CA . LEU A 1 288 ? -26.616 -12.082 12.138 1.00 88.12 288 LEU A CA 1
ATOM 2309 C C . LEU A 1 288 ? -26.327 -12.344 13.616 1.00 88.12 288 LEU A C 1
ATOM 2311 O O . LEU A 1 288 ? -26.552 -11.463 14.445 1.00 88.12 288 LEU A O 1
ATOM 2315 N N . GLN A 1 289 ? -25.817 -13.533 13.931 1.00 90.25 289 GLN A N 1
ATOM 2316 C CA . GLN A 1 289 ? -25.485 -13.927 15.293 1.00 90.25 289 GLN A CA 1
ATOM 2317 C C . GLN A 1 289 ? -24.415 -13.007 15.896 1.00 90.25 289 GLN A C 1
ATOM 2319 O O . GLN A 1 289 ? -24.598 -12.515 17.005 1.00 90.25 289 GLN A O 1
ATOM 2324 N N . GLN A 1 290 ? -23.364 -12.675 15.138 1.00 89.81 290 GLN A N 1
ATOM 2325 C CA . GLN A 1 290 ? -22.330 -11.726 15.573 1.00 89.81 290 GLN A CA 1
ATOM 2326 C C . GLN A 1 290 ? -22.914 -10.355 15.939 1.00 89.81 290 GLN A C 1
ATOM 2328 O O . GLN A 1 290 ? -22.569 -9.788 16.976 1.00 89.81 290 GLN A O 1
ATOM 2333 N N . VAL A 1 291 ? -23.837 -9.835 15.123 1.00 88.88 291 VAL A N 1
ATOM 2334 C CA . VAL A 1 291 ? -24.516 -8.561 15.404 1.00 88.88 291 VAL A CA 1
ATOM 2335 C C . VAL A 1 291 ? -25.378 -8.660 16.665 1.00 88.88 291 VAL A C 1
ATOM 2337 O O . VAL A 1 291 ? -25.371 -7.743 17.485 1.00 88.88 291 VAL A O 1
ATOM 2340 N N . GLN A 1 292 ? -26.110 -9.762 16.847 1.00 91.00 292 GLN A N 1
ATOM 2341 C CA . GLN A 1 292 ? -26.935 -9.976 18.039 1.00 91.00 292 GLN A CA 1
ATOM 2342 C C . GLN A 1 292 ? -26.095 -10.069 19.314 1.00 91.00 292 GLN A C 1
ATOM 2344 O O . GLN A 1 292 ? -26.441 -9.450 20.321 1.00 91.00 292 GLN A O 1
ATOM 2349 N N . ASP A 1 293 ? -24.988 -10.807 19.271 1.00 91.69 293 ASP A N 1
ATOM 2350 C CA . ASP A 1 293 ? -24.096 -10.965 20.417 1.00 91.69 293 ASP A CA 1
ATOM 2351 C C . ASP A 1 293 ? -23.414 -9.641 20.774 1.00 91.69 293 ASP A C 1
ATOM 2353 O O . ASP A 1 293 ? -23.356 -9.277 21.951 1.00 91.69 293 ASP A O 1
ATOM 2357 N N . PHE A 1 294 ? -22.997 -8.864 19.770 1.00 89.12 294 PHE A N 1
ATOM 2358 C CA . PHE A 1 294 ? -22.480 -7.517 19.993 1.00 89.12 294 PHE A CA 1
ATOM 2359 C C . PHE A 1 294 ? -23.524 -6.591 20.629 1.00 89.12 294 PHE A C 1
ATOM 2361 O O . PHE A 1 294 ? -23.215 -5.901 21.600 1.00 89.12 294 PHE A O 1
ATOM 2368 N N . ASN A 1 295 ? -24.764 -6.592 20.131 1.00 89.62 295 ASN A N 1
ATOM 2369 C CA . ASN A 1 295 ? -25.836 -5.768 20.694 1.00 89.62 295 ASN A CA 1
ATOM 2370 C C . ASN A 1 295 ? -26.133 -6.146 22.151 1.00 89.62 295 ASN A C 1
ATOM 2372 O O . ASN A 1 295 ? -26.243 -5.260 22.993 1.00 89.62 295 ASN A O 1
ATOM 2376 N N . ARG A 1 296 ? -26.173 -7.446 22.473 1.00 91.81 296 ARG A N 1
ATOM 2377 C CA . ARG A 1 296 ? -26.360 -7.929 23.850 1.00 91.81 296 ARG A CA 1
ATOM 2378 C C . ARG A 1 296 ? -25.242 -7.441 24.774 1.00 91.81 296 ARG A C 1
ATOM 2380 O O . ARG A 1 296 ? -25.511 -6.975 25.879 1.00 91.81 296 ARG A O 1
ATOM 2387 N N . HIS A 1 297 ? -23.993 -7.518 24.320 1.00 89.56 297 HIS A N 1
ATOM 2388 C CA . HIS A 1 297 ? -22.849 -7.015 25.080 1.00 89.56 297 HIS A CA 1
ATOM 2389 C C . HIS A 1 297 ? -22.894 -5.486 25.243 1.00 89.56 297 HIS A C 1
ATOM 2391 O O . HIS A 1 297 ? -22.587 -4.954 26.309 1.00 89.56 297 HIS A O 1
ATOM 2397 N N . LEU A 1 298 ? -23.311 -4.760 24.204 1.00 88.06 298 LEU A N 1
ATOM 2398 C CA . LEU A 1 298 ? -23.466 -3.309 24.256 1.00 88.06 298 LEU A CA 1
ATOM 2399 C C . LEU A 1 298 ? -24.547 -2.889 25.261 1.00 88.06 298 LEU A C 1
ATOM 2401 O O . LEU A 1 298 ? -24.321 -1.959 26.032 1.00 88.06 298 LEU A O 1
ATOM 2405 N N . GLU A 1 299 ? -25.690 -3.575 25.282 1.00 90.62 299 GLU A N 1
ATOM 2406 C CA . GLU A 1 299 ? -26.757 -3.349 26.264 1.00 90.62 299 GLU A CA 1
ATOM 2407 C C . GLU A 1 299 ? -26.244 -3.531 27.695 1.00 90.62 299 GLU A C 1
ATOM 2409 O O . GLU A 1 299 ? -26.445 -2.652 28.533 1.00 90.62 299 GLU A O 1
ATOM 2414 N N . GLN A 1 300 ? -25.515 -4.620 27.960 1.00 90.06 300 GLN A N 1
ATOM 2415 C CA . GLN A 1 300 ? -24.886 -4.865 29.261 1.00 90.06 300 GLN A CA 1
ATOM 2416 C C . GLN A 1 300 ? -23.932 -3.728 29.647 1.00 90.06 300 GLN A C 1
ATOM 2418 O O . GLN A 1 300 ? -24.082 -3.137 30.717 1.00 90.06 300 GLN A O 1
ATOM 2423 N N . HIS A 1 301 ? -23.022 -3.348 28.746 1.00 88.06 301 HIS A N 1
ATOM 2424 C CA . HIS A 1 301 ? -22.067 -2.266 28.983 1.00 88.06 301 HIS A CA 1
ATOM 2425 C C . HIS A 1 301 ? -22.753 -0.921 29.285 1.00 88.06 301 HIS A C 1
ATOM 2427 O O . HIS A 1 301 ? -22.322 -0.167 30.162 1.00 88.06 301 HIS A O 1
ATOM 2433 N N . VAL A 1 302 ? -23.833 -0.597 28.567 1.00 87.69 302 VAL A N 1
ATOM 2434 C CA . VAL A 1 302 ? -24.610 0.629 28.800 1.00 87.69 302 VAL A CA 1
ATOM 2435 C C . VAL A 1 302 ? -25.319 0.574 30.152 1.00 87.69 302 VAL A C 1
ATOM 2437 O O . VAL A 1 302 ? -25.263 1.557 30.894 1.00 87.69 302 VAL A O 1
ATOM 2440 N N . THR A 1 303 ? -25.935 -0.555 30.506 1.00 91.38 303 THR A N 1
ATOM 2441 C CA . THR A 1 303 ? -26.612 -0.737 31.798 1.00 91.38 303 THR A CA 1
ATOM 2442 C C . THR A 1 303 ? -25.634 -0.625 32.970 1.00 91.38 303 THR A C 1
ATOM 2444 O O . THR A 1 303 ? -25.924 0.077 33.941 1.00 91.38 303 THR A O 1
ATOM 2447 N N . GLU A 1 304 ? -24.445 -1.222 32.880 1.00 91.06 304 GLU A N 1
ATOM 2448 C CA . GLU A 1 304 ? -23.386 -1.070 33.890 1.00 91.06 304 GLU A CA 1
ATOM 2449 C C . GLU A 1 304 ? -22.971 0.396 34.050 1.00 91.06 304 GLU A C 1
ATOM 2451 O O . GLU A 1 304 ? -22.896 0.926 35.162 1.00 91.06 304 GLU A O 1
ATOM 2456 N N . ARG A 1 305 ? -22.768 1.098 32.930 1.00 88.00 305 ARG A N 1
ATOM 2457 C CA . ARG A 1 305 ? -22.386 2.512 32.947 1.00 88.00 305 ARG A CA 1
ATOM 2458 C C . ARG A 1 305 ? -23.479 3.400 33.547 1.00 88.00 305 ARG A C 1
ATOM 2460 O O . ARG A 1 305 ? -23.160 4.341 34.275 1.00 88.00 305 ARG A O 1
ATOM 2467 N N . LEU A 1 306 ? -24.748 3.109 33.258 1.00 89.75 306 LEU A N 1
ATOM 2468 C CA . LEU A 1 306 ? -25.895 3.788 33.864 1.00 89.75 306 LEU A CA 1
ATOM 2469 C C . LEU A 1 306 ? -25.974 3.525 35.367 1.00 89.75 306 LEU A C 1
ATOM 2471 O O . LEU A 1 306 ? -26.225 4.460 36.121 1.00 89.75 306 LEU A O 1
ATOM 2475 N N . THR A 1 307 ? -25.698 2.297 35.803 1.00 91.81 307 THR A N 1
ATOM 2476 C CA . THR A 1 307 ? -25.684 1.925 37.224 1.00 91.81 307 THR A CA 1
ATOM 2477 C C . THR A 1 307 ? -24.609 2.708 37.976 1.00 91.81 307 THR A C 1
ATOM 2479 O O . THR A 1 307 ? -24.916 3.386 38.950 1.00 91.81 307 THR A O 1
ATOM 2482 N N . LEU A 1 308 ? -23.378 2.754 37.454 1.00 89.88 308 LEU A N 1
ATOM 2483 C CA . LEU A 1 308 ? -22.292 3.559 38.029 1.00 89.88 308 LEU A CA 1
ATOM 2484 C C . LEU A 1 308 ? -22.616 5.059 38.057 1.00 89.88 308 LEU A C 1
ATOM 2486 O O . LEU A 1 308 ? -22.266 5.772 39.000 1.00 89.88 308 LEU A O 1
ATOM 2490 N N . ALA A 1 309 ? -23.254 5.571 37.002 1.00 87.75 309 ALA A N 1
ATOM 2491 C CA . ALA A 1 309 ? -23.694 6.961 36.964 1.00 87.75 309 ALA A CA 1
ATOM 2492 C C . ALA A 1 309 ? -24.775 7.227 38.021 1.00 87.75 309 ALA A C 1
ATOM 2494 O O . ALA A 1 309 ? -24.733 8.266 38.679 1.00 87.75 309 ALA A O 1
ATOM 2495 N N . TYR A 1 310 ? -25.699 6.284 38.211 1.00 87.69 310 TYR A N 1
ATOM 2496 C CA . TYR A 1 310 ? -26.740 6.355 39.225 1.00 87.69 310 TYR A CA 1
ATOM 2497 C C . TYR A 1 310 ? -26.149 6.327 40.634 1.00 87.69 310 TYR A C 1
ATOM 2499 O O . TYR A 1 310 ? -26.440 7.229 41.408 1.00 87.69 310 TYR A O 1
ATOM 2507 N N . GLU A 1 311 ? -25.248 5.394 40.945 1.00 89.19 311 GLU A N 1
ATOM 2508 C CA . GLU A 1 311 ? -24.561 5.311 42.243 1.00 89.19 311 GLU A CA 1
ATOM 2509 C C . GLU A 1 311 ? -23.805 6.599 42.589 1.00 89.19 311 GLU A C 1
ATOM 2511 O O . GLU A 1 311 ? -23.828 7.051 43.731 1.00 89.19 311 GLU A O 1
ATOM 2516 N N . LYS A 1 312 ? -23.171 7.242 41.599 1.00 86.88 312 LYS A N 1
ATOM 2517 C CA . LYS A 1 312 ? -22.504 8.542 41.786 1.00 86.88 312 LYS A CA 1
ATOM 2518 C C . LYS A 1 312 ? -23.489 9.698 41.940 1.00 86.88 312 LYS A C 1
ATOM 2520 O O . LYS A 1 312 ? -23.226 10.634 42.695 1.00 86.88 312 LYS A O 1
ATOM 2525 N N . ALA A 1 313 ? -24.601 9.671 41.210 1.00 82.44 313 ALA A N 1
ATOM 2526 C CA . ALA A 1 313 ? -25.610 10.724 41.248 1.00 82.44 313 ALA A CA 1
ATOM 2527 C C . ALA A 1 313 ? -26.493 10.637 42.500 1.00 82.44 313 ALA A C 1
ATOM 2529 O O . ALA A 1 313 ? -26.897 11.670 43.027 1.00 82.44 313 ALA A O 1
ATOM 2530 N N . GLN A 1 314 ? -26.763 9.436 43.006 1.00 82.62 314 GLN A N 1
ATOM 2531 C CA . GLN A 1 314 ? -27.640 9.172 44.140 1.00 82.62 314 GLN A CA 1
ATOM 2532 C C . GLN A 1 314 ? -27.274 9.967 45.402 1.00 82.62 314 GLN A C 1
ATOM 2534 O O . GLN A 1 314 ? -28.171 10.627 45.922 1.00 82.62 314 GLN A O 1
ATOM 2539 N N . PRO A 1 315 ? -26.014 10.027 45.883 1.00 78.94 315 PRO A N 1
ATOM 2540 C CA . PRO A 1 315 ? -25.670 10.862 47.033 1.00 78.94 315 PRO A CA 1
ATOM 2541 C C . PRO A 1 315 ? -25.838 12.360 46.745 1.00 78.94 315 PRO A C 1
ATOM 2543 O O . PRO A 1 315 ? -26.196 13.112 47.643 1.00 78.94 315 PRO A O 1
ATOM 2546 N N . VAL A 1 316 ? -25.635 12.813 45.501 1.00 74.00 316 VAL A N 1
ATOM 2547 C CA . VAL A 1 316 ? -25.835 14.221 45.103 1.00 74.00 316 VAL A CA 1
ATOM 2548 C C . VAL A 1 316 ? -27.322 14.581 45.045 1.00 74.00 316 VAL A C 1
ATOM 2550 O O . VAL A 1 316 ? -27.705 15.688 45.416 1.00 74.00 316 VAL A O 1
ATOM 2553 N N . ILE A 1 317 ? -28.164 13.653 44.588 1.00 70.88 317 ILE A N 1
ATOM 2554 C CA . ILE A 1 317 ? -29.622 13.811 44.526 1.00 70.88 317 ILE A CA 1
ATOM 2555 C C . ILE A 1 317 ? -30.232 13.704 45.930 1.00 70.88 317 ILE A C 1
ATOM 2557 O O . ILE A 1 317 ? -31.131 14.471 46.260 1.00 70.88 317 ILE A O 1
ATOM 2561 N N . ALA A 1 318 ? -29.715 12.804 46.770 1.00 70.75 318 ALA A N 1
ATOM 2562 C CA . ALA A 1 318 ? -30.153 12.599 48.149 1.00 70.75 318 ALA A CA 1
ATOM 2563 C C . ALA A 1 318 ? -29.707 13.715 49.111 1.00 70.75 318 ALA A C 1
ATOM 2565 O O . ALA A 1 318 ? -30.172 13.751 50.249 1.00 70.75 318 ALA A O 1
ATOM 2566 N N . GLN A 1 319 ? -28.836 14.640 48.680 1.00 66.81 319 GLN A N 1
ATOM 2567 C CA . GLN A 1 319 ? -28.587 15.893 49.396 1.00 66.81 319 GLN A CA 1
ATOM 2568 C C . GLN A 1 319 ? -29.836 16.777 49.329 1.00 66.81 319 GLN A C 1
ATOM 2570 O O . GLN A 1 319 ? -29.967 17.677 48.490 1.00 66.81 319 GLN A O 1
ATOM 2575 N N . ASP A 1 320 ? -30.761 16.499 50.241 1.00 58.97 320 ASP A N 1
ATOM 2576 C CA . ASP A 1 320 ? -32.020 17.204 50.364 1.00 58.97 320 ASP A CA 1
ATOM 2577 C C . ASP A 1 320 ? -31.750 18.599 50.935 1.00 58.97 320 ASP A C 1
ATOM 2579 O O . ASP A 1 320 ? -31.459 18.794 52.116 1.00 58.97 320 ASP A O 1
ATOM 2583 N N . ASN A 1 321 ? -31.772 19.600 50.057 1.00 68.19 321 ASN A N 1
ATOM 2584 C CA . ASN A 1 321 ? -31.803 20.989 50.473 1.00 68.19 321 ASN A CA 1
ATOM 2585 C C . ASN A 1 321 ? -33.059 21.642 49.888 1.00 68.19 321 ASN A C 1
ATOM 2587 O O . ASN A 1 321 ? -33.445 21.402 48.742 1.00 68.19 321 ASN A O 1
ATOM 2591 N N . ILE A 1 322 ? -33.688 22.494 50.693 1.00 65.69 322 ILE A N 1
ATOM 2592 C CA . ILE A 1 322 ? -34.972 23.135 50.383 1.00 65.69 322 ILE A CA 1
ATOM 2593 C C . ILE A 1 322 ? -34.911 23.922 49.060 1.00 65.69 322 ILE A C 1
ATOM 2595 O O . ILE A 1 322 ? -35.879 23.934 48.301 1.00 65.69 322 ILE A O 1
ATOM 2599 N N . LEU A 1 323 ? -33.757 24.521 48.749 1.00 67.56 323 LEU A N 1
ATOM 2600 C CA . LEU A 1 323 ? -33.520 25.271 47.515 1.00 67.56 323 LEU A CA 1
ATOM 2601 C C . LEU A 1 323 ? -33.523 24.362 46.268 1.00 67.56 323 LEU A C 1
ATOM 2603 O O . LEU A 1 323 ? -34.066 24.745 45.237 1.00 67.56 323 LEU A O 1
ATOM 2607 N N . ASN A 1 324 ? -32.964 23.150 46.359 1.00 67.06 324 ASN A N 1
ATOM 2608 C CA . ASN A 1 324 ? -32.937 22.155 45.281 1.00 67.06 324 ASN A CA 1
ATOM 2609 C C . ASN A 1 324 ? -34.327 21.594 45.002 1.00 67.06 324 ASN A C 1
ATOM 2611 O O . ASN A 1 324 ? -34.660 21.350 43.846 1.00 67.06 324 ASN A O 1
ATOM 2615 N N . ARG A 1 325 ? -35.109 21.378 46.064 1.00 67.62 325 ARG A N 1
ATOM 2616 C CA . ARG A 1 325 ? -36.430 20.753 45.988 1.00 67.62 325 ARG A CA 1
ATOM 2617 C C . ARG A 1 325 ? -37.499 21.703 45.461 1.00 67.62 325 ARG A C 1
ATOM 2619 O O . ARG A 1 325 ? -38.340 21.293 44.673 1.00 67.62 325 ARG A O 1
ATOM 2626 N N . LEU A 1 326 ? -37.484 22.959 45.909 1.00 73.94 326 LEU A N 1
ATOM 2627 C CA . LEU A 1 326 ? -38.540 23.922 45.585 1.00 73.94 326 LEU A CA 1
ATOM 2628 C C . LEU A 1 326 ? -38.215 24.797 44.364 1.00 73.94 326 LEU A C 1
ATOM 2630 O O . LEU A 1 326 ? -39.098 25.507 43.895 1.00 73.94 326 LEU A O 1
ATOM 2634 N N . LEU A 1 327 ? -36.973 24.759 43.856 1.00 73.06 327 LEU A N 1
ATOM 2635 C CA . LEU A 1 327 ? -36.492 25.570 42.724 1.00 73.06 327 LEU A CA 1
ATOM 2636 C C . LEU A 1 327 ? -36.823 27.072 42.856 1.00 73.06 327 LEU A C 1
ATOM 2638 O O . LEU A 1 327 ? -36.979 27.776 41.860 1.00 73.06 327 LEU A O 1
ATOM 2642 N N . ILE A 1 328 ? -36.932 27.571 44.090 1.00 74.00 328 ILE A N 1
ATOM 2643 C CA . ILE A 1 328 ? -37.347 28.949 44.367 1.00 74.00 328 ILE A CA 1
ATOM 2644 C C . ILE A 1 328 ? -36.204 29.903 44.005 1.00 74.00 328 ILE A C 1
ATOM 2646 O O . ILE A 1 328 ? -35.058 29.711 44.416 1.00 74.00 328 ILE A O 1
ATOM 2650 N N . CYS A 1 329 ? -36.530 30.938 43.233 1.00 73.19 329 CYS A N 1
ATOM 2651 C CA . CYS A 1 329 ? -35.614 32.020 42.889 1.00 73.19 329 CYS A CA 1
ATOM 2652 C C . CYS A 1 329 ? -35.525 33.058 44.017 1.00 73.19 329 CYS A C 1
ATOM 2654 O O . CYS A 1 329 ? -36.490 33.272 44.750 1.00 73.19 329 CYS A O 1
ATOM 2656 N N . ASP A 1 330 ? -34.384 33.742 44.128 1.00 76.00 330 ASP A N 1
ATOM 2657 C CA . ASP A 1 330 ? -34.289 34.940 44.966 1.00 76.00 330 ASP A CA 1
ATOM 2658 C C . ASP A 1 330 ? -35.081 36.122 44.366 1.00 76.00 330 ASP A C 1
ATOM 2660 O O . ASP A 1 330 ? -35.621 36.051 43.258 1.00 76.00 330 ASP A O 1
ATOM 2664 N N . SER A 1 331 ? -35.137 37.246 45.084 1.00 79.81 331 SER A N 1
ATOM 2665 C CA . SER A 1 331 ? -35.838 38.463 44.644 1.00 79.81 331 SER A CA 1
ATOM 2666 C C . SER A 1 331 ? -35.281 39.092 43.357 1.00 79.81 331 SER A C 1
ATOM 2668 O O . SER A 1 331 ? -35.892 40.007 42.813 1.00 79.81 331 SER A O 1
ATOM 2670 N N . ARG A 1 332 ? -34.139 38.609 42.849 1.00 76.69 332 ARG A N 1
ATOM 2671 C CA . ARG A 1 332 ? -33.529 39.006 41.572 1.00 76.69 332 ARG A CA 1
ATOM 2672 C C . ARG A 1 332 ? -33.717 37.944 40.482 1.00 76.69 332 ARG A C 1
ATOM 2674 O O . ARG A 1 332 ? -33.114 38.053 39.416 1.00 76.69 332 ARG A O 1
ATOM 2681 N N . GLY A 1 333 ? -34.530 36.916 40.736 1.00 78.44 333 GLY A N 1
ATOM 2682 C CA . GLY A 1 333 ? -34.801 35.827 39.799 1.00 78.44 333 GLY A CA 1
ATOM 2683 C C . GLY A 1 333 ? -33.684 34.783 39.709 1.00 78.44 333 GLY A C 1
ATOM 2684 O O . GLY A 1 333 ? -33.652 34.004 38.758 1.00 78.44 333 GLY A O 1
ATOM 2685 N N . GLN A 1 334 ? -32.746 34.750 40.659 1.00 74.88 334 GLN A N 1
ATOM 2686 C CA . GLN A 1 334 ? -31.555 33.908 40.585 1.00 74.88 334 GLN A CA 1
ATOM 2687 C C . GLN A 1 334 ? -31.695 32.661 41.465 1.00 74.88 334 GLN A C 1
ATOM 2689 O O . GLN A 1 334 ? -31.770 32.731 42.687 1.00 74.88 334 GLN A O 1
ATOM 2694 N N . HIS A 1 335 ? -31.672 31.488 40.833 1.00 72.44 335 HIS A N 1
ATOM 2695 C CA . HIS A 1 335 ? -31.730 30.185 41.515 1.00 72.44 335 HIS A CA 1
ATOM 2696 C C . HIS A 1 335 ? -30.331 29.563 41.738 1.00 72.44 335 HIS A C 1
ATOM 2698 O O . HIS A 1 335 ? -30.098 28.828 42.697 1.00 72.44 335 HIS A O 1
ATOM 2704 N N . LYS A 1 336 ? -29.365 29.818 40.837 1.00 67.69 336 LYS A N 1
ATOM 2705 C CA . LYS A 1 336 ? -28.060 29.114 40.816 1.00 67.69 336 LYS A CA 1
ATOM 2706 C C . LYS A 1 336 ? -26.939 29.832 41.584 1.00 67.69 336 LYS A C 1
ATOM 2708 O O . LYS A 1 336 ? -25.937 29.191 41.906 1.00 67.69 336 LYS A O 1
ATOM 2713 N N . LEU A 1 337 ? -27.099 31.121 41.902 1.00 67.06 337 LEU A N 1
ATOM 2714 C CA . LEU A 1 337 ? -26.063 31.940 42.551 1.00 67.06 337 LEU A CA 1
ATOM 2715 C C . LEU A 1 337 ? -25.638 31.429 43.943 1.00 67.06 337 LEU A C 1
ATOM 2717 O O . LEU A 1 337 ? -24.432 31.312 44.163 1.00 67.06 337 LEU A O 1
ATOM 2721 N N . PRO A 1 338 ? -26.549 31.026 44.856 1.00 67.62 338 PRO A N 1
ATOM 2722 C CA . PRO A 1 338 ? -26.148 30.535 46.180 1.00 67.62 338 PRO A CA 1
ATOM 2723 C C . PRO A 1 338 ? -25.313 29.246 46.117 1.00 67.62 338 PRO A C 1
ATOM 2725 O O . PRO A 1 338 ? -24.381 29.056 46.899 1.00 67.62 338 PRO A O 1
ATOM 2728 N N . LYS A 1 339 ? -25.603 28.366 45.145 1.00 65.75 339 LYS A N 1
ATOM 2729 C CA . LYS A 1 339 ? -24.798 27.163 44.871 1.00 65.75 339 LYS A CA 1
ATOM 2730 C C . LYS A 1 339 ? -23.412 27.508 44.333 1.00 65.75 339 LYS A C 1
ATOM 2732 O O . LYS A 1 339 ? -22.436 26.897 44.758 1.00 65.75 339 LYS A O 1
ATOM 2737 N N . ALA A 1 340 ? -23.327 28.461 43.406 1.00 64.56 340 ALA A N 1
ATOM 2738 C CA . ALA A 1 340 ? -22.057 28.902 42.834 1.00 64.56 340 ALA A CA 1
ATOM 2739 C C . ALA A 1 340 ? -21.151 29.544 43.900 1.00 64.56 340 ALA A C 1
ATOM 2741 O O . ALA A 1 340 ? -19.977 29.202 43.988 1.00 64.56 340 ALA A O 1
ATOM 2742 N N . GLN A 1 341 ? -21.713 30.383 44.776 1.00 68.25 341 GLN A N 1
ATOM 2743 C CA . GLN A 1 341 ? -20.983 30.993 45.892 1.00 68.25 341 GLN A CA 1
ATOM 2744 C C . GLN A 1 341 ? -20.487 29.963 46.916 1.00 68.25 341 GLN A C 1
ATOM 2746 O O . GLN A 1 341 ? -19.368 30.088 47.403 1.00 68.25 341 GLN A O 1
ATOM 2751 N N . LYS A 1 342 ? -21.277 28.922 47.226 1.00 68.25 342 LYS A N 1
ATOM 2752 C CA . LYS A 1 342 ? -20.816 27.814 48.084 1.00 68.25 342 LYS A CA 1
ATOM 2753 C C . LYS A 1 342 ? -19.664 27.023 47.459 1.00 68.25 342 LYS A C 1
ATOM 2755 O O . LYS A 1 342 ? -18.750 26.654 48.181 1.00 68.25 342 LYS A O 1
ATOM 2760 N N . ARG A 1 343 ? -19.691 26.781 46.141 1.00 66.69 343 ARG A N 1
ATOM 2761 C CA . ARG A 1 343 ? -18.592 26.103 45.426 1.00 66.69 343 ARG A CA 1
ATOM 2762 C C . ARG A 1 343 ? -17.308 26.926 45.439 1.00 66.69 343 ARG A C 1
ATOM 2764 O O . ARG A 1 343 ? -16.264 26.373 45.740 1.00 66.69 343 ARG A O 1
ATOM 2771 N N . LEU A 1 344 ? -17.405 28.230 45.174 1.00 64.75 344 LEU A N 1
ATOM 2772 C CA . LEU A 1 344 ? -16.262 29.148 45.241 1.00 64.75 344 LEU A CA 1
ATOM 2773 C C . LEU A 1 344 ? -15.624 29.134 46.638 1.00 64.75 344 LEU A C 1
ATOM 2775 O O . LEU A 1 344 ? -14.431 28.899 46.758 1.00 64.75 344 LEU A O 1
ATOM 2779 N N . LYS A 1 345 ? -16.443 29.233 47.693 1.00 62.03 345 LYS A N 1
ATOM 2780 C CA . LYS A 1 345 ? -15.962 29.157 49.082 1.00 62.03 345 LYS A CA 1
ATOM 2781 C C . LYS A 1 345 ? -15.355 27.802 49.471 1.00 62.03 345 LYS A C 1
ATOM 2783 O O . LYS A 1 345 ? -14.532 27.772 50.371 1.00 62.03 345 LYS A O 1
ATOM 2788 N N . ALA A 1 346 ? -15.780 26.692 48.864 1.00 57.78 346 ALA A N 1
ATOM 2789 C CA . ALA A 1 346 ? -15.227 25.363 49.148 1.00 57.78 346 ALA A CA 1
ATOM 2790 C C . ALA A 1 346 ? -13.857 25.146 48.478 1.00 57.78 346 ALA A C 1
ATOM 2792 O O . ALA A 1 346 ? -12.967 24.565 49.091 1.00 57.78 346 ALA A O 1
ATOM 2793 N N . ILE A 1 347 ? -13.672 25.670 47.261 1.00 56.22 347 ILE A N 1
ATOM 2794 C CA . ILE A 1 347 ? -12.389 25.644 46.537 1.00 56.22 347 ILE A CA 1
ATOM 2795 C C . ILE A 1 347 ? -11.322 26.453 47.291 1.00 56.22 347 ILE A C 1
ATOM 2797 O O . ILE A 1 347 ? -10.179 26.016 47.396 1.00 56.22 347 ILE A O 1
ATOM 2801 N N . ASP A 1 348 ? -11.709 27.587 47.883 1.00 51.41 348 ASP A N 1
ATOM 2802 C CA . ASP A 1 348 ? -10.813 28.406 48.710 1.00 51.41 348 ASP A CA 1
ATOM 2803 C C . ASP A 1 348 ? -10.335 27.682 49.988 1.00 51.41 348 ASP A C 1
ATOM 2805 O O . ASP A 1 348 ? -9.293 28.034 50.529 1.00 51.41 348 ASP A O 1
ATOM 2809 N N . VAL A 1 349 ? -11.064 26.667 50.474 1.00 52.59 349 VAL A N 1
ATOM 2810 C CA . VAL A 1 349 ? -10.694 25.880 51.669 1.00 52.59 349 VAL A CA 1
ATOM 2811 C C . VAL A 1 349 ? -9.782 24.700 51.307 1.00 52.59 349 VAL A C 1
ATOM 2813 O O . VAL A 1 349 ? -8.792 24.475 51.997 1.00 52.59 349 VAL A O 1
ATOM 2816 N N . GLU A 1 350 ? -10.037 23.994 50.200 1.00 46.03 350 GLU A N 1
ATOM 2817 C CA . GLU A 1 350 ? -9.153 22.914 49.714 1.00 46.03 350 GLU A CA 1
ATOM 2818 C C . GLU A 1 350 ? -7.769 23.429 49.278 1.00 46.03 350 GLU A C 1
ATOM 2820 O O . GLU A 1 350 ? -6.765 22.747 49.478 1.00 46.03 350 GLU A O 1
ATOM 2825 N N . ALA A 1 351 ? -7.677 24.653 48.745 1.00 45.69 351 ALA A N 1
ATOM 2826 C CA . ALA A 1 351 ? -6.396 25.275 48.399 1.00 45.69 351 ALA A CA 1
ATOM 2827 C C . ALA A 1 351 ? -5.514 25.593 49.628 1.00 45.69 351 ALA A C 1
ATOM 2829 O O . ALA A 1 351 ? -4.299 25.734 49.489 1.00 45.69 351 ALA A O 1
ATOM 2830 N N . VAL A 1 352 ? -6.103 25.680 50.827 1.00 52.22 352 VAL A N 1
ATOM 2831 C CA . VAL A 1 352 ? -5.391 25.944 52.091 1.00 52.22 352 VAL A CA 1
ATOM 2832 C C . VAL A 1 352 ? -4.874 24.647 52.741 1.00 52.22 352 VAL A C 1
ATOM 2834 O O . VAL A 1 352 ? -3.930 24.697 53.525 1.00 52.22 352 VAL A O 1
ATOM 2837 N N . GLU A 1 353 ? -5.402 23.472 52.374 1.00 42.75 353 GLU A N 1
ATOM 2838 C CA . GLU A 1 353 ? -4.982 22.159 52.907 1.00 42.75 353 GLU A CA 1
ATOM 2839 C C . GLU A 1 353 ? -3.859 21.461 52.107 1.00 42.75 353 GLU A C 1
ATOM 2841 O O . GLU A 1 353 ? -3.546 20.289 52.344 1.00 42.75 353 GLU A O 1
ATOM 2846 N N . VAL A 1 354 ? -3.171 22.164 51.197 1.00 41.84 354 VAL A N 1
ATOM 2847 C CA . VAL A 1 354 ? -1.920 21.653 50.612 1.00 41.84 354 VAL A CA 1
ATOM 2848 C C . VAL A 1 354 ? -0.812 21.748 51.665 1.00 41.84 354 VAL A C 1
ATOM 2850 O O . VAL A 1 354 ? -0.181 22.787 51.844 1.00 41.84 354 VAL A O 1
ATOM 2853 N N . LYS A 1 355 ? -0.591 20.638 52.381 1.00 38.88 355 LYS A N 1
ATOM 2854 C CA . LYS A 1 355 ? 0.511 20.436 53.333 1.00 38.88 355 LYS A CA 1
ATOM 2855 C C . LYS A 1 355 ? 1.834 20.943 52.753 1.00 38.88 355 LYS A C 1
ATOM 2857 O O . LYS A 1 355 ? 2.370 20.364 51.809 1.00 38.88 355 LYS A O 1
ATOM 2862 N N . THR A 1 356 ? 2.392 21.974 53.376 1.00 38.59 356 THR A N 1
ATOM 2863 C CA . THR A 1 356 ? 3.803 22.330 53.245 1.00 38.59 356 THR A CA 1
ATOM 2864 C C . THR A 1 356 ? 4.638 21.135 53.695 1.00 38.59 356 THR A C 1
ATOM 2866 O O . THR A 1 356 ? 4.680 20.808 54.880 1.00 38.59 356 THR A O 1
ATOM 2869 N N . VAL A 1 357 ? 5.267 20.443 52.747 1.00 39.38 357 VAL A N 1
ATOM 2870 C CA . VAL A 1 357 ? 6.322 19.477 53.054 1.00 39.38 357 VAL A CA 1
ATOM 2871 C C . VAL A 1 357 ? 7.500 20.289 53.582 1.00 39.38 357 VAL A C 1
ATOM 2873 O O . VAL A 1 357 ? 8.085 21.081 52.844 1.00 39.38 357 VAL A O 1
ATOM 2876 N N . GLU A 1 358 ? 7.813 20.135 54.867 1.00 39.47 358 GLU A N 1
ATOM 2877 C CA . GLU A 1 358 ? 9.035 20.680 55.451 1.00 39.47 358 GLU A CA 1
ATOM 2878 C C . GLU A 1 358 ? 10.235 20.052 54.735 1.00 39.47 358 GLU A C 1
ATOM 2880 O O . GLU A 1 358 ? 10.530 18.865 54.881 1.00 39.47 358 GLU A O 1
ATOM 2885 N N . VAL A 1 359 ? 10.911 20.851 53.911 1.00 37.66 359 VAL A N 1
ATOM 2886 C CA . VAL A 1 359 ? 12.220 20.507 53.359 1.00 37.66 359 VAL A CA 1
ATOM 2887 C C . VAL A 1 359 ? 13.221 20.598 54.516 1.00 37.66 359 VAL A C 1
ATOM 2889 O O . VAL A 1 359 ? 13.320 21.666 55.126 1.00 37.66 359 VAL A O 1
ATOM 2892 N N . PRO A 1 360 ? 13.960 19.526 54.857 1.00 40.16 360 PRO A N 1
ATOM 2893 C CA . PRO A 1 360 ? 14.926 19.597 55.940 1.00 40.16 360 PRO A CA 1
ATOM 2894 C C . PRO A 1 360 ? 16.044 20.584 55.582 1.00 40.16 360 PRO A C 1
ATOM 2896 O O . PRO A 1 360 ? 16.717 20.454 54.559 1.00 40.16 360 PRO A O 1
ATOM 2899 N N . LEU A 1 361 ? 16.216 21.584 56.448 1.00 42.81 361 LEU A N 1
ATOM 2900 C CA . LEU A 1 361 ? 17.296 22.566 56.415 1.00 42.81 361 LEU A CA 1
ATOM 2901 C C . LEU A 1 361 ? 18.652 21.850 56.478 1.00 42.81 361 LEU A C 1
ATOM 2903 O O . LEU A 1 361 ? 18.989 21.220 57.480 1.00 42.81 361 LEU A O 1
ATOM 2907 N N . ILE A 1 362 ? 19.445 21.979 55.414 1.00 41.84 362 ILE A N 1
ATOM 2908 C CA . ILE A 1 362 ? 20.862 21.607 55.420 1.00 41.84 362 ILE A CA 1
ATOM 2909 C C . ILE A 1 362 ? 21.595 22.613 56.333 1.00 41.84 362 ILE A C 1
ATOM 2911 O O . ILE A 1 362 ? 21.447 23.822 56.127 1.00 41.84 362 ILE A O 1
ATOM 2915 N N . PRO A 1 363 ? 22.368 22.167 57.342 1.00 40.47 363 PRO A N 1
ATOM 2916 C CA . PRO A 1 363 ? 23.104 23.060 58.232 1.00 40.47 363 PRO A CA 1
ATOM 2917 C C . PRO A 1 363 ? 24.115 23.923 57.466 1.00 40.47 363 PRO A C 1
ATOM 2919 O O . PRO A 1 363 ? 24.837 23.434 56.597 1.00 40.47 363 PRO A O 1
ATOM 2922 N N . GLN A 1 364 ? 24.188 25.209 57.817 1.00 38.47 364 GLN A N 1
ATOM 2923 C CA . GLN A 1 364 ? 25.197 26.147 57.320 1.00 38.47 364 GLN A CA 1
ATOM 2924 C C . GLN A 1 364 ? 26.609 25.596 57.577 1.00 38.47 364 GLN A C 1
ATOM 2926 O O . GLN A 1 364 ? 27.008 25.446 58.731 1.00 38.47 364 GLN A O 1
ATOM 2931 N N . GLY A 1 365 ? 27.366 25.317 56.509 1.00 51.97 365 GLY A N 1
ATOM 2932 C CA . GLY A 1 365 ? 28.785 24.952 56.619 1.00 51.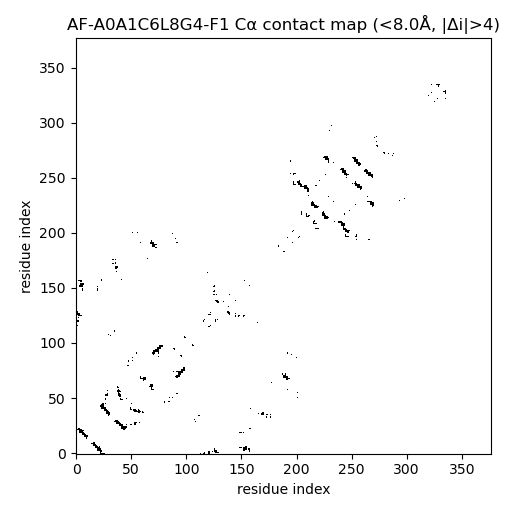97 365 GLY A CA 1
ATOM 2933 C C . GLY A 1 365 ? 29.330 23.882 55.666 1.00 51.97 365 GLY A C 1
ATOM 2934 O O . GLY A 1 365 ? 30.419 23.382 55.931 1.00 51.97 365 GLY A O 1
ATOM 2935 N N . ALA A 1 366 ? 28.645 23.520 54.576 1.00 39.16 366 ALA A N 1
ATOM 2936 C CA . ALA A 1 366 ? 29.210 22.639 53.546 1.00 39.16 366 ALA A CA 1
ATOM 2937 C C . ALA A 1 366 ? 29.670 23.442 52.314 1.00 39.16 366 ALA A C 1
ATOM 2939 O O . ALA A 1 366 ? 28.985 24.360 51.867 1.00 39.16 366 ALA A O 1
ATOM 2940 N N . ALA A 1 367 ? 30.867 23.119 51.822 1.00 34.78 367 ALA A N 1
ATOM 2941 C CA . ALA A 1 367 ? 31.626 23.883 50.836 1.00 34.78 367 ALA A CA 1
ATOM 2942 C C . ALA A 1 367 ? 30.921 24.027 49.474 1.00 34.78 367 ALA A C 1
ATOM 2944 O O . ALA A 1 367 ? 30.320 23.089 48.957 1.00 34.78 367 ALA A O 1
ATOM 2945 N N . ALA A 1 368 ? 31.046 25.222 48.892 1.00 45.28 368 ALA A N 1
ATOM 2946 C CA . ALA A 1 368 ? 30.528 25.580 47.580 1.00 45.28 368 ALA A CA 1
ATOM 2947 C C . ALA A 1 368 ? 31.470 25.120 46.449 1.00 45.28 368 ALA A C 1
ATOM 2949 O O . ALA A 1 368 ? 32.507 25.738 46.212 1.00 45.28 368 ALA A O 1
ATOM 2950 N N . SER A 1 369 ? 31.071 24.069 45.738 1.00 40.91 369 SER A N 1
ATOM 2951 C CA . SER A 1 369 ? 31.485 23.699 44.372 1.00 40.91 369 SER A CA 1
ATOM 2952 C C . SER A 1 369 ? 30.447 22.670 43.899 1.00 40.91 369 SER A C 1
ATOM 2954 O O . SER A 1 369 ? 30.219 21.695 44.601 1.00 40.91 369 SER A O 1
ATOM 2956 N N . ASP A 1 370 ? 29.661 22.860 42.848 1.00 34.94 370 ASP A N 1
ATOM 2957 C CA . ASP A 1 370 ? 30.061 23.234 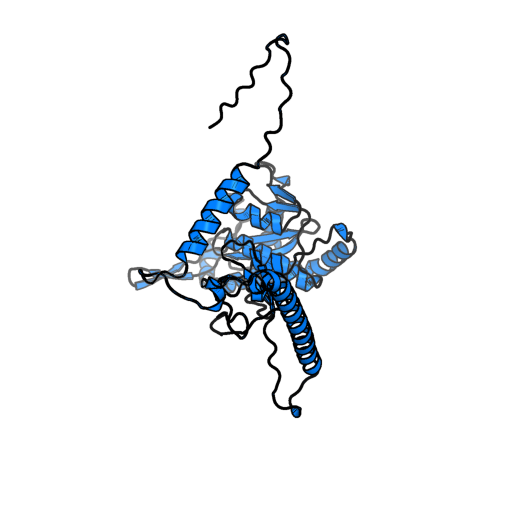41.501 1.00 34.94 370 ASP A CA 1
ATOM 2958 C C . ASP A 1 370 ? 28.986 24.065 40.789 1.00 34.94 370 ASP A C 1
ATOM 2960 O O . ASP A 1 370 ? 27.786 23.964 41.051 1.00 34.94 370 ASP A O 1
ATOM 2964 N N . LYS A 1 371 ? 29.458 24.910 39.872 1.00 41.84 371 LYS A N 1
ATOM 2965 C CA . LYS A 1 371 ? 28.648 25.588 38.862 1.00 41.84 371 LYS A CA 1
ATOM 2966 C C . LYS A 1 371 ? 28.283 24.579 37.775 1.00 41.84 371 LYS A C 1
ATOM 2968 O O . LYS A 1 371 ? 29.170 24.214 37.013 1.00 41.84 371 LYS A O 1
ATOM 2973 N N . ASP A 1 372 ? 27.001 24.259 37.633 1.00 38.66 372 ASP A N 1
ATOM 2974 C CA . ASP A 1 372 ? 26.469 23.736 36.373 1.00 38.66 372 ASP A CA 1
ATOM 2975 C C . ASP A 1 372 ? 25.556 24.785 35.729 1.00 38.66 372 ASP A C 1
ATOM 2977 O O . ASP A 1 372 ? 24.476 25.129 36.212 1.00 38.66 372 ASP A O 1
ATOM 2981 N N . ASP A 1 373 ? 26.095 25.343 34.650 1.00 38.16 373 ASP A N 1
ATOM 2982 C CA . ASP A 1 373 ? 25.543 26.342 33.747 1.00 38.16 373 ASP A CA 1
ATOM 2983 C C . ASP A 1 373 ? 24.558 25.659 32.780 1.00 38.16 373 ASP A C 1
ATOM 2985 O O . ASP A 1 373 ? 24.954 24.821 31.972 1.00 38.16 373 ASP A O 1
ATOM 2989 N N . TYR A 1 374 ? 23.269 26.002 32.861 1.00 40.22 374 TYR A N 1
ATOM 2990 C CA . TYR A 1 374 ? 22.254 25.594 31.882 1.00 40.22 374 TYR A CA 1
ATOM 2991 C C . TYR A 1 374 ? 21.859 26.785 31.007 1.00 40.22 374 TYR A C 1
ATOM 2993 O O . TYR A 1 374 ? 20.728 27.272 31.038 1.00 40.22 374 TYR A O 1
ATOM 3001 N N . SER A 1 375 ? 22.811 27.249 30.204 1.00 38.34 375 SER A N 1
ATOM 3002 C CA . SER A 1 375 ? 22.564 28.137 29.073 1.00 38.34 375 SER A CA 1
ATOM 3003 C C . SER A 1 375 ? 22.278 27.324 27.805 1.00 38.34 375 SER A C 1
ATOM 3005 O O . SER A 1 375 ? 23.168 27.019 27.018 1.00 38.34 375 SER A O 1
ATOM 3007 N N . ILE A 1 376 ? 21.003 26.981 27.596 1.00 40.19 376 ILE A N 1
ATOM 3008 C CA . ILE A 1 376 ? 20.433 26.771 26.254 1.00 40.19 376 ILE A CA 1
ATOM 3009 C C . ILE A 1 376 ? 18.928 27.078 26.268 1.00 40.19 376 ILE A C 1
ATOM 3011 O O . ILE A 1 376 ? 18.092 26.201 26.483 1.00 40.19 376 ILE A O 1
ATOM 3015 N N . PHE A 1 377 ? 18.614 28.350 26.028 1.00 45.75 377 PHE A N 1
ATOM 3016 C CA . PHE A 1 377 ? 17.563 28.780 25.106 1.00 45.75 377 PHE A CA 1
ATOM 3017 C C . PHE A 1 377 ? 18.205 29.707 24.079 1.00 45.75 377 PHE A C 1
ATOM 3019 O O . PHE A 1 377 ? 19.071 30.510 24.500 1.00 45.75 377 PHE A O 1
#

Radius of gyration: 33.18 Å; Cα contacts (8 Å, |Δi|>4): 435; chains: 1; bounding box: 70×61×97 Å

Solvent-accessible surface area (backbone atoms only — not comparable to full-atom values): 22410 Å² total; per-residue (Å²): 96,52,48,31,19,33,50,76,45,70,44,100,84,77,45,79,47,74,45,59,82,44,55,48,34,63,41,71,40,66,42,78,92,78,66,43,65,54,10,48,30,78,37,76,56,94,45,72,66,43,51,51,45,6,51,50,38,24,25,50,46,33,23,76,74,69,77,45,32,48,31,39,69,61,39,74,44,68,78,74,63,40,84,80,42,45,67,58,45,54,70,46,6,80,34,76,46,72,56,61,89,91,47,72,86,73,48,65,63,60,62,47,54,53,48,47,39,68,74,51,41,67,79,43,86,37,36,69,38,67,64,92,90,50,64,73,90,73,40,61,61,64,68,62,45,59,73,44,47,86,73,34,40,39,64,68,52,44,50,51,53,52,50,52,51,51,50,53,54,39,67,78,40,46,69,62,50,51,55,53,54,70,72,48,58,71,92,66,62,38,73,47,52,70,66,61,47,27,73,75,69,27,49,68,69,90,56,70,43,55,58,50,99,78,28,39,66,54,61,55,98,88,41,78,47,50,23,38,62,94,54,72,67,63,66,74,47,47,91,47,52,26,41,49,21,29,40,95,92,47,72,59,46,35,34,39,30,35,86,84,64,80,49,74,45,75,24,35,52,60,83,82,74,63,88,50,79,86,70,56,54,96,60,48,68,57,57,50,48,53,52,51,54,50,50,55,51,49,51,52,55,51,50,53,53,50,49,56,50,44,66,64,43,45,64,64,66,65,59,82,42,71,60,77,76,67,65,60,52,48,100,84,69,52,62,60,58,70,60,51,54,51,50,55,59,49,53,64,51,61,69,67,66,65,75,80,76,81,75,83,80,76,72,91,86,74,84,92,79,80,90,83,83,85,88,80,131